Protein AF-A0A136P998-F1 (afdb_monomer_lite)

Radius of gyration: 33.48 Å; chains: 1; bounding box: 77×67×116 Å

pLDDT: mean 77.88, std 20.07, range [31.53, 98.31]

Sequence (503 aa):
MKTKNTFIFILLLFIILTRVTFADDDPPLDFAEIHVYNYSTTQDIKVIYKPIGAIFNGKEIPGSPSIKDYRYSPEAVNDFPGSDNFLLGGEKTLPKKVGTSISQFYLTWDLESNPILNNDSIFGLGRYKIEFWEWNNDNQEANALIDEVIVDYSDWDLPYSGTTFMNDIFISFYSNQNITVRFQHSINEIPISHPSISRNIRIWYQVMAVQSQTQWDVNERIQNKGNFKTTNERNNAYLFFPIDGVNYQGLPQHFDPNVCFVNLTIDQGHTANIVSNKIFKMNNSTILTLMSNPNTNLNLLTSSRLDIGVGAKCIIENQARLNINSNCTLLVYGAAEVRVKPGGLLCNYGGRILGAGRIIFEGRLRCADYQDFVIGDSTQVVLQDSACWELPSGSTVIFEGNGTNLEMKPGTQIKFGTNSKLVFTDGARIFADSSIFSSLEADSTWDGIYLDGITYDTLKNCTFQNAVNGINITDNYDPFGSPGAVEISNCTFKNSTSSDLLN

Foldseek 3Di:
DPPPVVVVVVVVVVVVVVVPPPDPPPPDPFPFQEKEWAAAQPFKKKKWKFADFDFFAQAQDPPCLPDTDGGPDPPDDDDDPDPPPAQATFMDIWDHDDDPDMGMAGEHRPPRPPVPGDHGGYGGQHKMKMWIFGADPVVRDGDGTLDMAMEHRQDPCADDPPDLQGQGKYWYDHDSQAIWIAGPSAPDTHGCCPPQNNSYHYSQWHWHDDPDPPDIDTRHDDGQPDSRDQADPVPRHGHHDLRPHYPDPDDDDPVDSLEDAEAAEQDPLDEAEQDALEEHEYEAQHEYEQDADLNREYEYPALYEYHQYALYEYEFDANHEYEAAANYEYEAEHNYEYEAAANGEYHYHHYEYEYQYEYEYQAEYDDDDDDEYEYEHLYEYEYDNLHEAEHAAQYEYEYAAANTEYEYDANHEYEYHAAYEYEYDRAYEYEDENYEYEHPDQAHAYAEYEAEEQYAYEAYLYEYERYQAYYHYYHQDDPPDDGHDHHHYNYHYYYPYPDDRHD

Secondary structure (DSSP, 8-state):
--HHHHHHHHHHHHHHHTTTS----PPP----SEEEEE--SS--EEEEEEEEEEEE--EEPTT-TT-EE----TT--S----S-------EEEEPPPBTTB-EEEEEES---S-TTS---EE--EEEEEEEEEEEETTTTEEEEEEEEEEEEE-------TT-S----EEEEEEETTEEEEEETT-SS-EETTSTTTTTEEETTEEEEE-SSTT-EEEEE--SS-TT--SB-TTT-PBPP--------SSS---SSTTEE-S-EEE-TT-EEEE-TT-EEEEPTT-EEEE-S-TT-EEEE-TT-EEEE-TT-EEEE-TT-EEEEETT-EEEE-TT-EEEE-TT-EEEEEB-EEESS-EEEE-SEEE-SS---EEEETT-EEEE-TT-EEEEPTTPEEEEESTT-EEEE-TT-EEEE-TT-EEEEETT-EEEEES-EEEESSTT--B-EEEEESS---EEES-EEESBSS-EEEE----SSSPPP--EEES-EEE--SSS----

Structure (mmCIF, N/CA/C/O backbone):
data_AF-A0A136P998-F1
#
_entry.id   AF-A0A136P998-F1
#
loop_
_atom_site.group_PDB
_atom_site.id
_atom_site.type_symbol
_atom_site.label_atom_id
_atom_site.label_alt_id
_atom_site.label_comp_id
_atom_site.label_asym_id
_atom_site.label_entity_id
_atom_site.label_seq_id
_atom_site.pdbx_PDB_ins_code
_atom_site.Cartn_x
_atom_site.Cartn_y
_atom_site.Cartn_z
_atom_site.occupancy
_atom_site.B_iso_or_equiv
_atom_site.auth_seq_id
_atom_site.auth_comp_id
_atom_site.auth_asym_id
_atom_site.auth_atom_id
_atom_site.pdbx_PDB_model_num
ATOM 1 N N . MET A 1 1 ? -19.746 45.378 77.379 1.00 52.47 1 MET A N 1
ATOM 2 C CA . MET A 1 1 ? -19.830 43.898 77.421 1.00 52.47 1 MET A CA 1
ATOM 3 C C . MET A 1 1 ? -20.820 43.270 76.418 1.00 52.47 1 MET A C 1
ATOM 5 O O . MET A 1 1 ? -20.749 42.066 76.240 1.00 52.47 1 MET A O 1
ATOM 9 N N . LYS A 1 2 ? -21.705 44.017 75.723 1.00 51.50 2 LYS A N 1
ATOM 10 C CA . LYS A 1 2 ? -22.721 43.424 74.816 1.00 51.50 2 LYS A CA 1
ATOM 11 C C . LYS A 1 2 ? -22.252 43.052 73.391 1.00 51.50 2 LYS A C 1
ATOM 13 O O . LYS A 1 2 ? -22.936 42.284 72.734 1.00 51.50 2 LYS A O 1
ATOM 18 N N . THR A 1 3 ? -21.112 43.553 72.910 1.00 51.75 3 THR A N 1
ATOM 19 C CA . THR A 1 3 ? -20.697 43.424 71.493 1.00 51.75 3 THR A CA 1
ATOM 20 C C . THR A 1 3 ? -20.012 42.104 71.118 1.00 51.75 3 THR A C 1
ATOM 22 O O . THR A 1 3 ? -20.133 41.675 69.974 1.00 51.75 3 THR A O 1
ATOM 25 N N . LYS A 1 4 ? -19.322 41.423 72.049 1.00 54.28 4 LYS A N 1
ATOM 26 C CA . LYS A 1 4 ? -18.625 40.155 71.740 1.00 54.28 4 LYS A CA 1
ATOM 27 C C . LYS A 1 4 ? -19.583 39.015 71.372 1.00 54.28 4 LYS A C 1
ATOM 29 O O . LYS A 1 4 ? -19.294 38.263 70.448 1.00 54.28 4 LYS A O 1
ATOM 34 N N . ASN A 1 5 ? -20.730 38.913 72.045 1.00 60.03 5 ASN A N 1
ATOM 35 C CA . ASN A 1 5 ? -21.663 37.803 71.825 1.00 60.03 5 ASN A CA 1
ATOM 36 C C . ASN A 1 5 ? -22.370 37.911 70.464 1.00 60.03 5 ASN A C 1
ATOM 38 O O . ASN A 1 5 ? -22.571 36.896 69.805 1.00 60.03 5 ASN A O 1
ATOM 42 N N . THR A 1 6 ? -22.678 39.129 70.003 1.00 69.81 6 THR A N 1
ATOM 43 C CA . THR A 1 6 ? -23.280 39.362 68.680 1.00 69.81 6 THR A CA 1
ATOM 44 C C . THR A 1 6 ? -22.340 38.949 67.547 1.00 69.81 6 THR A C 1
ATOM 46 O O . THR A 1 6 ? -22.782 38.323 66.590 1.00 69.81 6 THR A O 1
ATOM 49 N N . PHE A 1 7 ? -21.040 39.241 67.666 1.00 71.06 7 PHE A N 1
ATOM 50 C CA . PHE A 1 7 ? -20.061 38.895 66.629 1.00 71.06 7 PHE A CA 1
ATOM 51 C C . PHE A 1 7 ? -19.867 37.377 66.497 1.00 71.06 7 PHE A C 1
ATOM 53 O O . PHE A 1 7 ? -19.841 36.854 65.387 1.00 71.06 7 PHE A O 1
ATOM 60 N N . ILE A 1 8 ? -19.813 36.657 67.625 1.00 74.75 8 ILE A N 1
ATOM 61 C CA . ILE A 1 8 ? -19.738 35.186 67.637 1.00 74.75 8 ILE A CA 1
ATOM 62 C C . ILE A 1 8 ? -20.997 34.571 67.011 1.00 74.75 8 ILE A C 1
ATOM 64 O O . ILE A 1 8 ? -20.884 33.633 66.226 1.00 74.75 8 ILE A O 1
ATOM 68 N N . PHE A 1 9 ? -22.184 35.114 67.305 1.00 73.56 9 PHE A N 1
ATOM 69 C CA . PHE A 1 9 ? -23.441 34.602 66.753 1.00 73.56 9 PHE A CA 1
ATOM 70 C C . PHE A 1 9 ? -23.553 34.826 65.236 1.00 73.56 9 PHE A C 1
ATOM 72 O O . PHE A 1 9 ? -23.968 33.921 64.521 1.00 73.56 9 PHE A O 1
ATOM 79 N N . ILE A 1 10 ? -23.125 35.990 64.728 1.00 73.56 10 ILE A N 1
ATOM 80 C CA . ILE A 1 10 ? -23.089 36.274 63.282 1.00 73.56 10 ILE A CA 1
ATOM 81 C C . ILE A 1 10 ? -22.081 35.365 62.566 1.00 73.56 10 ILE A C 1
ATOM 83 O O . ILE A 1 10 ? -22.395 34.844 61.499 1.00 73.56 10 ILE A O 1
ATOM 87 N N . LEU A 1 11 ? -20.904 35.123 63.156 1.00 71.88 11 LEU A N 1
ATOM 88 C CA . LEU A 1 11 ? -19.897 34.228 62.577 1.00 71.88 11 LEU A CA 1
ATOM 89 C C . LEU A 1 11 ? -20.399 32.775 62.507 1.00 71.88 11 LEU A C 1
ATOM 91 O O . LEU A 1 11 ? -20.238 32.121 61.481 1.00 71.88 11 LEU A O 1
ATOM 95 N N . LEU A 1 12 ? -21.056 32.286 63.565 1.00 64.94 12 LEU A N 1
ATOM 96 C CA . LEU A 1 12 ? -21.703 30.969 63.578 1.00 64.94 12 LEU A CA 1
ATOM 97 C C . LEU A 1 12 ? -22.841 30.875 62.556 1.00 64.94 12 LEU A C 1
ATOM 99 O O . LEU A 1 12 ? -22.938 29.868 61.862 1.00 64.94 12 LEU A O 1
ATOM 103 N N . LEU A 1 13 ? -23.658 31.924 62.414 1.00 64.56 13 LEU A N 1
ATOM 104 C CA . LEU A 1 13 ? -24.710 31.967 61.399 1.00 64.56 13 LEU A CA 1
ATOM 105 C C . LEU A 1 13 ? -24.121 31.915 59.981 1.00 64.56 13 LEU A C 1
ATOM 107 O O . LEU A 1 13 ? -24.638 31.181 59.147 1.00 64.56 13 LEU A O 1
ATOM 111 N N . PHE A 1 14 ? -23.011 32.615 59.724 1.00 60.00 14 PHE A N 1
ATOM 112 C CA . PHE A 1 14 ? -22.292 32.540 58.449 1.00 60.00 14 PHE A CA 1
ATOM 113 C C . PHE A 1 14 ? -21.730 31.137 58.181 1.00 60.00 14 PHE A C 1
ATOM 115 O O . PHE A 1 14 ? -21.901 30.630 57.082 1.00 60.00 14 PHE A O 1
ATOM 122 N N . ILE A 1 15 ? -21.119 30.484 59.178 1.00 58.31 15 ILE A N 1
ATOM 123 C CA . ILE A 1 15 ? -20.569 29.117 59.052 1.00 58.31 15 ILE A CA 1
ATOM 124 C C . ILE A 1 15 ? -21.672 28.065 58.838 1.00 58.31 15 ILE A C 1
ATOM 126 O O . ILE A 1 15 ? -21.442 27.056 58.174 1.00 58.31 15 ILE A O 1
ATOM 130 N N . ILE A 1 16 ? -22.867 28.280 59.395 1.00 58.12 16 ILE A N 1
ATOM 131 C CA . ILE A 1 16 ? -24.027 27.412 59.160 1.00 58.12 16 ILE A CA 1
ATOM 132 C C . ILE A 1 16 ? -24.608 27.678 57.765 1.00 58.12 16 ILE A C 1
ATOM 134 O O . ILE A 1 16 ? -24.842 26.729 57.025 1.00 58.12 16 ILE A O 1
ATOM 138 N N . LEU A 1 17 ? -24.773 28.941 57.361 1.00 48.81 17 LEU A N 1
ATOM 139 C CA . LEU A 1 17 ? -25.293 29.296 56.036 1.00 48.81 17 LEU A CA 1
ATOM 140 C C . LEU A 1 17 ? -24.374 28.814 54.901 1.00 48.81 17 LEU A C 1
ATOM 142 O O . LEU A 1 17 ? -24.876 28.227 53.948 1.00 48.81 17 LEU A O 1
ATOM 146 N N . THR A 1 18 ? -23.045 28.928 55.031 1.00 47.06 18 THR A N 1
ATOM 147 C CA . THR A 1 18 ? -22.101 28.381 54.033 1.00 47.06 18 THR A CA 1
ATOM 148 C C . THR A 1 18 ? -22.038 26.852 53.994 1.00 47.06 18 THR A C 1
ATOM 150 O O . THR A 1 18 ? -21.423 26.301 53.086 1.00 47.06 18 THR A O 1
ATOM 153 N N . ARG A 1 19 ? -22.674 26.146 54.941 1.00 42.41 19 ARG A N 1
ATOM 154 C CA . ARG A 1 19 ? -22.838 24.681 54.915 1.00 42.41 19 ARG A CA 1
ATOM 155 C C . ARG A 1 19 ? -24.234 24.210 54.503 1.00 42.41 19 ARG A C 1
ATOM 157 O O . ARG A 1 19 ? -24.434 23.008 54.392 1.00 42.41 19 ARG A O 1
ATOM 164 N N . VAL A 1 20 ? -25.187 25.121 54.297 1.00 40.66 20 VAL A N 1
ATOM 165 C CA . VAL A 1 20 ? -26.588 24.793 53.956 1.00 40.66 20 VAL A CA 1
ATOM 166 C C . VAL A 1 20 ? -26.934 25.149 52.500 1.00 40.66 20 VAL A C 1
ATOM 168 O O . VAL A 1 20 ? -27.965 24.716 52.000 1.00 40.66 20 VAL A O 1
ATOM 171 N N . THR A 1 21 ? -26.065 25.876 51.787 1.00 35.78 21 THR A N 1
ATOM 172 C CA . THR A 1 21 ? -26.253 26.233 50.364 1.00 35.78 21 THR A CA 1
ATOM 173 C C . THR A 1 21 ? -25.249 25.572 49.417 1.00 35.78 21 THR A C 1
ATOM 175 O O . THR A 1 21 ? -24.929 26.136 48.377 1.00 35.78 21 THR A O 1
ATOM 178 N N . PHE A 1 22 ? -24.772 24.379 49.768 1.00 36.00 22 PHE A N 1
ATOM 179 C CA . PHE A 1 22 ? -24.431 23.377 48.763 1.00 36.00 22 PHE A CA 1
ATOM 180 C C . PHE A 1 22 ? -25.572 22.364 48.789 1.00 36.00 22 PHE A C 1
ATOM 182 O O . PHE A 1 22 ? -25.560 21.414 49.569 1.00 36.00 22 PHE A O 1
ATOM 189 N N . ALA A 1 23 ? -26.596 22.621 47.971 1.00 31.70 23 ALA A N 1
ATOM 190 C CA . ALA A 1 23 ? -27.215 21.487 47.308 1.00 31.70 23 ALA A CA 1
ATOM 191 C C . ALA A 1 23 ? -26.088 20.802 46.523 1.00 31.70 23 ALA A C 1
ATOM 193 O O . ALA A 1 23 ? -25.204 21.502 46.020 1.00 31.70 23 ALA A O 1
ATOM 194 N N . ASP A 1 24 ? -26.083 19.473 46.462 1.00 33.41 24 ASP A N 1
ATOM 195 C CA . ASP A 1 24 ? -25.279 18.804 45.448 1.00 33.41 24 ASP A CA 1
ATOM 196 C C . ASP A 1 24 ? -25.805 19.326 44.103 1.00 33.41 24 ASP A C 1
ATOM 198 O O . ASP A 1 24 ? -26.931 19.007 43.716 1.00 33.41 24 ASP A O 1
ATOM 202 N N . ASP A 1 25 ? -25.045 20.215 43.457 1.00 31.53 25 ASP A N 1
ATOM 203 C CA . ASP A 1 25 ? -25.264 20.534 42.053 1.00 31.53 25 ASP A CA 1
ATOM 204 C C . ASP A 1 25 ? -25.105 19.194 41.333 1.00 31.53 25 ASP A C 1
ATOM 206 O O . ASP A 1 25 ? -23.996 18.647 41.300 1.00 31.53 25 ASP A O 1
ATOM 210 N N . ASP A 1 26 ? -26.216 18.635 40.833 1.00 33.91 26 ASP A N 1
ATOM 211 C CA . ASP A 1 26 ? -26.166 17.465 39.958 1.00 33.91 26 ASP A CA 1
ATOM 212 C C . ASP A 1 26 ? -25.093 17.763 38.901 1.00 33.91 26 ASP A C 1
ATOM 214 O O . ASP A 1 26 ? -25.154 18.836 38.279 1.00 33.91 26 ASP A O 1
ATOM 218 N N . PRO A 1 27 ? -24.074 16.893 38.737 1.00 39.88 27 PRO A N 1
ATOM 219 C CA . PRO A 1 27 ? -22.978 17.173 37.825 1.00 39.88 27 PRO A CA 1
ATOM 220 C C . PRO A 1 27 ? -23.568 17.514 36.452 1.00 39.88 27 PRO A C 1
ATOM 222 O O . PRO A 1 27 ? -24.541 16.866 36.045 1.00 39.88 27 PRO A O 1
ATOM 225 N N . PRO A 1 28 ? -23.047 18.557 35.773 1.00 42.62 28 PRO A N 1
ATOM 226 C CA . PRO A 1 28 ? -23.606 19.009 34.505 1.00 42.62 28 PRO A CA 1
ATOM 227 C C . PRO A 1 28 ? -23.733 17.800 33.589 1.00 42.62 28 PRO A C 1
ATOM 229 O O . PRO A 1 28 ? -22.745 17.095 33.423 1.00 42.62 28 PRO A O 1
ATOM 232 N N . LEU A 1 29 ? -24.946 17.553 33.075 1.00 45.09 29 LEU A N 1
ATOM 233 C CA . LEU A 1 29 ? -25.294 16.346 32.317 1.00 45.09 29 LEU A CA 1
ATOM 234 C C . LEU A 1 29 ? -24.184 16.027 31.311 1.00 45.09 29 LEU A C 1
ATOM 236 O O . LEU A 1 29 ? -24.053 16.718 30.304 1.00 45.09 29 LEU A O 1
ATOM 240 N N . ASP A 1 30 ? -23.351 15.036 31.636 1.00 53.91 30 ASP A N 1
ATOM 241 C CA . ASP A 1 30 ? -22.145 14.753 30.866 1.00 53.91 30 ASP A CA 1
ATOM 242 C C . ASP A 1 30 ? -22.571 14.184 29.502 1.00 53.91 30 ASP A C 1
ATOM 244 O O . ASP A 1 30 ? -23.178 13.112 29.423 1.00 53.91 30 ASP A O 1
ATOM 248 N N . PHE A 1 31 ? -22.284 14.930 28.433 1.00 59.16 31 PHE A N 1
ATOM 249 C CA . PHE A 1 31 ? -22.615 14.573 27.054 1.00 59.16 31 PHE A CA 1
ATOM 250 C C . PHE A 1 31 ? -21.623 13.523 26.541 1.00 59.16 31 PHE A C 1
ATOM 252 O O . PHE A 1 31 ? -20.540 13.854 26.051 1.00 59.16 31 PHE A O 1
ATOM 259 N N . ALA A 1 32 ? -21.996 12.256 26.713 1.00 66.38 32 ALA A N 1
ATOM 260 C CA . ALA A 1 32 ? -21.294 11.093 26.192 1.00 66.38 32 ALA A CA 1
ATOM 261 C C . ALA A 1 32 ? -22.306 9.999 25.816 1.00 66.38 32 ALA A C 1
ATOM 263 O O . ALA A 1 32 ? -23.406 9.936 26.355 1.00 66.38 32 ALA A O 1
ATOM 264 N N . GLU A 1 33 ? -21.925 9.120 24.897 1.00 81.31 33 GLU A N 1
ATOM 265 C CA . GLU A 1 33 ? -22.819 8.137 24.281 1.00 81.31 33 GLU A CA 1
ATOM 266 C C . GLU A 1 33 ? -22.423 6.704 24.669 1.00 81.31 33 GLU A C 1
ATOM 268 O O . GLU A 1 33 ? -23.205 5.761 24.531 1.00 81.31 33 GLU A O 1
ATOM 273 N N . ILE A 1 34 ? -21.226 6.527 25.239 1.00 88.44 34 ILE A N 1
ATOM 274 C CA . ILE A 1 34 ? -20.900 5.366 26.066 1.00 88.44 34 ILE A CA 1
ATOM 275 C C . ILE A 1 34 ? -20.276 5.857 27.376 1.00 88.44 34 ILE A C 1
ATOM 277 O O . ILE A 1 34 ? -19.226 6.500 27.393 1.00 88.44 34 ILE A O 1
ATOM 281 N N . HIS A 1 35 ? -20.908 5.494 28.487 1.00 92.06 35 HIS A N 1
ATOM 282 C CA . HIS A 1 35 ? -20.443 5.765 29.840 1.00 92.06 35 HIS A CA 1
ATOM 283 C C . HIS A 1 35 ? -20.039 4.459 30.523 1.00 92.06 35 HIS A C 1
ATOM 285 O O . HIS A 1 35 ? -20.810 3.496 30.535 1.00 92.06 35 HIS A O 1
ATOM 291 N N . VAL A 1 36 ? -18.866 4.428 31.155 1.00 94.50 36 VAL A N 1
ATOM 292 C CA . VAL A 1 36 ? -18.420 3.288 31.967 1.00 94.50 36 VAL A CA 1
ATOM 293 C C . VAL A 1 36 ? -18.127 3.748 33.391 1.00 94.50 36 VAL A C 1
ATOM 295 O O . VAL A 1 36 ? -17.261 4.592 33.597 1.00 94.50 36 VAL A O 1
ATOM 298 N N . TYR A 1 37 ? -18.821 3.186 34.381 1.00 96.31 37 TYR A N 1
ATOM 299 C CA . TYR A 1 37 ? -18.722 3.587 35.790 1.00 96.31 37 TYR A CA 1
ATOM 300 C C . TYR A 1 37 ? -18.107 2.493 36.660 1.00 96.31 37 TYR A C 1
ATOM 302 O O . TYR A 1 37 ? -18.461 1.319 36.530 1.00 96.31 37 TYR A O 1
ATOM 310 N N . ASN A 1 38 ? -17.281 2.884 37.634 1.00 97.25 38 ASN A N 1
ATOM 311 C CA . ASN A 1 38 ? -16.917 2.019 38.754 1.00 97.25 38 ASN A CA 1
ATOM 312 C C . ASN A 1 38 ? -17.791 2.322 39.985 1.00 97.25 38 ASN A C 1
ATOM 314 O O . ASN A 1 38 ? -17.548 3.269 40.734 1.00 97.25 38 ASN A O 1
ATOM 318 N N . TYR A 1 39 ? -18.802 1.481 40.205 1.00 97.12 39 TYR A N 1
ATOM 319 C CA . TYR A 1 39 ? -19.644 1.472 41.403 1.00 97.12 39 TYR A CA 1
ATOM 320 C C . TYR A 1 39 ? -19.129 0.533 42.506 1.00 97.12 39 TYR A C 1
ATOM 322 O O . TYR A 1 39 ? -19.699 0.536 43.603 1.00 97.12 39 TYR A O 1
ATOM 330 N N . SER A 1 40 ? -18.078 -0.261 42.259 1.00 96.75 40 SER A N 1
ATOM 331 C CA . SER A 1 40 ? -17.461 -1.103 43.289 1.00 96.75 40 SER A CA 1
ATOM 332 C C . SER A 1 40 ? -16.978 -0.243 44.447 1.00 96.75 40 SER A C 1
ATOM 334 O O . SER A 1 40 ? -16.330 0.775 44.237 1.00 96.75 40 SER A O 1
ATOM 336 N N . THR A 1 41 ? -17.256 -0.656 45.680 1.00 96.62 41 THR A N 1
ATOM 337 C CA . THR A 1 41 ? -16.742 -0.000 46.894 1.00 96.62 41 THR A CA 1
ATOM 338 C C . THR A 1 41 ? -15.439 -0.625 47.395 1.00 96.62 41 THR A C 1
ATOM 340 O O . THR A 1 41 ? -14.848 -0.138 48.359 1.00 96.62 41 THR A O 1
ATOM 343 N N . THR A 1 42 ? -14.976 -1.709 46.763 1.00 96.00 42 THR A N 1
ATOM 344 C CA . THR A 1 42 ? -13.836 -2.511 47.232 1.00 96.00 42 THR A CA 1
ATOM 345 C C . THR A 1 42 ? -12.634 -2.465 46.296 1.00 96.00 42 THR A C 1
ATOM 347 O O . THR A 1 42 ? -11.509 -2.580 46.782 1.00 96.00 42 THR A O 1
ATOM 350 N N . GLN A 1 43 ? -12.847 -2.271 44.992 1.00 95.62 43 GLN A N 1
ATOM 351 C CA . GLN A 1 43 ? -11.854 -2.549 43.955 1.00 95.62 43 GLN A CA 1
ATOM 352 C C . GLN A 1 43 ? -11.740 -1.411 42.936 1.00 95.62 43 GLN A C 1
ATOM 354 O O . GLN A 1 43 ? -12.738 -0.956 42.375 1.00 95.62 43 GLN A O 1
ATOM 359 N N . ASP A 1 44 ? -10.505 -0.991 42.682 1.00 96.94 44 ASP A N 1
ATOM 360 C CA . ASP A 1 44 ? -10.174 -0.071 41.599 1.00 96.94 44 ASP A CA 1
ATOM 361 C C . ASP A 1 44 ? -10.009 -0.892 40.313 1.00 96.94 44 ASP A C 1
ATOM 363 O O . ASP A 1 44 ? -9.501 -2.019 40.340 1.00 96.94 44 ASP A O 1
ATOM 367 N N . ILE A 1 45 ? -10.445 -0.342 39.184 1.00 97.38 45 ILE A N 1
ATOM 368 C CA . ILE A 1 45 ? -10.377 -1.019 37.885 1.00 97.38 45 ILE A CA 1
ATOM 369 C C . ILE A 1 45 ? -9.683 -0.132 36.864 1.00 97.38 45 ILE A C 1
ATOM 371 O O . ILE A 1 45 ? -9.713 1.091 36.971 1.00 97.38 45 ILE A O 1
ATOM 375 N N . LYS A 1 46 ? -9.111 -0.742 35.831 1.00 95.94 46 LYS A N 1
ATOM 376 C CA . LYS A 1 46 ? -8.717 -0.042 34.611 1.00 95.94 46 LYS A CA 1
ATOM 377 C C . LYS A 1 46 ? -9.666 -0.443 33.493 1.00 95.94 46 LYS A C 1
ATOM 379 O O . LYS A 1 46 ? -9.811 -1.627 33.194 1.00 95.94 46 LYS A O 1
ATOM 384 N N . VAL A 1 47 ? -10.320 0.546 32.897 1.00 93.44 47 VAL A N 1
ATOM 385 C CA . VAL A 1 47 ? -11.140 0.361 31.698 1.00 93.44 47 VAL A CA 1
ATOM 386 C C . VAL A 1 47 ? -10.256 0.632 30.490 1.00 93.44 47 VAL A C 1
ATOM 388 O O . VAL A 1 47 ? -9.559 1.647 30.462 1.00 93.44 47 VAL A O 1
ATOM 391 N N . ILE A 1 48 ? -10.268 -0.272 29.510 1.00 88.88 48 ILE A N 1
ATOM 392 C CA . ILE A 1 48 ? -9.538 -0.114 28.246 1.00 88.88 48 ILE A CA 1
ATOM 393 C C . ILE A 1 48 ? -10.514 -0.273 27.083 1.00 88.88 48 ILE A C 1
ATOM 395 O O . ILE A 1 48 ? -11.199 -1.289 26.969 1.00 88.88 48 ILE A O 1
ATOM 399 N N . TYR A 1 49 ? -10.548 0.720 26.204 1.00 83.75 49 TYR A N 1
ATOM 400 C CA . TYR A 1 49 ? -11.399 0.791 25.027 1.00 83.75 49 TYR A CA 1
ATOM 401 C C . TYR A 1 49 ? -10.594 0.646 23.741 1.00 83.75 49 TYR A C 1
ATOM 403 O O . TYR A 1 49 ? -9.573 1.308 23.553 1.00 83.75 49 TYR A O 1
ATOM 411 N N . LYS A 1 50 ? -11.058 -0.231 22.847 1.00 76.75 50 LYS A N 1
ATOM 412 C CA . LYS A 1 50 ? -10.325 -0.622 21.640 1.00 76.75 50 LYS A CA 1
ATOM 413 C C . LYS A 1 50 ? -11.266 -0.746 20.442 1.00 76.75 50 LYS A C 1
ATOM 415 O O . LYS A 1 50 ? -12.271 -1.452 20.549 1.00 76.75 50 LYS A O 1
ATOM 420 N N . PRO A 1 51 ? -10.945 -0.157 19.282 1.00 71.12 51 PRO A N 1
ATOM 421 C CA . PRO A 1 51 ? -11.618 -0.507 18.037 1.00 71.12 51 PRO A CA 1
ATOM 422 C C . PRO A 1 51 ? -11.292 -1.935 17.588 1.00 71.12 51 PRO A C 1
ATOM 424 O O . PRO A 1 51 ? -10.158 -2.391 17.723 1.00 71.12 51 PRO A O 1
ATOM 427 N N . ILE A 1 52 ? -12.291 -2.640 17.046 1.00 68.69 52 ILE A N 1
ATOM 428 C CA . ILE A 1 52 ? -12.161 -4.020 16.535 1.00 68.69 52 ILE A CA 1
ATOM 429 C C . ILE A 1 52 ? -12.939 -4.290 15.226 1.00 68.69 52 ILE A C 1
ATOM 431 O O . ILE A 1 52 ? -12.980 -5.428 14.762 1.00 68.69 52 ILE A O 1
ATOM 435 N N . GLY A 1 53 ? -13.578 -3.282 14.631 1.00 62.44 53 GLY A N 1
ATOM 436 C CA . GLY A 1 53 ? -14.280 -3.342 13.341 1.00 62.44 53 GLY A CA 1
ATOM 437 C C . GLY A 1 53 ? -14.341 -1.953 12.696 1.00 62.44 53 GLY A C 1
ATOM 438 O O . GLY A 1 53 ? -13.861 -1.006 13.310 1.00 62.44 53 GLY A O 1
ATOM 439 N N . ALA A 1 54 ? -14.887 -1.834 11.475 1.00 58.19 54 ALA A N 1
ATOM 440 C CA . ALA A 1 54 ? -14.998 -0.571 10.722 1.00 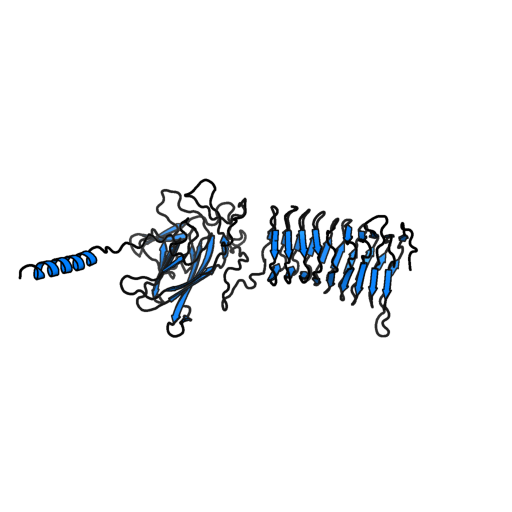58.19 54 ALA A CA 1
ATOM 441 C C . ALA A 1 54 ? -15.415 0.610 11.599 1.00 58.19 54 ALA A C 1
ATOM 443 O O . ALA A 1 54 ? -16.288 0.440 12.444 1.00 58.19 54 ALA A O 1
ATOM 444 N N . ILE A 1 55 ? -14.824 1.785 11.361 1.00 55.28 55 ILE A N 1
ATOM 445 C CA . ILE A 1 55 ? -15.099 2.992 12.137 1.00 55.28 55 ILE A CA 1
ATOM 446 C C . ILE A 1 55 ? -15.258 4.211 11.230 1.00 55.28 55 ILE A C 1
ATOM 448 O O . ILE A 1 55 ? -14.477 4.382 10.293 1.00 55.28 55 ILE A O 1
ATOM 452 N N . PHE A 1 56 ? -16.208 5.086 11.562 1.00 53.53 56 PHE A N 1
ATOM 453 C CA . PHE A 1 56 ? -16.492 6.324 10.837 1.00 53.53 56 PHE A CA 1
ATOM 454 C C . PHE A 1 56 ? -16.752 7.499 11.834 1.00 53.53 56 PHE A C 1
ATOM 456 O O . PHE A 1 56 ? -17.691 7.407 12.617 1.00 53.53 56 PHE A O 1
ATOM 463 N N . ASN A 1 57 ? -15.926 8.568 11.826 1.00 43.28 57 ASN A N 1
ATOM 464 C CA . ASN A 1 57 ? -16.101 9.892 12.517 1.00 43.28 57 ASN A CA 1
ATOM 465 C C . ASN A 1 57 ? -16.782 10.902 11.533 1.00 43.28 57 ASN A C 1
ATOM 467 O O . ASN A 1 57 ? -17.292 10.419 10.542 1.00 43.28 57 ASN A O 1
ATOM 471 N N . GLY A 1 58 ? -16.786 12.247 11.636 1.00 38.31 58 GLY A N 1
ATOM 472 C CA . GLY A 1 58 ? -17.248 13.103 10.508 1.00 38.31 58 GLY A CA 1
ATOM 473 C C . GLY A 1 58 ? -17.247 14.638 10.655 1.00 38.31 58 GLY A C 1
ATOM 474 O O . GLY A 1 58 ? -16.215 15.215 10.988 1.00 38.31 58 GLY A O 1
ATOM 475 N N . LYS A 1 59 ? -18.354 15.318 10.277 1.00 40.38 59 LYS A N 1
ATOM 476 C CA . LYS A 1 59 ? -18.373 16.758 9.922 1.00 40.38 59 LYS A CA 1
ATOM 477 C C . LYS A 1 59 ? -19.596 17.550 10.443 1.00 40.38 59 LYS A C 1
ATOM 479 O O . LYS A 1 59 ? -20.707 17.053 10.545 1.00 40.38 59 LYS A O 1
ATOM 484 N N . GLU A 1 60 ? -19.427 18.853 10.654 1.00 36.38 60 GLU A N 1
ATOM 485 C CA . GLU A 1 60 ? -20.522 19.829 10.791 1.00 36.38 60 GLU A CA 1
ATOM 486 C C . GLU A 1 60 ? -21.240 20.126 9.446 1.00 36.38 60 GLU A C 1
ATOM 488 O O . GLU A 1 60 ? -20.587 20.329 8.413 1.00 36.38 60 GLU A O 1
ATOM 493 N N . ILE A 1 61 ? -22.582 20.202 9.443 1.00 40.53 61 ILE A N 1
ATOM 494 C CA . ILE A 1 61 ? -23.368 20.634 8.270 1.00 40.53 61 ILE A CA 1
ATOM 495 C C . ILE A 1 61 ? -23.375 22.173 8.190 1.00 40.53 61 ILE A C 1
ATOM 497 O O . ILE A 1 61 ? -23.907 22.824 9.094 1.00 40.53 61 ILE A O 1
ATOM 501 N N . PRO A 1 62 ? -22.891 22.792 7.093 1.00 38.81 62 PRO A N 1
ATOM 502 C CA . PRO A 1 62 ? -22.961 24.241 6.925 1.00 38.81 62 PRO A CA 1
ATOM 503 C C . PRO A 1 62 ? -24.410 24.748 6.975 1.00 38.81 62 PRO A C 1
ATOM 505 O O . PRO A 1 62 ? -25.226 24.409 6.120 1.00 38.81 62 PRO A O 1
ATOM 508 N N . GLY A 1 63 ? -24.716 25.587 7.968 1.00 51.62 63 GLY A N 1
ATOM 509 C CA . GLY A 1 63 ? -26.038 26.197 8.150 1.00 51.62 63 GLY A CA 1
ATOM 510 C C . GLY A 1 63 ? -26.949 25.523 9.182 1.00 51.62 63 GLY A C 1
ATOM 511 O O . GLY A 1 63 ? -28.039 26.041 9.412 1.00 51.62 63 GLY A O 1
ATOM 512 N N . SER A 1 64 ? -26.515 24.440 9.839 1.00 46.31 64 SER A N 1
ATOM 513 C CA . SER A 1 64 ? -27.245 23.833 10.961 1.00 46.31 64 SER A CA 1
ATOM 514 C C . SER A 1 64 ? -26.392 23.801 12.240 1.00 46.31 64 SER A C 1
ATOM 516 O O . SER A 1 64 ? -25.731 22.799 12.507 1.00 46.31 64 SER A O 1
ATOM 518 N N . PRO A 1 65 ? -26.410 24.862 13.074 1.00 48.09 65 PRO A N 1
ATOM 519 C CA . PRO A 1 65 ? -25.604 24.927 14.302 1.00 48.09 65 PRO A CA 1
ATOM 520 C C . PRO A 1 65 ? -26.035 23.922 15.388 1.00 48.09 65 PRO A C 1
ATOM 522 O O . PRO A 1 65 ? -25.402 23.852 16.436 1.00 48.09 65 PRO A O 1
ATOM 525 N N . SER A 1 66 ? -27.116 23.168 15.162 1.00 42.12 66 SER A N 1
ATOM 526 C CA . SER A 1 66 ? -27.679 22.178 16.088 1.00 42.12 66 SER A CA 1
ATOM 527 C C . SER A 1 66 ? -27.826 20.773 15.486 1.00 42.12 66 SER A C 1
ATOM 529 O O . SER A 1 66 ? -28.478 19.931 16.093 1.00 42.12 66 SER A O 1
ATOM 531 N N . ILE A 1 67 ? -27.301 20.519 14.280 1.00 40.66 67 ILE A N 1
ATOM 532 C CA . ILE A 1 67 ? -27.234 19.167 13.701 1.00 40.66 67 ILE A CA 1
ATOM 533 C C . ILE A 1 67 ? -25.840 18.994 13.115 1.00 40.66 67 ILE A C 1
ATOM 535 O O . ILE A 1 67 ? -25.554 19.428 11.995 1.00 40.66 67 ILE A O 1
ATOM 539 N N . LYS A 1 68 ? -24.974 18.369 13.906 1.00 41.16 68 LYS A N 1
ATOM 540 C CA . LYS A 1 68 ? -23.657 17.926 13.472 1.00 41.16 68 LYS A CA 1
ATOM 541 C C . LYS A 1 68 ? -23.803 16.503 12.933 1.00 41.16 68 LYS A C 1
ATOM 543 O O . LYS A 1 68 ? -24.570 15.716 13.473 1.00 41.16 68 LYS A O 1
ATOM 548 N N . ASP A 1 69 ? -23.154 16.209 11.815 1.00 39.44 69 ASP A N 1
ATOM 549 C CA . ASP A 1 69 ? -23.380 14.989 11.040 1.00 39.44 69 ASP A CA 1
ATOM 550 C C . ASP A 1 69 ? -22.047 14.258 10.880 1.00 39.44 69 ASP A C 1
ATOM 552 O O . ASP A 1 69 ? -21.348 14.340 9.862 1.00 39.44 69 ASP A O 1
ATOM 556 N N . TYR A 1 70 ? -21.659 13.581 11.960 1.00 44.91 70 TYR A N 1
ATOM 557 C CA . TYR A 1 70 ? -20.367 12.922 12.113 1.00 44.91 70 TYR A CA 1
ATOM 558 C C . TYR A 1 70 ? -20.264 11.607 11.311 1.00 44.91 70 TYR A C 1
ATOM 560 O O . TYR A 1 70 ? -19.903 10.558 11.835 1.00 44.91 70 TYR A O 1
ATOM 568 N N . ARG A 1 71 ? -20.559 11.674 10.002 1.00 40.94 71 ARG A N 1
ATOM 569 C CA . ARG A 1 71 ? -20.396 10.592 9.022 1.00 40.94 71 ARG A CA 1
ATOM 570 C C . ARG A 1 71 ? -19.106 10.706 8.197 1.00 40.94 71 ARG A C 1
ATOM 572 O O . ARG A 1 71 ? -18.952 11.608 7.376 1.00 40.94 71 ARG A O 1
ATOM 579 N N . TYR A 1 72 ? -18.280 9.664 8.256 1.00 40.53 72 TYR A N 1
ATOM 580 C CA . TYR A 1 72 ? -17.150 9.374 7.359 1.00 40.53 72 TYR A CA 1
ATOM 581 C C . TYR A 1 72 ? -17.744 8.583 6.178 1.00 40.53 72 TYR A C 1
ATOM 583 O O . TYR A 1 72 ? -17.278 7.513 5.793 1.00 40.53 72 TYR A O 1
ATOM 591 N N . SER A 1 73 ? -18.893 9.051 5.675 1.00 36.62 73 SER A N 1
ATOM 592 C CA . SER A 1 73 ? -19.642 8.348 4.639 1.00 36.62 73 SER A CA 1
ATOM 593 C C . SER A 1 73 ? -18.799 8.305 3.362 1.00 36.62 73 SER A C 1
ATOM 595 O O . SER A 1 73 ? -18.174 9.315 3.033 1.00 36.62 73 SER A O 1
ATOM 597 N N . PRO A 1 74 ? -18.851 7.224 2.562 1.00 34.97 74 PRO A N 1
ATOM 598 C CA . PRO A 1 74 ? -18.385 7.264 1.171 1.00 34.97 74 PRO A CA 1
ATOM 599 C C . PRO A 1 74 ? -19.124 8.313 0.305 1.00 34.97 74 PRO A C 1
ATOM 601 O O . PRO A 1 74 ? -18.778 8.508 -0.854 1.00 34.97 74 PRO A O 1
ATOM 604 N N . GLU A 1 75 ? -20.134 8.995 0.857 1.00 33.72 75 GLU A N 1
ATOM 605 C CA . GLU A 1 75 ? -20.852 10.137 0.277 1.00 33.72 75 GLU A CA 1
ATOM 606 C C . GLU A 1 75 ? -20.306 11.511 0.741 1.00 33.72 75 GLU A C 1
ATOM 608 O O . GLU A 1 75 ? -20.907 12.545 0.443 1.00 33.72 75 GLU A O 1
ATOM 613 N N . ALA A 1 76 ? -19.207 11.560 1.506 1.00 35.81 76 ALA A N 1
ATOM 614 C CA . ALA A 1 76 ? -18.595 12.813 1.948 1.00 35.81 76 ALA A CA 1
ATOM 615 C C . ALA A 1 76 ? -18.004 13.594 0.759 1.00 35.81 76 ALA A C 1
ATOM 617 O O . ALA A 1 76 ? -17.220 13.068 -0.022 1.00 35.81 76 ALA A O 1
ATOM 618 N N . VAL A 1 77 ? -18.382 14.871 0.628 1.00 33.81 77 VAL A N 1
ATOM 619 C CA . VAL A 1 77 ? -18.079 15.691 -0.567 1.00 33.81 77 VAL A CA 1
ATOM 620 C C . VAL A 1 77 ? -16.821 16.564 -0.397 1.00 33.81 77 VAL A C 1
ATOM 622 O O . VAL A 1 77 ? -16.378 17.190 -1.351 1.00 33.81 77 VAL A O 1
ATOM 625 N N . ASN A 1 78 ? -16.277 16.697 0.820 1.00 35.31 78 ASN A N 1
ATOM 626 C CA . ASN A 1 78 ? -15.096 17.527 1.112 1.00 35.31 78 ASN A CA 1
ATOM 627 C C . ASN A 1 78 ? -14.351 17.011 2.355 1.00 35.31 78 ASN A C 1
ATOM 629 O O . ASN A 1 78 ? -15.006 16.611 3.321 1.00 35.31 78 ASN A O 1
ATOM 633 N N . ASP A 1 79 ? -13.023 17.150 2.366 1.00 35.22 79 ASP A N 1
ATOM 634 C CA . ASP A 1 79 ? -12.160 16.878 3.524 1.00 35.22 79 ASP A CA 1
ATOM 635 C C . ASP A 1 79 ? -12.483 17.777 4.738 1.00 35.22 79 ASP A C 1
ATOM 637 O O . ASP A 1 79 ? -12.920 18.926 4.596 1.00 35.22 79 ASP A O 1
ATOM 641 N N . PHE A 1 80 ? -12.230 17.271 5.951 1.00 37.56 80 PHE A N 1
ATOM 642 C CA . PHE A 1 80 ? -12.262 18.074 7.179 1.00 37.56 80 PHE A CA 1
ATOM 643 C C . PHE A 1 80 ? -10.870 18.676 7.451 1.00 37.56 80 PHE A C 1
ATOM 645 O O . PHE A 1 80 ? -9.898 17.925 7.501 1.00 37.56 80 PHE A O 1
ATOM 652 N N . PRO A 1 81 ? -10.734 20.001 7.656 1.00 36.03 81 PRO A N 1
ATOM 653 C CA . PRO A 1 81 ? -9.426 20.661 7.746 1.00 36.03 81 PRO A CA 1
ATOM 654 C C . PRO A 1 81 ? -8.727 20.552 9.117 1.00 36.03 81 PRO A C 1
ATOM 656 O O . PRO A 1 81 ? -7.663 21.142 9.295 1.00 36.03 81 PRO A O 1
ATOM 659 N N . GLY A 1 82 ? -9.314 19.859 10.099 1.00 39.84 82 GLY A N 1
ATOM 660 C CA . GLY A 1 82 ? -8.725 19.671 11.431 1.00 39.84 82 GLY A CA 1
ATOM 661 C C . GLY A 1 82 ? -7.785 18.464 11.510 1.00 39.84 82 GLY A C 1
ATOM 662 O O . GLY A 1 82 ? -8.100 17.393 10.996 1.00 39.84 82 GLY A O 1
ATOM 663 N N . SER A 1 83 ? -6.654 18.626 12.200 1.00 34.31 83 SER A N 1
ATOM 664 C CA . SER A 1 83 ? -5.610 17.603 12.389 1.00 34.31 83 SER A CA 1
ATOM 665 C C . SER A 1 83 ? -5.973 16.467 13.353 1.00 34.31 83 SER A C 1
ATOM 667 O O . SER A 1 83 ? -5.258 15.468 13.413 1.00 34.31 83 SER A O 1
ATOM 669 N N . ASP A 1 84 ? -7.065 16.610 14.103 1.00 36.59 84 ASP A N 1
ATOM 670 C CA . ASP A 1 84 ? -7.248 15.919 15.387 1.00 36.59 84 ASP A CA 1
ATOM 671 C C . ASP A 1 84 ? -8.245 14.743 15.308 1.00 36.59 84 ASP A C 1
ATOM 673 O O . ASP A 1 84 ? -8.802 14.309 16.311 1.00 36.59 84 ASP A O 1
ATOM 677 N N . ASN A 1 85 ? -8.465 14.198 14.106 1.00 37.47 85 ASN A N 1
ATOM 678 C CA . ASN A 1 85 ? -9.452 13.145 13.830 1.00 37.47 85 ASN A CA 1
ATOM 679 C C . ASN A 1 85 ? -8.852 11.728 13.804 1.00 37.47 85 ASN A C 1
ATOM 681 O O . ASN A 1 85 ? -9.115 10.942 12.891 1.00 37.47 85 ASN A O 1
ATOM 685 N N . PHE A 1 86 ? -8.081 11.369 14.831 1.00 42.28 86 PHE A N 1
ATOM 686 C CA . PHE A 1 86 ? -7.756 9.965 15.086 1.00 42.28 86 PHE A CA 1
ATOM 687 C C . PHE A 1 86 ? -8.790 9.353 16.027 1.00 42.28 86 PHE A C 1
ATOM 689 O O . PHE A 1 86 ? -9.117 9.908 17.072 1.00 42.28 86 PHE A O 1
ATOM 696 N N . LEU A 1 87 ? -9.290 8.179 15.654 1.00 50.56 87 LEU A N 1
ATOM 697 C CA . LEU A 1 87 ? -10.136 7.357 16.509 1.00 50.56 87 LEU A CA 1
ATOM 698 C C . LEU A 1 87 ? -9.233 6.651 17.513 1.00 50.56 87 LEU A C 1
ATOM 700 O O . LEU A 1 87 ? -8.700 5.573 17.244 1.00 50.56 87 LEU A O 1
ATOM 704 N N . LEU A 1 88 ? -9.005 7.326 18.634 1.00 50.47 88 LEU A N 1
ATOM 705 C CA . LEU A 1 88 ? -8.125 6.858 19.689 1.00 50.47 88 LEU A CA 1
ATOM 706 C C . LEU A 1 88 ? -8.848 5.796 20.517 1.00 50.47 88 LEU A C 1
ATOM 708 O O . LEU A 1 88 ? -9.889 6.062 21.115 1.00 50.47 88 LEU A O 1
ATOM 712 N N . GLY A 1 89 ? -8.266 4.599 20.600 1.00 57.81 89 GLY A N 1
ATOM 713 C CA . GLY A 1 89 ? -8.512 3.755 21.765 1.00 57.81 89 GLY A CA 1
ATOM 714 C C . GLY A 1 89 ? -8.073 4.500 23.029 1.00 57.81 89 GLY A C 1
ATOM 715 O O . GLY A 1 89 ? -7.054 5.194 23.021 1.00 57.81 89 GLY A O 1
ATOM 716 N N . GLY A 1 90 ? -8.844 4.368 24.102 1.00 70.56 90 GLY A N 1
ATOM 717 C CA . GLY A 1 90 ? -8.638 5.100 25.349 1.00 70.56 90 GLY A CA 1
ATOM 718 C C . GLY A 1 90 ? -8.525 4.155 26.536 1.00 70.56 90 GLY A C 1
ATOM 719 O O . GLY A 1 90 ? -9.054 3.045 26.518 1.00 70.56 90 GLY A O 1
ATOM 720 N N . GLU A 1 91 ? -7.850 4.591 27.591 1.00 84.00 91 GLU A N 1
ATOM 721 C CA . GLU A 1 91 ? -7.817 3.866 28.856 1.00 84.00 91 GLU A CA 1
ATOM 722 C C . GLU A 1 91 ? -7.891 4.822 30.039 1.00 84.00 91 GLU A C 1
ATOM 724 O O . GLU A 1 91 ? -7.337 5.920 30.005 1.00 84.00 91 GLU A O 1
ATOM 729 N N . LYS A 1 92 ? -8.567 4.390 31.104 1.00 88.69 92 LYS A N 1
ATOM 730 C CA . LYS A 1 92 ? -8.678 5.163 32.339 1.00 88.69 92 LYS A CA 1
ATOM 731 C C . LYS A 1 92 ? -8.743 4.238 33.540 1.00 88.69 92 LYS A C 1
ATOM 733 O O . LYS A 1 92 ? -9.530 3.290 33.581 1.00 88.69 92 LYS A O 1
ATOM 738 N N . THR A 1 93 ? -7.923 4.536 34.540 1.00 93.06 93 THR A N 1
ATOM 739 C CA . THR A 1 93 ? -8.079 3.957 35.872 1.00 93.06 93 THR A CA 1
ATOM 740 C C . THR A 1 93 ? -9.279 4.616 36.539 1.00 93.06 93 THR A C 1
ATOM 742 O O . THR A 1 93 ? -9.329 5.837 36.674 1.00 93.06 93 THR A O 1
ATOM 745 N N . LEU A 1 94 ? -10.245 3.802 36.951 1.00 95.56 94 LEU A N 1
ATOM 746 C CA . LEU A 1 94 ? -11.439 4.201 37.679 1.00 95.56 94 LEU A CA 1
ATOM 747 C C . LEU A 1 94 ? -11.308 3.729 39.136 1.00 95.56 94 LEU A C 1
ATOM 749 O O . LEU A 1 94 ? -11.576 2.555 39.422 1.00 95.56 94 LEU A O 1
ATOM 753 N N . PRO A 1 95 ? -10.909 4.615 40.070 1.00 96.12 95 PRO A N 1
ATOM 754 C CA . PRO A 1 95 ? -10.934 4.323 41.498 1.00 96.12 95 PRO A CA 1
ATOM 755 C C . PRO A 1 95 ? -12.301 3.819 41.964 1.00 96.12 95 PRO A C 1
ATOM 757 O O . PRO A 1 95 ? -13.338 4.249 41.448 1.00 96.12 95 PRO A O 1
ATOM 760 N N . LYS A 1 96 ? -12.312 2.941 42.966 1.00 95.88 96 LYS A N 1
ATOM 761 C CA . LYS A 1 96 ? -13.534 2.486 43.631 1.00 95.88 96 LYS A CA 1
ATOM 762 C C . LYS A 1 96 ? -14.358 3.651 44.169 1.00 95.88 96 LYS A C 1
ATOM 764 O O . LYS A 1 96 ? -13.828 4.678 44.593 1.00 95.88 96 LYS A O 1
ATOM 769 N N . LYS A 1 97 ? -15.669 3.446 44.220 1.00 95.06 97 LYS A N 1
ATOM 770 C CA . LYS A 1 97 ? -16.643 4.368 44.793 1.00 95.06 97 LYS A CA 1
ATOM 771 C C . LYS A 1 97 ? -16.327 4.663 46.262 1.00 95.06 97 LYS A C 1
ATOM 773 O O . LYS A 1 97 ? -16.285 3.754 47.094 1.00 95.06 97 LYS A O 1
ATOM 778 N N . VAL A 1 98 ? -16.195 5.948 46.598 1.00 92.38 98 VAL A N 1
ATOM 779 C CA . VAL A 1 98 ? -15.999 6.433 47.974 1.00 92.38 98 VAL A CA 1
ATOM 780 C C . VAL A 1 98 ? -17.116 7.415 48.322 1.00 92.38 98 VAL A C 1
ATOM 782 O O . VAL A 1 98 ? -17.183 8.527 47.802 1.00 92.38 98 VAL A O 1
ATOM 785 N N . GLY A 1 99 ? -18.014 6.998 49.219 1.00 92.88 99 GLY A N 1
ATOM 786 C CA . GLY A 1 99 ? -19.209 7.772 49.559 1.00 92.88 99 GLY A CA 1
ATOM 787 C C . GLY A 1 99 ? -20.154 7.897 48.360 1.00 92.88 99 GLY A C 1
ATOM 788 O O . GLY A 1 99 ? -20.600 6.890 47.808 1.00 92.88 99 GLY A O 1
ATOM 789 N N . THR A 1 100 ? -20.466 9.132 47.968 1.00 87.38 100 THR A N 1
ATOM 790 C CA . THR A 1 100 ? -21.263 9.451 46.772 1.00 87.38 100 THR A CA 1
ATOM 791 C C . THR A 1 100 ? -20.427 9.541 45.493 1.00 87.38 100 THR A C 1
ATOM 793 O O . THR A 1 100 ? -20.987 9.348 44.419 1.00 87.38 100 THR A O 1
ATOM 796 N N . SER A 1 101 ? -19.109 9.759 45.593 1.00 88.88 101 SER A N 1
ATOM 797 C CA . SER A 1 101 ? -18.219 9.948 44.440 1.00 88.88 101 SER A CA 1
ATOM 798 C C . SER A 1 101 ? -18.016 8.649 43.656 1.00 88.88 101 SER A C 1
ATOM 800 O O . SER A 1 101 ? -17.646 7.624 44.236 1.00 88.88 101 SER A O 1
ATOM 802 N N . ILE A 1 102 ? -18.266 8.701 42.346 1.00 90.88 102 ILE A N 1
ATOM 803 C CA . ILE A 1 102 ? -18.185 7.584 41.397 1.00 90.88 102 ILE A CA 1
ATOM 804 C C . ILE A 1 102 ? -17.156 7.948 40.326 1.00 90.88 102 ILE A C 1
ATOM 806 O O . ILE A 1 102 ? -17.175 9.056 39.796 1.00 90.88 102 ILE A O 1
ATOM 810 N N . SER A 1 103 ? -16.274 7.008 39.993 1.00 91.25 103 SER A N 1
ATOM 811 C CA . SER A 1 103 ? -15.305 7.180 38.908 1.00 91.25 103 SER A CA 1
ATOM 812 C C . SER A 1 103 ? -15.912 6.726 37.585 1.00 91.25 103 SER A C 1
ATOM 814 O O . SER A 1 103 ? -16.547 5.671 37.528 1.00 91.25 103 SER A O 1
ATOM 816 N N . GLN A 1 104 ? -15.678 7.493 36.523 1.00 90.88 104 GLN A N 1
ATOM 817 C CA . GLN A 1 104 ? -16.309 7.301 35.216 1.00 90.88 104 GLN A CA 1
ATOM 818 C C . GLN A 1 104 ? -15.331 7.494 34.052 1.00 90.88 104 GLN A C 1
ATOM 820 O O . GLN A 1 104 ? -14.403 8.300 34.149 1.00 90.88 104 GLN A O 1
ATOM 825 N N . PHE A 1 105 ? -15.542 6.735 32.977 1.00 88.81 105 PHE A N 1
ATOM 826 C CA . PHE A 1 105 ? -14.849 6.835 31.694 1.00 88.81 105 PHE A CA 1
ATOM 827 C C . PHE A 1 105 ? -15.871 7.147 30.599 1.00 88.81 105 PHE A C 1
ATOM 829 O O . PHE A 1 105 ? -16.853 6.411 30.450 1.00 88.81 105 PHE A O 1
ATOM 836 N N . TYR A 1 106 ? -15.651 8.241 29.874 1.00 83.94 106 TYR A N 1
ATOM 837 C CA . TYR A 1 106 ? -16.594 8.775 28.894 1.00 83.94 106 TYR A CA 1
ATOM 838 C C . TYR A 1 106 ? -16.063 8.705 27.471 1.00 83.94 106 TYR A C 1
ATOM 840 O O . TYR A 1 106 ? -14.951 9.152 27.182 1.00 83.94 106 TYR A O 1
ATOM 848 N N . LEU A 1 107 ? -16.893 8.154 26.586 1.00 78.94 107 LEU A N 1
ATOM 849 C CA . LEU A 1 107 ? -16.636 8.091 25.158 1.00 78.94 107 LEU A CA 1
ATOM 850 C C . LEU A 1 107 ? -17.730 8.842 24.412 1.00 78.94 107 LEU A C 1
ATOM 852 O O . LEU A 1 107 ? -18.911 8.537 24.594 1.00 78.94 107 LEU A O 1
ATOM 856 N N . THR A 1 108 ? -17.322 9.761 23.539 1.00 74.38 108 THR A N 1
ATOM 857 C CA . THR A 1 108 ? -18.248 10.536 22.707 1.00 74.38 108 THR A CA 1
ATOM 858 C C . THR A 1 108 ? -17.959 10.431 21.216 1.00 74.38 108 THR A C 1
ATOM 860 O O . THR A 1 108 ? -16.817 10.185 20.825 1.00 74.38 108 THR A O 1
ATOM 863 N N . TRP A 1 109 ? -18.975 10.621 20.376 1.00 67.12 109 TRP A N 1
ATOM 864 C CA . TRP A 1 109 ? -18.790 10.912 18.948 1.00 67.12 109 TRP A CA 1
ATOM 865 C C . TRP A 1 109 ? -19.291 12.327 18.599 1.00 67.12 109 TRP A C 1
ATOM 867 O O . TRP A 1 109 ? -18.769 12.934 17.661 1.00 67.12 109 TRP A O 1
ATOM 877 N N . ASP A 1 110 ? -20.175 12.913 19.414 1.00 57.34 110 ASP A N 1
ATOM 878 C CA . ASP A 1 110 ? -20.538 14.328 19.355 1.00 57.34 110 ASP A CA 1
ATOM 879 C C . ASP A 1 110 ? -19.448 15.252 19.940 1.00 57.34 110 ASP A C 1
ATOM 881 O O . ASP A 1 110 ? -19.426 15.620 21.115 1.00 57.34 110 ASP A O 1
ATOM 885 N N . LEU A 1 111 ? -18.567 15.749 19.064 1.00 50.50 111 LEU A N 1
ATOM 886 C CA . LEU A 1 111 ? -17.682 16.886 19.358 1.00 50.50 111 LEU A CA 1
ATOM 887 C C . LEU A 1 111 ? -18.486 18.200 19.479 1.00 50.50 111 LEU A C 1
ATOM 889 O O . LEU A 1 111 ? -18.422 19.087 18.616 1.00 50.50 111 LEU A O 1
ATOM 893 N N . GLU A 1 112 ? -19.267 18.355 20.550 1.00 49.34 112 GLU A N 1
ATOM 894 C CA . GLU A 1 112 ? -19.941 19.612 20.883 1.00 49.34 112 GLU A CA 1
ATOM 895 C C . GLU A 1 112 ? -18.959 20.798 20.892 1.00 49.34 112 GLU A C 1
ATOM 897 O O . GLU A 1 112 ? -17.761 20.668 21.134 1.00 49.34 112 GLU A O 1
ATOM 902 N N . SER A 1 113 ? -19.456 22.008 20.611 1.00 42.25 113 SER A N 1
ATOM 903 C CA . SER A 1 113 ? -18.622 23.218 20.463 1.00 42.25 113 SER A CA 1
ATOM 904 C C . SER A 1 113 ? -18.030 23.747 21.781 1.00 42.25 113 SER A C 1
ATOM 906 O O . SER A 1 113 ? -17.604 24.899 21.847 1.00 42.25 113 SER A O 1
ATOM 908 N N . ASN A 1 114 ? -18.020 22.928 22.831 1.00 47.12 114 ASN A N 1
ATOM 909 C CA . ASN A 1 114 ? -17.506 23.243 24.153 1.00 47.12 114 ASN A CA 1
ATOM 910 C C . ASN A 1 114 ? -16.432 22.201 24.544 1.00 47.12 114 ASN A C 1
ATOM 912 O O . ASN A 1 114 ? -16.736 21.254 25.269 1.00 47.12 114 ASN A O 1
ATOM 916 N N . PRO A 1 115 ? -15.179 22.345 24.063 1.00 45.06 115 PRO A N 1
ATOM 917 C CA . PRO A 1 115 ? -14.122 21.320 24.135 1.00 45.06 115 PRO A CA 1
ATOM 918 C C . PRO A 1 115 ? -13.510 21.134 25.542 1.00 45.06 115 PRO A C 1
ATOM 920 O O . PRO A 1 115 ? -12.318 20.872 25.681 1.00 45.06 115 PRO A O 1
ATOM 923 N N . ILE A 1 116 ? -14.297 21.348 26.599 1.00 42.00 116 ILE A N 1
ATOM 924 C CA . ILE A 1 116 ? -13.845 21.470 27.994 1.00 42.00 116 ILE A CA 1
ATOM 925 C C . ILE A 1 116 ? -14.535 20.442 28.915 1.00 42.00 116 ILE A C 1
ATOM 927 O O . ILE A 1 116 ? -14.071 20.212 30.030 1.00 42.00 116 ILE A O 1
ATOM 931 N N . LEU A 1 117 ? -15.615 19.787 28.473 1.00 49.06 117 LEU A N 1
ATOM 932 C CA . LEU A 1 117 ? -16.386 18.862 29.311 1.00 49.06 117 LEU A CA 1
ATOM 933 C C . LEU A 1 117 ? -15.930 17.401 29.139 1.00 49.06 117 LEU A C 1
ATOM 935 O O . LEU A 1 117 ? -16.387 16.698 28.248 1.00 49.06 117 LEU A O 1
ATOM 939 N N . ASN A 1 118 ? -15.026 16.984 30.032 1.00 59.22 118 ASN A N 1
ATOM 940 C CA . ASN A 1 118 ? -14.837 15.635 30.605 1.00 59.22 118 ASN A CA 1
ATOM 941 C C . ASN A 1 118 ? -14.707 14.380 29.710 1.00 59.22 118 ASN A C 1
ATOM 943 O O . ASN A 1 118 ? -14.554 13.291 30.263 1.00 59.22 118 ASN A O 1
ATOM 947 N N . ASN A 1 119 ? -14.733 14.477 28.383 1.00 63.47 119 ASN A N 1
ATOM 948 C CA . ASN A 1 119 ? -14.620 13.304 27.515 1.00 63.47 119 ASN A CA 1
ATOM 949 C C . ASN A 1 119 ? -13.201 12.708 27.521 1.00 63.47 119 ASN A C 1
ATOM 951 O O . ASN A 1 119 ? -12.216 13.409 27.293 1.00 63.47 119 ASN A O 1
ATOM 955 N N . ASP A 1 120 ? -13.104 11.401 27.777 1.00 69.50 120 ASP A N 1
ATOM 956 C CA . ASP A 1 120 ? -11.832 10.681 27.924 1.00 69.50 120 ASP A CA 1
ATOM 957 C C . ASP A 1 120 ? -11.366 10.006 26.625 1.00 69.50 120 ASP A C 1
ATOM 959 O O . ASP A 1 120 ? -10.195 9.651 26.486 1.00 69.50 120 ASP A O 1
ATOM 963 N N . SER A 1 121 ? -12.286 9.786 25.683 1.00 66.12 121 SER A N 1
ATOM 964 C CA . SER A 1 121 ? -12.033 9.142 24.394 1.00 66.12 121 SER A CA 1
ATOM 965 C C . SER A 1 121 ? -13.055 9.610 23.355 1.00 66.12 121 SER A C 1
ATOM 967 O O . SER A 1 121 ? -14.202 9.902 23.691 1.00 66.12 121 SER A O 1
ATOM 969 N N . ILE A 1 122 ? -12.659 9.631 22.081 1.00 63.34 122 ILE A N 1
ATOM 970 C CA . ILE A 1 122 ? -13.560 9.910 20.951 1.00 63.34 122 ILE A CA 1
ATOM 971 C C . ILE A 1 122 ? -13.765 8.624 20.152 1.00 63.34 122 ILE A C 1
ATOM 973 O O . ILE A 1 122 ? -12.813 7.874 19.921 1.00 63.34 122 ILE A O 1
ATOM 977 N N . PHE A 1 123 ? -14.995 8.372 19.716 1.00 69.44 123 PHE A N 1
ATOM 978 C CA . PHE A 1 123 ? -15.348 7.239 18.874 1.00 69.44 123 PHE A CA 1
ATOM 979 C C . PHE A 1 123 ? -16.204 7.634 17.665 1.00 69.44 123 PHE A C 1
ATOM 981 O O . PHE A 1 123 ? -16.312 8.804 17.314 1.00 69.44 123 PHE A O 1
ATOM 988 N N . GLY A 1 124 ? -16.731 6.638 16.958 1.00 68.38 124 GLY A N 1
ATOM 989 C CA . GLY A 1 124 ? -17.561 6.816 15.776 1.00 68.38 124 GLY A CA 1
ATOM 990 C C . GLY A 1 124 ? -18.436 5.592 15.527 1.00 68.38 124 GLY A C 1
ATOM 991 O O . GLY A 1 124 ? -18.539 4.693 16.362 1.00 68.38 124 GLY A O 1
ATOM 992 N N . LEU A 1 125 ? -19.060 5.518 14.356 1.00 71.81 125 LEU A N 1
ATOM 993 C CA . LEU A 1 125 ? -19.916 4.380 14.022 1.00 71.81 125 LEU A CA 1
ATOM 994 C C . LEU A 1 125 ? -19.057 3.143 13.766 1.00 71.81 125 LEU A C 1
ATOM 996 O O . LEU A 1 125 ? -18.291 3.134 12.805 1.00 71.81 125 LEU A O 1
ATOM 1000 N N . GLY A 1 126 ? -19.169 2.102 14.591 1.00 76.81 126 GLY A N 1
ATOM 1001 C CA . GLY A 1 126 ? -18.281 0.949 14.472 1.00 76.81 126 GLY A CA 1
ATOM 1002 C C . GLY A 1 126 ? -18.411 -0.119 15.544 1.00 76.81 126 GLY A C 1
ATOM 1003 O O . GLY A 1 126 ? -19.353 -0.119 16.332 1.00 76.81 126 GLY A O 1
ATOM 1004 N N . ARG A 1 127 ? -17.452 -1.054 15.570 1.00 79.00 127 ARG A N 1
ATOM 1005 C CA . ARG A 1 127 ? -17.407 -2.131 16.569 1.00 79.00 127 ARG A CA 1
ATOM 1006 C C . ARG A 1 127 ? -16.175 -2.034 17.455 1.00 79.00 127 ARG A C 1
ATOM 1008 O O . ARG A 1 127 ? -15.051 -1.906 16.971 1.00 79.00 127 ARG A O 1
ATOM 1015 N N . TYR A 1 128 ? -16.404 -2.180 18.751 1.00 83.12 128 TYR A N 1
ATOM 1016 C CA . TYR A 1 128 ? -15.448 -1.902 19.809 1.00 83.12 128 TYR A CA 1
ATOM 1017 C C . TYR A 1 128 ? -15.422 -3.002 20.857 1.00 83.12 128 TYR A C 1
ATOM 1019 O O . TYR A 1 128 ? -16.401 -3.722 21.047 1.00 83.12 128 TYR A O 1
ATOM 1027 N N . LYS A 1 129 ? -14.304 -3.093 21.568 1.00 88.19 129 LYS A N 1
ATOM 1028 C CA . LYS A 1 129 ? -14.140 -3.889 22.776 1.00 88.19 129 LYS A CA 1
ATOM 1029 C C . LYS A 1 129 ? -13.867 -2.953 23.952 1.00 88.19 129 LYS A C 1
ATOM 1031 O O . LYS A 1 129 ? -12.980 -2.106 23.865 1.00 88.19 129 LYS A O 1
ATOM 1036 N N . ILE A 1 130 ? -14.609 -3.133 25.038 1.00 92.06 130 ILE A N 1
ATOM 1037 C CA . ILE A 1 130 ? -14.346 -2.529 26.346 1.00 92.06 130 ILE A CA 1
ATOM 1038 C C . ILE A 1 130 ? -13.911 -3.660 27.273 1.00 92.06 130 ILE A C 1
ATOM 1040 O O . ILE A 1 130 ? -14.648 -4.624 27.475 1.00 92.06 130 ILE A O 1
ATOM 1044 N N . GLU A 1 131 ? -12.709 -3.550 27.820 1.00 94.62 131 GLU A N 1
ATOM 1045 C CA . GLU A 1 131 ? -12.136 -4.509 28.760 1.00 94.62 131 GLU A CA 1
ATOM 1046 C C . GLU A 1 131 ? -12.071 -3.914 30.163 1.00 94.62 131 GLU A C 1
ATOM 1048 O O . GLU A 1 131 ? -11.703 -2.750 30.342 1.00 94.62 131 GLU A O 1
ATOM 1053 N N . PHE A 1 132 ? -12.374 -4.746 31.156 1.00 96.94 132 PHE A N 1
ATOM 1054 C CA . PHE A 1 132 ? -12.303 -4.416 32.572 1.00 96.94 132 PHE A CA 1
ATOM 1055 C C . PHE A 1 132 ? -11.123 -5.161 33.180 1.00 96.94 132 PHE A C 1
ATOM 1057 O O . PHE A 1 132 ? -11.121 -6.390 33.210 1.00 96.94 132 PHE A O 1
ATOM 1064 N N . TRP A 1 133 ? -10.125 -4.436 33.668 1.00 97.19 133 TRP A N 1
ATOM 1065 C CA . TRP A 1 133 ? -8.935 -5.006 34.292 1.00 97.19 133 TRP A CA 1
ATOM 1066 C C . TRP A 1 133 ? -8.895 -4.681 35.780 1.00 97.19 133 TRP A C 1
ATOM 1068 O O . TRP A 1 133 ? -9.249 -3.577 36.195 1.00 97.19 133 TRP A O 1
ATOM 1078 N N . GLU A 1 134 ? -8.418 -5.624 36.586 1.00 96.00 134 GLU A N 1
ATOM 1079 C CA . GLU A 1 134 ? -8.062 -5.363 37.976 1.00 96.00 134 GLU A CA 1
ATOM 1080 C C . GLU A 1 134 ? -6.876 -4.398 38.007 1.00 96.00 134 GLU A C 1
ATOM 1082 O O . GLU A 1 134 ? -5.831 -4.673 37.411 1.00 96.00 134 GLU A O 1
ATOM 1087 N N . TRP A 1 135 ? -7.039 -3.265 38.690 1.00 95.62 135 TRP A N 1
ATOM 1088 C CA . TRP A 1 135 ? -5.969 -2.293 38.855 1.00 95.62 135 TRP A CA 1
ATOM 1089 C C . TRP A 1 135 ? -5.224 -2.544 40.162 1.00 95.62 135 TRP A C 1
ATOM 1091 O O . TRP A 1 135 ? -5.814 -2.489 41.244 1.00 95.62 135 TRP A O 1
ATOM 1101 N N . ASN A 1 136 ? -3.920 -2.800 40.070 1.00 90.81 136 ASN A N 1
ATOM 1102 C CA . ASN A 1 136 ? -3.077 -2.931 41.246 1.00 90.81 136 ASN A CA 1
AT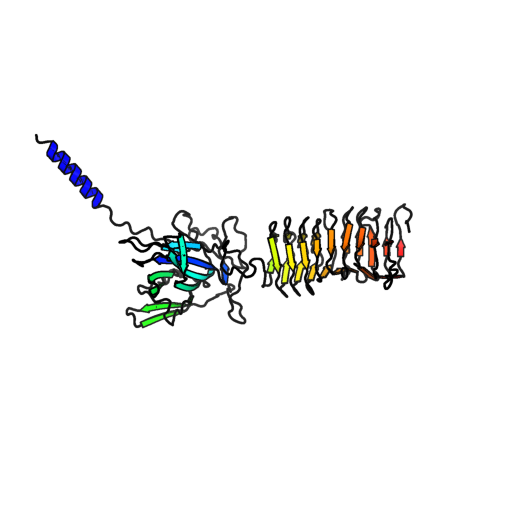OM 1103 C C . ASN A 1 136 ? -2.422 -1.578 41.569 1.00 90.81 136 ASN A C 1
ATOM 1105 O O . ASN A 1 136 ? -1.573 -1.068 40.838 1.00 90.81 136 ASN A O 1
ATOM 1109 N N . ASN A 1 137 ? -2.822 -0.997 42.700 1.00 89.31 137 ASN A N 1
ATOM 1110 C CA . ASN A 1 137 ? -2.313 0.292 43.164 1.00 89.31 137 ASN A CA 1
ATOM 1111 C C . ASN A 1 137 ? -0.851 0.254 43.634 1.00 89.31 137 ASN A C 1
ATOM 1113 O O . ASN A 1 137 ? -0.215 1.308 43.657 1.00 89.31 137 ASN A O 1
ATOM 1117 N N . ASP A 1 138 ? -0.310 -0.912 43.992 1.00 89.06 138 ASP A N 1
ATOM 1118 C CA . ASP A 1 138 ? 1.047 -1.012 44.542 1.00 89.06 138 ASP A CA 1
ATOM 1119 C C . ASP A 1 138 ? 2.123 -0.888 43.449 1.00 89.06 138 ASP A C 1
ATOM 1121 O O . ASP A 1 138 ? 3.180 -0.306 43.693 1.00 89.06 138 ASP A O 1
ATOM 1125 N N . ASN A 1 139 ? 1.856 -1.395 42.237 1.00 88.00 139 ASN A N 1
ATOM 1126 C CA . ASN A 1 139 ? 2.738 -1.268 41.065 1.00 88.00 139 ASN A CA 1
ATOM 1127 C C . ASN A 1 139 ? 2.213 -0.310 39.980 1.00 88.00 139 ASN A C 1
ATOM 1129 O O . ASN A 1 139 ? 2.980 0.020 39.082 1.00 88.00 139 ASN A O 1
ATOM 1133 N N . GLN A 1 140 ? 0.966 0.170 40.077 1.00 88.25 140 GLN A N 1
ATOM 1134 C CA . GLN A 1 140 ? 0.313 1.026 39.071 1.00 88.25 140 GLN A CA 1
ATOM 1135 C C . GLN A 1 140 ? 0.194 0.340 37.695 1.00 88.25 140 GLN A C 1
ATOM 1137 O O . GLN A 1 140 ? 0.441 0.950 36.654 1.00 88.25 140 GLN A O 1
ATOM 1142 N N . GLU A 1 141 ? -0.195 -0.939 37.686 1.00 87.44 141 GLU A N 1
ATOM 1143 C CA . GLU A 1 141 ? -0.381 -1.727 36.461 1.00 87.44 141 GLU A CA 1
ATOM 1144 C C . GLU A 1 141 ? -1.717 -2.493 36.462 1.00 87.44 141 GLU A C 1
ATOM 1146 O O . GLU A 1 141 ? -2.323 -2.769 37.503 1.00 87.44 141 GLU A O 1
ATOM 1151 N N . ALA A 1 142 ? -2.178 -2.862 35.264 1.00 88.25 142 ALA A N 1
ATOM 1152 C CA . ALA A 1 142 ? -3.297 -3.782 35.088 1.00 88.25 142 ALA A CA 1
ATOM 1153 C C . ALA A 1 142 ? -2.834 -5.216 35.393 1.00 88.25 142 ALA A C 1
ATOM 1155 O O . ALA A 1 142 ? -1.942 -5.730 34.721 1.00 88.25 142 ALA A O 1
ATOM 1156 N N . ASN A 1 143 ? -3.436 -5.856 36.397 1.00 89.81 143 ASN A N 1
ATOM 1157 C CA . ASN A 1 143 ? -3.010 -7.164 36.897 1.00 89.81 143 ASN A CA 1
ATOM 1158 C C . ASN A 1 143 ? -3.643 -8.325 36.114 1.00 89.81 143 ASN A C 1
ATOM 1160 O O . ASN A 1 143 ? -2.949 -9.173 35.556 1.00 89.81 143 ASN A O 1
ATOM 1164 N N . ALA A 1 144 ? -4.976 -8.358 36.056 1.00 93.00 144 ALA A N 1
ATOM 1165 C CA . ALA A 1 144 ? -5.736 -9.435 35.430 1.00 93.00 144 ALA A CA 1
ATOM 1166 C C . ALA A 1 144 ? -6.976 -8.893 34.710 1.00 93.00 144 ALA A C 1
ATOM 1168 O O . ALA A 1 144 ? -7.652 -7.997 35.219 1.00 93.00 144 ALA A O 1
ATOM 1169 N N . LEU A 1 145 ? -7.293 -9.458 33.543 1.00 94.69 145 LEU A N 1
ATOM 1170 C CA . LEU A 1 145 ? -8.559 -9.205 32.857 1.00 94.69 145 LEU A CA 1
ATOM 1171 C C . LEU A 1 145 ? -9.696 -9.817 33.685 1.00 94.69 145 LEU A C 1
ATOM 1173 O O . LEU A 1 145 ? -9.678 -11.012 33.981 1.00 94.69 145 LEU A O 1
ATOM 1177 N N . ILE A 1 146 ? -10.671 -8.992 34.050 1.00 96.44 146 ILE A N 1
ATOM 1178 C CA . ILE A 1 146 ? -11.860 -9.387 34.805 1.00 96.44 146 ILE A CA 1
ATOM 1179 C C . ILE A 1 146 ? -12.930 -9.902 33.839 1.00 96.44 146 ILE A C 1
ATOM 1181 O O . ILE A 1 146 ? -13.410 -11.024 33.985 1.00 96.44 146 ILE A O 1
ATOM 1185 N N . ASP A 1 147 ? -13.297 -9.078 32.856 1.00 96.44 147 ASP A N 1
ATOM 1186 C CA . ASP A 1 147 ? -14.254 -9.415 31.802 1.00 96.44 147 ASP A CA 1
ATOM 1187 C C . ASP A 1 147 ? -14.113 -8.447 30.610 1.00 96.44 147 ASP A C 1
ATOM 1189 O O . ASP A 1 147 ? -13.435 -7.419 30.699 1.00 96.44 147 ASP A O 1
ATOM 1193 N N . GLU A 1 148 ? -14.789 -8.744 29.503 1.00 95.38 148 GLU A N 1
ATOM 1194 C CA . GLU A 1 148 ? -14.896 -7.858 28.342 1.00 95.38 148 GLU A CA 1
ATOM 1195 C C . GLU A 1 148 ? -16.333 -7.764 27.813 1.00 95.38 148 GLU A C 1
ATOM 1197 O O . GLU A 1 148 ? -17.125 -8.704 27.910 1.00 95.38 148 GLU A O 1
ATOM 1202 N N . VAL A 1 149 ? -16.661 -6.630 27.196 1.00 94.75 149 VAL A N 1
ATOM 1203 C CA . VAL A 1 149 ? -17.843 -6.489 26.342 1.00 94.75 149 VAL A CA 1
ATOM 1204 C C . VAL A 1 149 ? -17.463 -5.986 24.965 1.00 94.75 149 VAL A C 1
ATOM 1206 O O . VAL A 1 149 ? -16.540 -5.195 24.780 1.00 94.75 149 VAL A O 1
ATOM 1209 N N . ILE A 1 150 ? -18.232 -6.438 23.991 1.00 91.62 150 ILE A N 1
ATOM 1210 C CA . ILE A 1 150 ? -18.216 -5.971 22.623 1.00 91.62 150 ILE A CA 1
ATOM 1211 C C . ILE A 1 150 ? -19.380 -4.999 22.460 1.00 91.62 150 ILE A C 1
ATOM 1213 O O . ILE A 1 150 ? -20.530 -5.371 22.703 1.00 91.62 150 ILE A O 1
ATOM 1217 N N . VAL A 1 151 ? -19.079 -3.768 22.052 1.00 90.06 151 VAL A N 1
ATOM 1218 C CA . VAL A 1 151 ? -20.074 -2.751 21.704 1.00 90.06 151 VAL A CA 1
ATOM 1219 C C . VAL A 1 151 ? -20.094 -2.601 20.193 1.00 90.06 151 VAL A C 1
ATOM 1221 O O . VAL A 1 151 ? -19.083 -2.292 19.567 1.00 90.06 151 VAL A O 1
ATOM 1224 N N . ASP A 1 152 ? -21.249 -2.848 19.602 1.00 86.50 152 ASP A N 1
ATOM 1225 C CA . ASP A 1 152 ? -21.528 -2.661 18.189 1.00 86.50 152 ASP A CA 1
ATOM 1226 C C . ASP A 1 152 ? -22.416 -1.425 18.013 1.00 86.50 152 ASP A C 1
ATOM 1228 O O . ASP A 1 152 ? -23.627 -1.470 18.231 1.00 86.50 152 ASP A O 1
ATOM 1232 N N . TYR A 1 153 ? -21.776 -0.318 17.645 1.00 82.12 153 TYR A N 1
ATOM 1233 C CA . TYR A 1 153 ? -22.349 1.007 17.425 1.00 82.12 153 TYR A CA 1
ATOM 1234 C C . TYR A 1 153 ? -22.437 1.305 15.913 1.00 82.12 153 TYR A C 1
ATOM 1236 O O . TYR A 1 153 ? -22.055 2.364 15.429 1.00 82.12 153 TYR A O 1
ATOM 1244 N N . SER A 1 154 ? -22.871 0.318 15.125 1.00 75.12 154 SER A N 1
ATOM 1245 C CA . SER A 1 154 ? -22.920 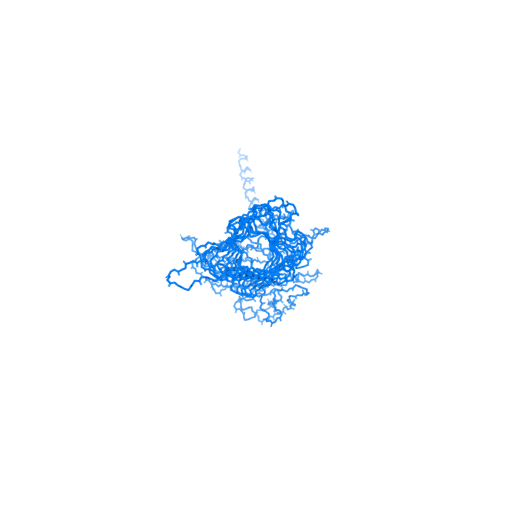0.369 13.653 1.00 75.12 154 SER A CA 1
ATOM 1246 C C . SER A 1 154 ? -24.283 0.777 13.065 1.00 75.12 154 SER A C 1
ATOM 1248 O O . SER A 1 154 ? -24.564 0.523 11.890 1.00 75.12 154 SER A O 1
ATOM 1250 N N . ASP A 1 155 ? -25.131 1.421 13.866 1.00 71.12 155 ASP A N 1
ATOM 1251 C CA . ASP A 1 155 ? -26.364 2.072 13.415 1.00 71.12 155 ASP A CA 1
ATOM 1252 C C . ASP A 1 155 ? -26.271 3.571 13.706 1.00 71.12 155 ASP A C 1
ATOM 1254 O O . ASP A 1 155 ? -25.844 3.971 14.787 1.00 71.12 155 ASP A O 1
ATOM 1258 N N . TRP A 1 156 ? -26.651 4.385 12.724 1.00 60.84 156 TRP A N 1
ATOM 1259 C CA . TRP A 1 156 ? -26.605 5.847 12.795 1.00 60.84 156 TRP A CA 1
ATOM 1260 C C . TRP A 1 156 ? -27.966 6.461 13.132 1.00 60.84 156 TRP A C 1
ATOM 1262 O O . TRP A 1 156 ? -28.069 7.681 13.221 1.00 60.84 156 TRP A O 1
ATOM 1272 N N . ASP A 1 157 ? -29.006 5.633 13.291 1.00 58.97 157 ASP A N 1
ATOM 1273 C CA . ASP A 1 157 ? -30.376 6.049 13.590 1.00 58.97 157 ASP A CA 1
ATOM 1274 C C . ASP A 1 157 ? -30.456 6.669 14.999 1.00 58.97 157 ASP A C 1
ATOM 1276 O O . ASP A 1 157 ? -30.844 6.033 15.982 1.00 58.97 157 ASP A O 1
ATOM 1280 N N . LEU A 1 158 ? -30.009 7.920 15.116 1.00 55.72 158 LEU A N 1
ATOM 1281 C CA . LEU A 1 158 ? -30.315 8.817 16.222 1.00 55.72 158 LEU A CA 1
ATOM 1282 C C . LEU A 1 158 ? -31.835 9.014 16.272 1.00 55.72 158 LEU A C 1
ATOM 1284 O O . LEU A 1 158 ? -32.455 9.170 15.216 1.00 55.72 158 LEU A O 1
ATOM 1288 N N . PRO A 1 159 ? -32.464 9.015 17.461 1.00 49.94 159 PRO A N 1
ATOM 1289 C CA . PRO A 1 159 ? -33.912 9.115 17.559 1.00 49.94 159 PRO A CA 1
ATOM 1290 C C . PRO A 1 159 ? -34.429 10.375 16.865 1.00 49.94 159 PRO A C 1
ATOM 1292 O O . PRO A 1 159 ? -34.199 11.500 17.312 1.00 49.94 159 PRO A O 1
ATOM 1295 N N . TYR A 1 160 ? -35.211 10.168 15.805 1.00 44.09 160 TYR A N 1
ATOM 1296 C CA . TYR A 1 160 ? -36.051 11.216 15.240 1.00 44.09 160 TYR A CA 1
ATOM 1297 C C . TYR A 1 160 ? -36.911 11.815 16.363 1.00 44.09 160 TYR A C 1
ATOM 1299 O O . TYR A 1 160 ? -37.472 11.089 17.196 1.00 44.09 160 TYR A O 1
ATOM 1307 N N . SER A 1 161 ? -36.985 13.145 16.400 1.00 42.47 161 SER A N 1
ATOM 1308 C CA . SER A 1 161 ? -37.586 13.895 17.501 1.00 42.47 161 SER A CA 1
ATOM 1309 C C . SER A 1 161 ? -39.028 13.448 17.776 1.00 42.47 161 SER A C 1
ATOM 1311 O O . SER A 1 161 ? -39.910 13.556 16.926 1.00 42.47 161 SER A O 1
ATOM 1313 N N . GLY A 1 162 ? -39.264 12.935 18.990 1.00 52.06 162 GLY A N 1
ATOM 1314 C CA . GLY A 1 162 ? -40.570 12.425 19.428 1.00 52.06 162 GLY A CA 1
ATOM 1315 C C . GLY A 1 162 ? -40.598 10.968 19.906 1.00 52.06 162 GLY A C 1
ATOM 1316 O O . GLY A 1 162 ? -41.665 10.502 20.296 1.00 52.06 162 GLY A O 1
ATOM 1317 N N . THR A 1 163 ? -39.468 10.251 19.918 1.00 52.88 163 THR A N 1
ATOM 1318 C CA . THR A 1 163 ? -39.383 8.889 20.484 1.00 52.88 163 THR A CA 1
ATOM 1319 C C . THR A 1 163 ? -38.510 8.832 21.745 1.00 52.88 163 THR A C 1
ATOM 1321 O O . THR A 1 163 ? -37.532 9.562 21.870 1.00 52.88 163 THR A O 1
ATOM 1324 N N . THR A 1 164 ? -38.862 7.966 22.699 1.00 53.22 164 THR A N 1
ATOM 1325 C CA . THR A 1 164 ? -38.225 7.841 24.029 1.00 53.22 164 THR A CA 1
ATOM 1326 C C . THR A 1 164 ? -36.944 6.989 24.018 1.00 53.22 164 THR A C 1
ATOM 1328 O O . THR A 1 164 ? -36.717 6.214 24.945 1.00 53.22 164 THR A O 1
ATOM 1331 N N . PHE A 1 165 ? -36.158 7.029 22.936 1.00 58.44 165 PHE A N 1
ATOM 1332 C CA . PHE A 1 165 ? -35.131 6.014 22.649 1.00 58.44 165 PHE A CA 1
ATOM 1333 C C . PHE A 1 165 ? -33.788 6.615 22.229 1.00 58.44 165 PHE A C 1
ATOM 1335 O O . PHE A 1 165 ? -33.386 6.527 21.069 1.00 58.44 165 PHE A O 1
ATOM 1342 N N . MET A 1 166 ? -33.083 7.207 23.188 1.00 67.62 166 MET A N 1
ATOM 1343 C CA . MET A 1 166 ? -31.704 7.655 22.984 1.00 67.62 166 MET A CA 1
ATOM 1344 C C . MET A 1 166 ? -30.714 6.485 22.979 1.00 67.62 166 MET A C 1
ATOM 1346 O O . MET A 1 166 ? -31.006 5.397 23.481 1.00 67.62 166 MET A O 1
ATOM 1350 N N . ASN A 1 167 ? -29.569 6.716 22.340 1.00 74.88 167 ASN A N 1
ATOM 1351 C CA . ASN A 1 167 ? -28.613 5.680 21.958 1.00 74.88 167 ASN A CA 1
ATOM 1352 C C . ASN A 1 167 ? -27.529 5.436 23.030 1.00 74.88 167 ASN A C 1
ATOM 1354 O O . ASN A 1 167 ? -26.743 4.500 22.913 1.00 74.88 167 ASN A O 1
ATOM 1358 N N . ASP A 1 168 ? -27.525 6.226 24.100 1.00 85.88 168 ASP A N 1
ATOM 1359 C CA . ASP A 1 168 ? -26.422 6.251 25.051 1.00 85.88 168 ASP A CA 1
ATOM 1360 C C . ASP A 1 168 ? -26.397 4.976 25.918 1.00 85.88 168 ASP A C 1
ATOM 1362 O O . ASP A 1 168 ? -27.415 4.542 26.482 1.00 85.88 168 ASP A O 1
ATOM 1366 N N . ILE A 1 169 ? -25.215 4.366 26.018 1.00 90.62 169 ILE A N 1
ATOM 1367 C CA . ILE A 1 169 ? -24.963 3.081 26.676 1.00 90.62 169 ILE A CA 1
ATOM 1368 C C . ILE A 1 169 ? -24.274 3.332 28.020 1.00 90.62 169 ILE A C 1
ATOM 1370 O O . ILE A 1 169 ? -23.197 3.912 28.077 1.00 90.62 169 ILE A O 1
ATOM 1374 N N . PHE A 1 170 ? -24.853 2.835 29.108 1.00 93.50 170 PHE A N 1
ATOM 1375 C CA . PHE A 1 170 ? -24.319 2.957 30.465 1.00 93.50 170 PHE A CA 1
ATOM 1376 C C . PHE A 1 170 ? -23.871 1.575 30.925 1.00 93.50 170 PHE A C 1
ATOM 1378 O O . PHE A 1 170 ? -24.698 0.666 31.005 1.00 93.50 170 PHE A O 1
ATOM 1385 N N . ILE A 1 171 ? -22.584 1.407 31.225 1.00 95.81 171 ILE A N 1
ATOM 1386 C CA . ILE A 1 171 ? -21.998 0.150 31.697 1.00 95.81 171 ILE A CA 1
ATOM 1387 C C . ILE A 1 171 ? -21.504 0.350 33.132 1.00 95.81 171 ILE A C 1
ATOM 1389 O O . ILE A 1 171 ? -20.646 1.193 33.391 1.00 95.81 171 ILE A O 1
ATOM 1393 N N . SER A 1 172 ? -22.037 -0.430 34.068 1.00 97.00 172 SER A N 1
ATOM 1394 C CA . SER A 1 172 ? -21.791 -0.279 35.504 1.00 97.00 172 SER A CA 1
ATOM 1395 C C . SER A 1 172 ? -20.997 -1.475 36.035 1.00 97.00 172 SER A C 1
ATOM 1397 O O . SER A 1 172 ? -21.466 -2.614 36.004 1.00 97.00 172 SER A O 1
ATOM 1399 N N . PHE A 1 173 ? -19.790 -1.236 36.553 1.00 97.94 173 PHE A N 1
ATOM 1400 C CA . PHE A 1 173 ? -18.999 -2.242 37.265 1.00 97.94 173 PHE A CA 1
ATOM 1401 C C . PHE A 1 173 ? -19.302 -2.189 38.767 1.00 97.94 173 PHE A C 1
ATOM 1403 O O . PHE A 1 173 ? -19.011 -1.188 39.419 1.00 97.94 173 PHE A O 1
ATOM 1410 N N . TYR A 1 174 ? -19.830 -3.272 39.342 1.00 97.56 174 TYR A N 1
ATOM 1411 C CA . TYR A 1 174 ? -20.010 -3.412 40.796 1.00 97.56 174 TYR A CA 1
ATOM 1412 C C . TYR A 1 174 ? -19.017 -4.402 41.414 1.00 97.56 174 TYR A C 1
ATOM 1414 O O . TYR A 1 174 ? -18.559 -4.204 42.542 1.00 97.56 174 TYR A O 1
ATOM 1422 N N . SER A 1 175 ? -18.698 -5.484 40.701 1.00 97.00 175 SER A N 1
ATOM 1423 C CA . SER A 1 175 ? -17.715 -6.493 41.107 1.00 97.00 175 SER A CA 1
ATOM 1424 C C . SER A 1 175 ? -17.313 -7.377 39.923 1.00 97.00 175 SER A C 1
ATOM 1426 O O . SER A 1 175 ? -17.986 -7.382 38.894 1.00 97.00 175 SER A O 1
ATOM 1428 N N . ASN A 1 176 ? -16.295 -8.225 40.113 1.00 95.31 176 ASN A N 1
ATOM 1429 C CA . ASN A 1 176 ? -15.837 -9.208 39.118 1.00 95.31 176 ASN A CA 1
ATOM 1430 C C . ASN A 1 176 ? -16.915 -10.180 38.588 1.00 95.31 176 ASN A C 1
ATOM 1432 O O . ASN A 1 176 ? -16.670 -10.881 37.614 1.00 95.31 176 ASN A O 1
ATOM 1436 N N . GLN A 1 177 ? -18.082 -10.272 39.233 1.00 94.62 177 GLN A N 1
ATOM 1437 C CA . GLN A 1 177 ? -19.206 -11.115 38.794 1.00 94.62 177 GLN A CA 1
ATOM 1438 C C . GLN A 1 177 ? -20.473 -10.304 38.480 1.00 94.62 177 GLN A C 1
ATOM 1440 O O . GLN A 1 177 ? -21.488 -10.880 38.095 1.00 94.62 177 GLN A O 1
ATOM 1445 N N . ASN A 1 178 ? -20.430 -8.981 38.657 1.00 96.44 178 ASN A N 1
ATOM 1446 C CA . ASN A 1 178 ? -21.560 -8.089 38.455 1.00 96.44 178 ASN A CA 1
ATOM 1447 C C . ASN A 1 178 ? -21.113 -6.845 37.680 1.00 96.44 178 ASN A C 1
ATOM 1449 O O . ASN A 1 178 ? -20.823 -5.793 38.256 1.00 96.44 178 ASN A O 1
ATOM 1453 N N . ILE A 1 179 ? -21.059 -7.012 36.361 1.00 97.25 179 ILE A N 1
ATOM 1454 C CA . ILE A 1 179 ? -20.978 -5.926 35.391 1.00 97.25 179 ILE A CA 1
ATOM 1455 C C . ILE A 1 179 ? -22.316 -5.907 34.663 1.00 97.25 179 ILE A C 1
ATOM 1457 O O . ILE A 1 179 ? -22.787 -6.945 34.180 1.00 97.25 179 ILE A O 1
ATOM 1461 N N . THR A 1 180 ? -22.942 -4.743 34.608 1.00 96.50 180 THR A N 1
ATOM 1462 C CA . THR A 1 180 ? -24.266 -4.560 34.022 1.00 96.50 180 THR A CA 1
ATOM 1463 C C . THR A 1 180 ? -24.235 -3.499 32.929 1.00 96.50 180 THR A C 1
ATOM 1465 O O . THR A 1 180 ? -23.291 -2.721 32.815 1.00 96.50 180 THR A O 1
ATOM 1468 N N . VAL A 1 181 ? -25.271 -3.483 32.098 1.00 94.69 181 VAL A N 1
ATOM 1469 C CA . VAL A 1 181 ? -25.499 -2.471 31.071 1.00 94.69 181 VAL A CA 1
ATOM 1470 C C . VAL A 1 181 ? -26.960 -2.026 31.081 1.00 94.69 181 VAL A C 1
ATOM 1472 O O . VAL A 1 181 ? -27.864 -2.827 31.333 1.00 94.69 181 VAL A O 1
ATOM 1475 N N . ARG A 1 182 ? -27.199 -0.750 30.784 1.00 91.81 182 ARG A N 1
ATOM 1476 C CA . ARG A 1 182 ? -28.513 -0.188 30.448 1.00 91.81 182 ARG A CA 1
ATOM 1477 C C . ARG A 1 182 ? -28.366 0.835 29.322 1.00 91.81 182 ARG A C 1
ATOM 1479 O O . ARG A 1 182 ? -27.316 1.451 29.175 1.00 91.81 182 ARG A O 1
ATOM 1486 N N . PHE A 1 183 ? -29.431 1.045 28.562 1.00 87.81 183 PHE A N 1
ATOM 1487 C CA . PHE A 1 183 ? -29.556 2.201 27.669 1.00 87.81 183 PHE A CA 1
ATOM 1488 C C . PHE A 1 183 ? -30.156 3.376 28.456 1.00 87.81 183 PHE A C 1
ATOM 1490 O O . PHE A 1 183 ? -30.850 3.139 29.448 1.00 87.81 183 PHE A O 1
ATOM 1497 N N . GLN A 1 184 ? -29.913 4.624 28.047 1.00 82.19 184 GLN A N 1
ATOM 1498 C CA . GLN A 1 184 ? -30.235 5.838 28.825 1.00 82.19 184 GLN A CA 1
ATOM 1499 C C . GLN A 1 184 ? -31.646 5.869 29.436 1.00 82.19 184 GLN A C 1
ATOM 1501 O O . GLN A 1 184 ? -31.812 6.265 30.590 1.00 82.19 184 GLN A O 1
ATOM 1506 N N . HIS A 1 185 ? -32.644 5.408 28.676 1.00 74.88 185 HIS A N 1
ATOM 1507 C CA . HIS A 1 185 ? -34.062 5.404 29.051 1.00 74.88 185 HIS A CA 1
ATOM 1508 C C . HIS A 1 185 ? -34.524 4.125 29.777 1.00 74.88 185 HIS A C 1
ATOM 1510 O O . HIS A 1 185 ? -35.656 4.060 30.258 1.00 74.88 185 HIS A O 1
ATOM 1516 N N . SER A 1 186 ? -33.662 3.110 29.907 1.00 78.00 186 SER A N 1
ATOM 1517 C CA . SER A 1 186 ? -33.933 1.952 30.761 1.00 78.00 186 SER A CA 1
ATOM 1518 C C . SER A 1 186 ? -33.612 2.294 32.215 1.00 78.00 186 SER A C 1
ATOM 1520 O O . SER A 1 186 ? -32.464 2.565 32.571 1.00 78.00 186 SER A O 1
ATOM 1522 N N . ILE A 1 187 ? -34.634 2.219 33.070 1.00 78.75 187 ILE A N 1
ATOM 1523 C CA . ILE A 1 187 ? -34.499 2.306 34.535 1.00 78.75 187 ILE A CA 1
ATOM 1524 C C . ILE A 1 187 ? -33.830 1.064 35.145 1.00 78.75 187 ILE A C 1
ATOM 1526 O O . ILE A 1 187 ? -33.376 1.103 36.284 1.00 78.75 187 ILE A O 1
ATOM 1530 N N . ASN A 1 188 ? -33.809 -0.045 34.402 1.00 85.69 188 ASN A N 1
ATOM 1531 C CA . ASN A 1 188 ? -33.305 -1.333 34.856 1.00 85.69 188 ASN A CA 1
ATOM 1532 C C . ASN A 1 188 ? -31.987 -1.663 34.154 1.00 85.69 188 ASN A C 1
ATOM 1534 O O . ASN A 1 188 ? -31.865 -1.526 32.934 1.00 85.69 188 ASN A O 1
ATOM 1538 N N . GLU A 1 189 ? -31.029 -2.147 34.934 1.00 90.25 189 GLU A N 1
ATOM 1539 C CA . GLU A 1 189 ? -29.760 -2.675 34.450 1.00 90.25 189 GLU A CA 1
ATOM 1540 C C . GLU A 1 189 ? -29.830 -4.181 34.183 1.00 90.25 189 GLU A C 1
ATOM 1542 O O . GLU A 1 189 ? -30.572 -4.917 34.839 1.00 90.25 189 GLU A O 1
ATOM 1547 N N . ILE A 1 190 ? -29.032 -4.643 33.220 1.00 90.88 190 ILE A N 1
ATOM 1548 C CA . ILE A 1 190 ? -28.987 -6.033 32.764 1.00 90.88 190 ILE A CA 1
ATOM 1549 C C . ILE A 1 190 ? -27.550 -6.546 32.896 1.00 90.88 190 ILE A C 1
ATOM 1551 O O . ILE A 1 190 ? -26.650 -5.906 32.357 1.00 90.88 190 ILE A O 1
ATOM 1555 N N . PRO A 1 191 ? -27.284 -7.688 33.555 1.00 93.94 191 PRO A N 1
ATOM 1556 C CA . PRO A 1 191 ? -25.947 -8.278 33.569 1.00 93.94 191 PRO A CA 1
ATOM 1557 C C . PRO A 1 191 ? -25.425 -8.513 32.147 1.00 93.94 191 PRO A C 1
ATOM 1559 O O . PRO A 1 191 ? -26.141 -9.066 31.311 1.00 93.94 191 PRO A O 1
ATOM 1562 N N . ILE A 1 192 ? -24.166 -8.167 31.866 1.00 94.12 192 ILE A N 1
ATOM 1563 C CA . ILE A 1 192 ? -23.566 -8.354 30.525 1.00 94.12 192 ILE A CA 1
ATOM 1564 C C . ILE A 1 192 ? -23.517 -9.835 30.102 1.00 94.12 192 ILE A C 1
ATOM 1566 O O . ILE A 1 192 ? -23.470 -10.160 28.916 1.00 94.12 192 ILE A O 1
ATOM 1570 N N . SER A 1 193 ? -23.571 -10.737 31.085 1.00 91.81 193 SER A N 1
ATOM 1571 C CA . SER A 1 193 ? -23.652 -12.191 30.942 1.00 91.81 193 SER A CA 1
ATOM 1572 C C . SER A 1 193 ? -25.061 -12.720 30.631 1.00 91.81 193 SER A C 1
ATOM 1574 O O . SER A 1 193 ? -25.202 -13.911 30.353 1.00 91.81 193 SER A O 1
ATOM 1576 N N . HIS A 1 194 ? -26.101 -11.877 30.658 1.00 90.12 194 HIS A N 1
ATOM 1577 C CA . HIS A 1 194 ? -27.476 -12.276 30.353 1.00 90.12 194 HIS A CA 1
ATOM 1578 C C . HIS A 1 194 ? -27.589 -12.801 28.906 1.00 90.12 194 HIS A C 1
ATOM 1580 O O . HIS A 1 194 ? -27.054 -12.149 28.005 1.00 90.12 194 HIS A O 1
ATOM 1586 N N . PRO A 1 195 ? -28.301 -13.916 28.626 1.00 87.31 195 PRO A N 1
ATOM 1587 C CA . PRO A 1 195 ? -28.289 -14.562 27.307 1.00 87.31 195 PRO A CA 1
ATOM 1588 C C . PRO A 1 195 ? -28.650 -13.660 26.118 1.00 87.31 195 PRO A C 1
ATOM 1590 O O . PRO A 1 195 ? -28.075 -13.817 25.046 1.00 87.31 195 PRO A O 1
ATOM 1593 N N . SER A 1 196 ? -29.553 -12.688 26.299 1.00 83.94 196 SER A N 1
ATOM 1594 C CA . SER A 1 196 ? -29.949 -11.747 25.233 1.00 83.94 196 SER A CA 1
ATOM 1595 C C . SER A 1 196 ? -28.869 -10.717 24.868 1.00 83.94 196 SER A C 1
ATOM 1597 O O . SER A 1 196 ? -28.946 -10.105 23.805 1.00 83.94 196 SER A O 1
ATOM 1599 N N . ILE A 1 197 ? -27.879 -10.513 25.746 1.00 86.50 197 ILE A N 1
ATOM 1600 C CA . ILE A 1 197 ? -26.746 -9.599 25.538 1.00 86.50 197 ILE A CA 1
ATOM 1601 C C . ILE A 1 197 ? -25.494 -10.410 25.216 1.00 86.50 197 ILE A C 1
ATOM 1603 O O . ILE A 1 197 ? -24.850 -10.162 24.201 1.00 86.50 197 ILE A O 1
ATOM 1607 N N . SER A 1 198 ? -25.163 -11.405 26.047 1.00 90.12 198 SER A N 1
ATOM 1608 C CA . SER A 1 198 ? -24.033 -12.321 25.857 1.00 90.12 198 SER A CA 1
ATOM 1609 C C . SER A 1 198 ? -22.721 -11.587 25.532 1.00 90.12 198 SER A C 1
ATOM 1611 O O . SER A 1 198 ? -22.003 -11.962 24.603 1.00 90.12 198 SER A O 1
ATOM 1613 N N . ARG A 1 199 ? -22.435 -10.512 26.282 1.00 92.44 199 ARG A N 1
ATOM 1614 C CA . ARG A 1 199 ? -21.307 -9.577 26.091 1.00 92.44 199 ARG A CA 1
ATOM 1615 C C . ARG A 1 199 ? -21.261 -8.868 24.731 1.00 92.44 199 ARG A C 1
ATOM 1617 O O . ARG A 1 199 ? -20.243 -8.277 24.404 1.00 92.44 199 ARG A O 1
ATOM 1624 N N . ASN A 1 200 ? -22.331 -8.894 23.940 1.00 91.75 200 ASN A N 1
ATOM 1625 C CA . ASN A 1 200 ? -22.408 -8.283 22.613 1.00 91.75 200 ASN A CA 1
ATOM 1626 C C . ASN A 1 200 ? -23.544 -7.249 22.572 1.00 91.75 200 ASN A C 1
ATOM 1628 O O . ASN A 1 200 ? -24.644 -7.510 22.070 1.00 91.75 200 ASN A O 1
ATOM 1632 N N . ILE A 1 201 ? -23.258 -6.082 23.151 1.00 91.44 201 ILE A N 1
ATOM 1633 C CA . ILE A 1 201 ? -24.145 -4.920 23.208 1.00 91.44 201 ILE A CA 1
ATOM 1634 C C . ILE A 1 201 ? -24.243 -4.351 21.792 1.00 91.44 201 ILE A C 1
ATOM 1636 O O . ILE A 1 201 ? -23.225 -4.062 21.170 1.00 91.44 201 ILE A O 1
ATOM 1640 N N . ARG A 1 202 ? -25.457 -4.214 21.264 1.00 88.94 202 ARG A N 1
ATOM 1641 C CA . ARG A 1 202 ? -25.712 -3.790 19.882 1.00 88.94 202 ARG A CA 1
ATOM 1642 C C . ARG A 1 202 ? -26.673 -2.620 19.899 1.00 88.94 202 ARG A C 1
ATOM 1644 O O . ARG A 1 202 ? -27.774 -2.755 20.425 1.00 88.94 202 ARG A O 1
ATOM 1651 N N . ILE A 1 203 ? -26.278 -1.491 19.322 1.00 84.25 203 ILE A N 1
ATOM 1652 C CA . ILE A 1 203 ? -27.070 -0.261 19.405 1.00 84.25 203 ILE A CA 1
ATOM 1653 C C . ILE A 1 203 ? -28.436 -0.383 18.709 1.00 84.25 203 ILE A C 1
ATOM 1655 O O . ILE A 1 203 ? -29.420 0.210 19.147 1.00 84.25 203 ILE A O 1
ATOM 1659 N N . TRP A 1 204 ? -28.500 -1.228 17.679 1.00 80.81 204 TRP A N 1
ATOM 1660 C CA . TRP A 1 204 ? -29.699 -1.583 16.923 1.00 80.81 204 TRP A CA 1
ATOM 1661 C C . TRP A 1 204 ? -30.499 -2.745 17.540 1.00 80.81 204 TRP A C 1
ATOM 1663 O O . TRP A 1 204 ? -31.554 -3.084 17.023 1.00 80.81 204 TRP A O 1
ATOM 1673 N N . TYR A 1 205 ? -30.035 -3.374 18.625 1.00 86.12 205 TYR A N 1
ATOM 1674 C CA . TYR A 1 205 ? -30.745 -4.460 19.316 1.00 86.12 205 TYR A CA 1
ATOM 1675 C C . TYR A 1 205 ? -30.734 -4.186 20.822 1.00 86.12 205 TYR A C 1
ATOM 1677 O O . TYR A 1 205 ? -29.923 -4.726 21.582 1.00 86.12 205 TYR A O 1
ATOM 1685 N N . GLN A 1 206 ? -31.620 -3.289 21.248 1.00 86.00 206 GLN A N 1
ATOM 1686 C CA . GLN A 1 206 ? -31.659 -2.784 22.616 1.00 86.00 206 GLN A CA 1
ATOM 1687 C C . GLN A 1 206 ? -32.568 -3.664 23.475 1.00 86.00 206 GLN A C 1
ATOM 1689 O O . GLN A 1 206 ? -33.786 -3.691 23.294 1.00 86.00 206 GLN A O 1
ATOM 1694 N N . VAL A 1 207 ? -31.973 -4.388 24.422 1.00 82.94 207 VAL A N 1
ATOM 1695 C CA . VAL A 1 207 ? -32.702 -5.169 25.431 1.00 82.94 207 VAL A CA 1
ATOM 1696 C C . VAL A 1 207 ? -32.982 -4.272 26.639 1.00 82.94 207 VAL A C 1
ATOM 1698 O O . VAL A 1 207 ? -32.065 -3.628 27.148 1.00 82.94 207 VAL A O 1
ATOM 1701 N N . MET A 1 208 ? -34.228 -4.239 27.117 1.00 80.25 208 MET A N 1
ATOM 1702 C CA . MET A 1 208 ? -34.664 -3.441 28.274 1.00 80.25 208 MET A CA 1
ATOM 1703 C C . MET A 1 208 ? -35.529 -4.280 29.227 1.00 80.25 208 MET A C 1
ATOM 1705 O O . MET A 1 208 ? -36.231 -5.184 28.781 1.00 80.25 208 MET A O 1
ATOM 1709 N N . ALA A 1 209 ? -35.531 -3.983 30.533 1.00 69.81 209 ALA A N 1
ATOM 1710 C CA . ALA A 1 209 ? -36.436 -4.643 31.492 1.00 69.81 209 ALA A CA 1
ATOM 1711 C C . ALA A 1 209 ? -37.712 -3.822 31.732 1.00 69.81 209 ALA A C 1
ATOM 1713 O O . ALA A 1 209 ? -37.643 -2.664 32.155 1.00 69.81 209 ALA A O 1
ATOM 1714 N N . VAL A 1 210 ? -38.879 -4.442 31.541 1.00 67.44 210 VAL A N 1
ATOM 1715 C CA . VAL A 1 210 ? -40.195 -3.796 31.658 1.00 67.44 210 VAL A CA 1
ATOM 1716 C C . VAL A 1 210 ? -40.784 -4.005 33.048 1.00 67.44 210 VAL A C 1
ATOM 1718 O O . VAL A 1 210 ? -41.327 -5.067 33.342 1.00 67.44 210 VAL A O 1
ATOM 1721 N N . GLN A 1 211 ? -40.717 -2.960 33.884 1.00 57.31 211 GLN A N 1
ATOM 1722 C CA . GLN A 1 211 ? -41.389 -2.798 35.196 1.00 57.31 211 GLN A CA 1
ATOM 1723 C C . GLN A 1 211 ? -41.128 -3.876 36.277 1.00 57.31 211 GLN A C 1
ATOM 1725 O O . GLN A 1 211 ? -41.397 -3.641 37.452 1.00 57.31 211 GLN A O 1
ATOM 1730 N N . SER A 1 212 ? -40.569 -5.028 35.917 1.00 58.12 212 SER A N 1
ATOM 1731 C CA . SER A 1 212 ? -40.210 -6.155 36.772 1.00 58.12 212 SER A CA 1
ATOM 1732 C C . SER A 1 212 ? -39.014 -6.880 36.147 1.00 58.12 212 SER A C 1
ATOM 1734 O O . SER A 1 212 ? -38.928 -6.997 34.926 1.00 58.12 212 SER A O 1
ATOM 1736 N N . GLN A 1 213 ? -38.097 -7.408 36.962 1.00 58.84 213 GLN A N 1
ATOM 1737 C CA . GLN A 1 213 ? -36.865 -8.078 36.493 1.00 58.84 213 GLN A CA 1
ATOM 1738 C C . GLN A 1 213 ? -37.108 -9.428 35.775 1.00 58.84 213 GLN A C 1
ATOM 1740 O O . GLN A 1 213 ? -36.168 -10.159 35.475 1.00 58.84 213 GLN A O 1
ATOM 1745 N N . THR A 1 214 ? -38.369 -9.780 35.520 1.00 61.22 214 THR A N 1
ATOM 1746 C CA . THR A 1 214 ? -38.803 -11.038 34.899 1.00 61.22 214 THR A CA 1
ATOM 1747 C C . THR A 1 214 ? -39.331 -10.875 33.476 1.00 61.22 214 THR A C 1
ATOM 1749 O O . THR A 1 214 ? -39.552 -11.885 32.812 1.00 61.22 214 THR A O 1
ATOM 1752 N N . GLN A 1 215 ? -39.547 -9.643 33.000 1.00 65.25 215 GLN A N 1
ATOM 1753 C CA . GLN A 1 215 ? -40.034 -9.379 31.646 1.00 65.25 215 GLN A CA 1
ATOM 1754 C C . GLN A 1 215 ? -39.078 -8.444 30.901 1.00 65.25 215 GLN A C 1
ATOM 1756 O O . GLN A 1 215 ? -38.820 -7.318 31.326 1.00 65.25 215 GLN A O 1
ATOM 1761 N N . TRP A 1 216 ? -38.578 -8.928 29.767 1.00 75.50 216 TRP A N 1
ATOM 1762 C CA . TRP A 1 216 ? -37.653 -8.217 28.892 1.00 75.50 216 TRP A CA 1
ATOM 1763 C C . TRP A 1 216 ? -38.373 -7.805 27.614 1.00 75.50 216 TRP A C 1
ATOM 1765 O O . TRP A 1 216 ? -39.104 -8.611 27.038 1.00 75.50 216 TRP A O 1
ATOM 1775 N N . ASP A 1 217 ? -38.145 -6.573 27.179 1.00 79.00 217 ASP A N 1
ATOM 1776 C CA . ASP A 1 217 ? -38.541 -6.080 25.863 1.00 79.00 217 ASP A CA 1
ATOM 1777 C C . ASP A 1 217 ? -37.293 -5.891 24.997 1.00 79.00 217 ASP A C 1
ATOM 1779 O O . ASP A 1 217 ? -36.184 -5.685 25.506 1.00 79.00 217 ASP A O 1
ATOM 1783 N N . VAL A 1 218 ? -37.470 -6.019 23.688 1.00 80.69 218 VAL A N 1
ATOM 1784 C CA . VAL A 1 218 ? -36.399 -5.969 22.694 1.00 80.69 218 VAL A CA 1
ATOM 1785 C C . VAL A 1 218 ? -36.809 -4.985 21.614 1.00 80.69 218 VAL A C 1
ATOM 1787 O O . VAL A 1 218 ? -37.719 -5.249 20.831 1.00 80.69 218 VAL A O 1
ATOM 1790 N N . ASN A 1 219 ? -36.100 -3.863 21.549 1.00 76.12 219 ASN A N 1
ATOM 1791 C CA . ASN A 1 219 ? -36.245 -2.900 20.471 1.00 76.12 219 ASN A CA 1
ATOM 1792 C C . ASN A 1 219 ? -35.194 -3.204 19.393 1.00 76.12 219 ASN A C 1
ATOM 1794 O O . ASN A 1 219 ? -33.998 -2.983 19.599 1.00 76.12 219 ASN A O 1
ATOM 1798 N N . GLU A 1 220 ? -35.646 -3.759 18.268 1.00 79.75 220 GLU A N 1
ATOM 1799 C CA . GLU A 1 220 ? -34.806 -4.110 17.124 1.00 79.75 220 GLU A CA 1
ATOM 1800 C C . GLU A 1 220 ? -34.970 -3.083 15.992 1.00 79.75 220 GLU A C 1
ATOM 1802 O O . GLU A 1 220 ? -36.056 -2.878 15.446 1.00 79.75 220 GLU A O 1
ATOM 1807 N N . ARG A 1 221 ? -33.856 -2.443 15.634 1.00 75.75 221 ARG A N 1
ATOM 1808 C CA . ARG A 1 221 ? -33.686 -1.562 14.477 1.00 75.75 221 ARG A CA 1
ATOM 1809 C C . ARG A 1 221 ? -32.925 -2.310 13.382 1.00 75.75 221 ARG A C 1
ATOM 1811 O O . ARG A 1 221 ? -32.238 -3.300 13.624 1.00 75.75 221 ARG A O 1
ATOM 1818 N N . ILE A 1 222 ? -33.036 -1.821 12.151 1.00 72.88 222 ILE A N 1
ATOM 1819 C CA . ILE A 1 222 ? -32.305 -2.385 11.011 1.00 72.88 222 ILE A CA 1
ATOM 1820 C C . ILE A 1 222 ? -30.886 -1.802 11.013 1.00 72.88 222 ILE A C 1
ATOM 1822 O O . ILE A 1 222 ? -30.724 -0.615 10.755 1.00 72.88 222 ILE A O 1
ATOM 1826 N N . GLN A 1 223 ? -29.875 -2.632 11.262 1.00 72.06 223 GLN A N 1
ATOM 1827 C CA . GLN A 1 223 ? -28.458 -2.286 11.091 1.00 72.06 223 GLN A CA 1
ATOM 1828 C C . GLN A 1 223 ? -28.146 -1.924 9.619 1.00 72.06 223 GLN A C 1
ATOM 1830 O O . GLN A 1 223 ? -28.760 -2.479 8.708 1.00 72.06 223 GLN A O 1
ATOM 1835 N N . ASN A 1 224 ? -27.140 -1.075 9.360 1.00 62.50 224 ASN A N 1
ATOM 1836 C CA . ASN A 1 224 ? -26.605 -0.817 8.007 1.00 62.50 224 ASN A CA 1
ATOM 1837 C C . ASN A 1 224 ? -27.648 -0.311 6.975 1.00 62.50 224 ASN A C 1
ATOM 1839 O O . ASN A 1 224 ? -27.741 -0.819 5.853 1.00 62.50 224 ASN A O 1
ATOM 1843 N N . LYS A 1 225 ? -28.467 0.686 7.348 1.00 56.62 225 LYS A N 1
ATOM 1844 C CA . LYS A 1 225 ? -29.463 1.301 6.447 1.00 56.62 225 LYS A CA 1
ATOM 1845 C C . LYS A 1 225 ? -28.813 2.133 5.333 1.00 56.62 225 LYS A C 1
ATOM 1847 O O . LYS A 1 225 ? -27.890 2.911 5.571 1.00 56.62 225 LYS A O 1
ATOM 1852 N N . GLY A 1 226 ? -29.400 2.071 4.136 1.00 59.28 226 GLY A N 1
ATOM 1853 C CA . GLY A 1 226 ? -29.000 2.885 2.983 1.00 59.28 226 GLY A CA 1
ATOM 1854 C C . GLY A 1 226 ? -27.701 2.398 2.335 1.00 59.28 226 GLY A C 1
ATOM 1855 O O . GLY A 1 226 ? -27.491 1.196 2.176 1.00 59.28 226 GLY A O 1
ATOM 1856 N N . ASN A 1 227 ? -26.833 3.337 1.953 1.00 51.00 227 ASN A N 1
ATOM 1857 C CA . ASN A 1 227 ? -25.516 3.040 1.375 1.00 51.00 227 ASN A CA 1
ATOM 1858 C C . ASN A 1 227 ? -24.440 2.751 2.441 1.00 51.00 227 ASN A C 1
ATOM 1860 O O . ASN A 1 227 ? -23.334 2.333 2.103 1.00 51.00 227 ASN A O 1
ATOM 1864 N N . PHE A 1 228 ? -24.748 2.960 3.725 1.00 52.62 228 PHE A N 1
ATOM 1865 C CA . PHE A 1 228 ? -23.817 2.759 4.830 1.00 52.62 228 PHE A CA 1
ATOM 1866 C C . PHE A 1 228 ? -23.773 1.285 5.252 1.00 52.62 228 PHE A C 1
ATOM 1868 O O . PHE A 1 228 ? -24.756 0.750 5.765 1.00 52.62 228 PHE A O 1
ATOM 1875 N N . LYS A 1 229 ? -22.629 0.621 5.039 1.00 60.31 229 LYS A N 1
ATOM 1876 C CA . LYS A 1 229 ? -22.436 -0.798 5.372 1.00 60.31 229 LYS A CA 1
ATOM 1877 C C . LYS A 1 229 ? -21.146 -1.007 6.156 1.00 60.31 229 LYS A C 1
ATOM 1879 O O . LYS A 1 229 ? -20.052 -0.865 5.621 1.00 60.31 229 LYS A O 1
ATOM 1884 N N . THR A 1 230 ? -21.286 -1.406 7.415 1.00 58.41 230 THR A N 1
ATOM 1885 C CA . THR A 1 230 ? -20.184 -1.822 8.299 1.00 58.41 230 THR A CA 1
ATOM 1886 C C . THR A 1 230 ? -19.809 -3.298 8.134 1.00 58.41 230 THR A C 1
ATOM 1888 O O . THR A 1 230 ? -18.793 -3.739 8.669 1.00 58.41 230 THR A O 1
ATOM 1891 N N . THR A 1 231 ? -20.595 -4.070 7.374 1.00 59.50 231 THR A N 1
ATOM 1892 C CA . THR A 1 231 ? -20.420 -5.513 7.147 1.00 59.50 231 THR A CA 1
ATOM 1893 C C . THR A 1 231 ? -20.462 -5.881 5.662 1.00 59.50 231 THR A C 1
ATOM 1895 O O . THR A 1 231 ? -21.162 -5.254 4.870 1.00 59.50 231 THR A O 1
ATOM 1898 N N . ASN A 1 232 ? -19.772 -6.959 5.290 1.00 56.16 232 ASN A N 1
ATOM 1899 C CA . ASN A 1 232 ? -19.826 -7.573 3.964 1.00 56.16 232 ASN A CA 1
ATOM 1900 C C . ASN A 1 232 ? -21.151 -8.329 3.749 1.00 56.16 232 ASN A C 1
ATOM 1902 O O . ASN A 1 232 ? -21.469 -9.269 4.478 1.00 56.16 232 ASN A O 1
ATOM 1906 N N . GLU A 1 233 ? -21.870 -7.973 2.684 1.00 51.91 233 GLU A N 1
ATOM 1907 C CA . GLU A 1 233 ? -23.162 -8.552 2.284 1.00 51.91 233 GLU A CA 1
ATOM 1908 C C . GLU A 1 233 ? -23.158 -10.081 2.109 1.00 51.91 233 GLU A C 1
ATOM 1910 O O . GLU A 1 233 ? -24.202 -10.716 2.229 1.00 51.91 233 GLU A O 1
ATOM 1915 N N . ARG A 1 234 ? -22.004 -10.699 1.814 1.00 47.09 234 ARG A N 1
ATOM 1916 C CA . ARG A 1 234 ? -21.923 -12.152 1.579 1.00 47.09 234 ARG A CA 1
ATOM 1917 C C . ARG A 1 234 ? -21.930 -13.001 2.848 1.00 47.09 234 ARG A C 1
ATOM 1919 O O . ARG A 1 234 ? -22.191 -14.197 2.747 1.00 47.09 234 ARG A O 1
ATOM 1926 N N . ASN A 1 235 ? -21.559 -12.447 4.003 1.00 53.09 235 ASN A N 1
ATOM 1927 C CA . ASN A 1 235 ? -21.345 -13.239 5.221 1.00 53.09 235 ASN A CA 1
ATOM 1928 C C . ASN A 1 235 ? -21.560 -12.485 6.547 1.00 53.09 235 ASN A C 1
ATOM 1930 O O . ASN A 1 235 ? -21.262 -13.051 7.597 1.00 53.09 235 ASN A O 1
ATOM 1934 N N . ASN A 1 236 ? -22.025 -11.231 6.521 1.00 56.62 236 ASN A N 1
ATOM 1935 C CA . ASN A 1 236 ? -22.123 -10.336 7.683 1.00 56.62 236 ASN A CA 1
ATOM 1936 C C . ASN A 1 236 ? -20.816 -10.191 8.493 1.00 56.62 236 ASN A C 1
ATOM 1938 O O . ASN A 1 236 ? -20.840 -9.756 9.645 1.00 56.62 236 ASN A O 1
ATOM 1942 N N . ALA A 1 237 ? -19.654 -10.517 7.914 1.00 55.00 237 ALA A N 1
ATOM 1943 C CA . ALA A 1 237 ? -18.380 -10.200 8.545 1.00 55.00 237 ALA A CA 1
ATOM 1944 C C . ALA A 1 237 ? -18.188 -8.683 8.519 1.00 55.00 237 ALA A C 1
ATOM 1946 O O . ALA A 1 237 ? -18.420 -8.057 7.482 1.00 55.00 237 ALA A O 1
ATOM 1947 N N . TYR A 1 238 ? -17.751 -8.098 9.633 1.00 59.22 238 TYR A N 1
ATOM 1948 C CA . TYR A 1 238 ? -17.409 -6.679 9.665 1.00 59.22 238 TYR A CA 1
ATOM 1949 C C . TYR A 1 238 ? -16.362 -6.377 8.600 1.00 59.22 238 TYR A C 1
ATOM 1951 O O . TYR A 1 238 ? -15.397 -7.126 8.423 1.00 59.22 238 TYR A O 1
ATOM 1959 N N . LEU A 1 239 ? -16.559 -5.270 7.891 1.00 52.59 239 LEU A N 1
ATOM 1960 C CA . LEU A 1 239 ? -15.460 -4.642 7.188 1.00 52.59 239 LEU A CA 1
ATOM 1961 C C . LEU A 1 239 ? -14.455 -4.256 8.271 1.00 52.59 239 LEU A C 1
ATOM 1963 O O . LEU A 1 239 ? -14.793 -3.586 9.243 1.00 52.59 239 LEU A O 1
ATOM 1967 N N . PHE A 1 240 ? -13.229 -4.730 8.141 1.00 49.69 240 PHE A N 1
ATOM 1968 C CA . PHE A 1 240 ? -12.127 -4.165 8.894 1.00 49.69 240 PHE A CA 1
ATOM 1969 C C . PHE A 1 240 ? -11.577 -3.030 8.025 1.00 49.69 240 PHE A C 1
ATOM 1971 O O . PHE A 1 240 ? -11.459 -3.188 6.810 1.00 49.69 240 PHE A O 1
ATOM 1978 N N . PHE A 1 241 ? -11.246 -1.891 8.621 1.00 48.81 241 PHE A N 1
ATOM 1979 C CA . PHE A 1 241 ? -10.454 -0.856 7.958 1.00 48.81 241 PHE A CA 1
ATOM 1980 C C . PHE A 1 241 ? -9.099 -0.777 8.667 1.00 48.81 241 PHE A C 1
ATOM 1982 O O . PHE A 1 241 ? -9.072 -0.916 9.891 1.00 48.81 241 PHE A O 1
ATOM 1989 N N 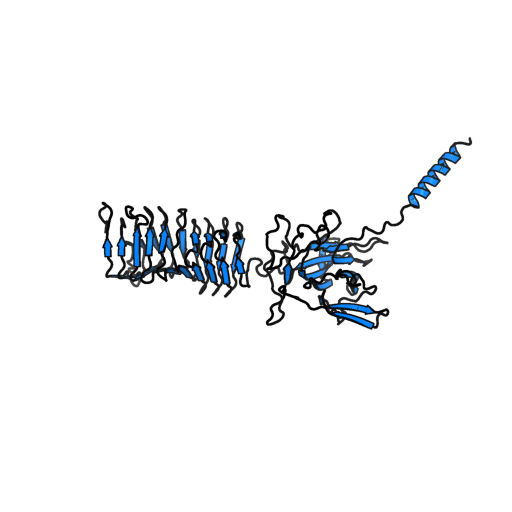. PRO A 1 242 ? -7.982 -0.595 7.941 1.00 44.16 242 PRO A N 1
ATOM 1990 C CA . PRO A 1 242 ? -6.678 -0.384 8.555 1.00 44.16 242 PRO A CA 1
ATOM 1991 C C . PRO A 1 242 ? -6.637 1.024 9.159 1.00 44.16 242 PRO A C 1
ATOM 1993 O O . PRO A 1 242 ? -6.268 1.992 8.498 1.00 44.16 242 PRO A O 1
ATOM 1996 N N . ILE A 1 243 ? -7.072 1.135 10.412 1.00 47.16 243 ILE A N 1
ATOM 1997 C CA . ILE A 1 243 ? -6.974 2.355 11.211 1.00 47.16 243 ILE A CA 1
ATOM 1998 C C . ILE A 1 243 ? -5.859 2.123 12.231 1.00 47.16 243 ILE A C 1
ATOM 2000 O O . ILE A 1 243 ? -5.908 1.167 13.008 1.00 47.16 243 ILE A O 1
ATOM 2004 N N . ASP A 1 244 ? -4.848 2.993 12.227 1.00 40.97 244 ASP A N 1
ATOM 2005 C CA . ASP A 1 244 ? -3.779 3.018 13.234 1.00 40.97 244 ASP A CA 1
ATOM 2006 C C . ASP A 1 244 ? -4.344 3.606 14.544 1.00 40.97 244 ASP A C 1
ATOM 2008 O O . ASP A 1 244 ? -4.154 4.775 14.870 1.00 40.97 244 ASP A O 1
ATOM 2012 N N . GLY A 1 245 ? -5.188 2.818 15.221 1.00 41.62 245 GLY A N 1
ATOM 2013 C CA . GLY A 1 245 ? -6.072 3.286 16.296 1.00 41.62 245 GLY A CA 1
ATOM 2014 C C . GLY A 1 245 ? -5.478 3.272 17.709 1.00 41.62 245 GLY A C 1
ATOM 2015 O O . GLY A 1 245 ? -6.130 3.752 18.633 1.00 41.62 245 GLY A O 1
ATOM 2016 N N . VAL A 1 246 ? -4.279 2.707 17.913 1.00 39.69 246 VAL A N 1
ATOM 2017 C CA . VAL A 1 246 ? -3.624 2.629 19.238 1.00 39.69 246 VAL A CA 1
ATOM 2018 C C . VAL A 1 246 ? -2.101 2.462 19.149 1.00 39.69 246 VAL A C 1
ATOM 2020 O O . VAL A 1 246 ? -1.600 1.417 18.744 1.00 39.69 246 VAL A O 1
ATOM 2023 N N . ASN A 1 247 ? -1.354 3.422 19.707 1.00 37.31 247 ASN A N 1
ATOM 2024 C CA . ASN A 1 247 ? 0.096 3.329 19.963 1.00 37.31 247 ASN A CA 1
ATOM 2025 C C . ASN A 1 247 ? 0.447 2.398 21.159 1.00 37.31 247 ASN A C 1
ATOM 2027 O O . ASN A 1 247 ? 1.332 2.711 21.953 1.00 37.31 247 ASN A O 1
ATOM 2031 N N . TYR A 1 248 ? -0.253 1.272 21.342 1.00 37.25 248 TYR A N 1
ATOM 2032 C CA . TYR A 1 248 ? -0.147 0.448 22.559 1.00 37.25 248 TYR A CA 1
ATOM 2033 C C . TYR A 1 248 ? 0.701 -0.822 22.368 1.00 37.25 248 TYR A C 1
ATOM 2035 O O . TYR A 1 248 ? 0.475 -1.594 21.432 1.00 37.25 248 TYR A O 1
ATOM 2043 N N . GLN A 1 249 ? 1.653 -1.070 23.277 1.00 35.47 249 GLN A N 1
ATOM 2044 C CA . GLN A 1 249 ? 2.454 -2.302 23.328 1.00 35.47 249 GLN A CA 1
ATOM 2045 C C . GLN A 1 249 ? 1.731 -3.422 24.094 1.00 35.47 249 GLN A C 1
ATOM 2047 O O . GLN A 1 249 ? 1.168 -3.189 25.155 1.00 35.47 249 GLN A O 1
ATOM 2052 N N . GLY A 1 250 ? 1.813 -4.664 23.606 1.00 36.16 250 GLY A N 1
ATOM 2053 C CA . GLY A 1 250 ? 1.348 -5.852 24.347 1.00 36.16 250 GLY A CA 1
ATOM 2054 C C . GLY A 1 250 ? -0.080 -6.318 24.044 1.00 36.16 250 GLY A C 1
ATOM 2055 O O . GLY A 1 250 ? -0.568 -7.241 24.689 1.00 36.16 250 GLY A O 1
ATOM 2056 N N . LEU A 1 251 ? -0.741 -5.733 23.044 1.00 35.31 251 LEU A N 1
ATOM 2057 C CA . LEU A 1 251 ? -2.045 -6.176 22.544 1.00 35.31 251 LEU A CA 1
ATOM 2058 C C . LEU A 1 251 ? -1.956 -6.587 21.070 1.00 35.31 251 LEU A C 1
ATOM 2060 O O . LEU A 1 251 ? -1.052 -6.123 20.370 1.00 35.31 251 LEU A O 1
ATOM 2064 N N . PRO A 1 252 ? -2.907 -7.395 20.559 1.00 32.69 252 PRO A N 1
ATOM 2065 C CA . PRO A 1 252 ? -3.098 -7.532 19.127 1.00 32.69 252 PRO A CA 1
ATOM 2066 C C . PRO A 1 252 ? -3.583 -6.182 18.592 1.00 32.69 252 PRO A C 1
ATOM 2068 O O . PRO A 1 252 ? -4.768 -5.858 18.647 1.00 32.69 252 PRO A O 1
ATOM 2071 N N . GLN A 1 253 ? -2.649 -5.392 18.069 1.00 38.34 253 GLN A N 1
ATOM 2072 C CA . GLN A 1 253 ? -2.978 -4.403 17.049 1.00 38.34 253 GLN A CA 1
ATOM 2073 C C . GLN A 1 253 ? -3.567 -5.144 15.831 1.00 38.34 253 GLN A C 1
ATOM 2075 O O . GLN A 1 253 ? -3.546 -6.381 15.770 1.00 38.34 253 GLN A O 1
ATOM 2080 N N . HIS A 1 254 ? -4.055 -4.422 14.818 1.00 42.19 254 HIS A N 1
ATOM 2081 C CA . HIS A 1 254 ? -4.201 -5.045 13.497 1.00 42.19 254 HIS A CA 1
ATOM 2082 C C . HIS A 1 254 ? -2.882 -5.767 13.168 1.00 42.19 254 HIS A C 1
ATOM 2084 O O . HIS A 1 254 ? -1.823 -5.160 13.305 1.00 42.19 254 HIS A O 1
ATOM 2090 N N . PHE A 1 255 ? -2.930 -7.059 12.805 1.00 38.94 255 PHE A N 1
ATOM 2091 C CA . PHE A 1 255 ? -1.728 -7.918 12.715 1.00 38.94 255 PHE A CA 1
ATOM 2092 C C . PHE A 1 255 ? -0.612 -7.318 11.834 1.00 38.94 255 PHE A C 1
ATOM 2094 O O . PHE A 1 255 ? 0.565 -7.583 12.056 1.00 38.94 255 PHE A O 1
ATOM 2101 N N . ASP A 1 256 ? -0.996 -6.455 10.895 1.00 51.66 256 ASP A N 1
ATOM 2102 C CA . ASP A 1 256 ? -0.210 -5.311 10.441 1.00 51.66 256 ASP A CA 1
ATOM 2103 C C . ASP A 1 256 ? -1.185 -4.111 10.304 1.00 51.66 256 ASP A C 1
ATOM 2105 O O . ASP A 1 256 ? -2.063 -4.181 9.439 1.00 51.66 256 ASP A O 1
ATOM 2109 N N . PRO A 1 257 ? -1.062 -2.991 11.054 1.00 49.75 257 PRO A N 1
ATOM 2110 C CA . PRO A 1 257 ? -1.898 -1.795 10.823 1.00 49.75 257 PRO A CA 1
ATOM 2111 C C . PRO A 1 257 ? -1.610 -1.150 9.459 1.00 49.75 257 PRO A C 1
ATOM 2113 O O . PRO A 1 257 ? -2.418 -0.410 8.911 1.00 49.75 257 PRO A O 1
ATOM 2116 N N . ASN A 1 258 ? -0.462 -1.502 8.885 1.00 56.66 258 ASN A N 1
ATOM 2117 C CA . ASN A 1 258 ? -0.003 -1.101 7.570 1.00 56.66 258 ASN A CA 1
ATOM 2118 C C . ASN A 1 258 ? -0.538 -1.982 6.421 1.00 56.66 258 ASN A C 1
ATOM 2120 O O . ASN A 1 258 ? -0.206 -1.695 5.274 1.00 56.66 258 ASN A O 1
ATOM 2124 N N . VAL A 1 259 ? -1.297 -3.063 6.680 1.00 63.16 259 VAL A N 1
ATOM 2125 C CA . VAL A 1 259 ? -1.827 -3.949 5.621 1.00 63.16 259 VAL A CA 1
ATOM 2126 C C . VAL A 1 259 ? -3.226 -3.533 5.171 1.00 63.16 259 VAL A C 1
ATOM 2128 O O . VAL A 1 259 ? -4.210 -3.664 5.893 1.00 63.16 259 VAL A O 1
ATOM 2131 N N . CYS A 1 260 ? -3.329 -3.154 3.902 1.00 66.38 260 CYS A N 1
ATOM 2132 C CA . CYS A 1 260 ? -4.572 -3.040 3.162 1.00 66.38 260 CYS A CA 1
ATOM 2133 C C . CYS A 1 260 ? -4.997 -4.417 2.619 1.00 66.38 260 CYS A C 1
ATOM 2135 O O . CYS A 1 260 ? -4.428 -4.937 1.657 1.00 66.38 260 CYS A O 1
ATOM 2137 N N . PHE A 1 261 ? -5.998 -5.024 3.258 1.00 66.88 261 PHE A N 1
ATOM 2138 C CA . PHE A 1 261 ? -6.593 -6.323 2.893 1.00 66.88 261 PHE A CA 1
ATOM 2139 C C . PHE A 1 261 ? -7.935 -6.195 2.142 1.00 66.88 261 PHE A C 1
ATOM 2141 O O . PHE A 1 261 ? -8.569 -7.203 1.837 1.00 66.88 261 PHE A O 1
ATOM 2148 N N . VAL A 1 262 ? -8.364 -4.967 1.844 1.00 56.66 262 VAL A N 1
ATOM 2149 C CA . VAL A 1 262 ? -9.509 -4.650 0.977 1.00 56.66 262 VAL A CA 1
ATOM 2150 C C . VAL A 1 262 ? -9.013 -4.078 -0.349 1.00 56.66 262 VAL A C 1
ATOM 2152 O O . VAL A 1 262 ? -7.842 -3.723 -0.476 1.00 56.66 262 VAL A O 1
ATOM 2155 N N . ASN A 1 263 ? -9.902 -3.959 -1.334 1.00 66.62 263 ASN A N 1
ATOM 2156 C CA . ASN A 1 263 ? -9.612 -3.116 -2.489 1.00 66.62 263 ASN A CA 1
ATOM 2157 C C . ASN A 1 263 ? -9.725 -1.645 -2.068 1.00 66.62 263 ASN A C 1
ATOM 2159 O O . ASN A 1 263 ? -10.699 -1.271 -1.414 1.00 66.62 263 ASN A O 1
ATOM 2163 N N . LEU A 1 264 ? -8.742 -0.831 -2.444 1.00 76.81 264 LEU A N 1
ATOM 2164 C CA . LEU A 1 264 ? -8.659 0.590 -2.123 1.00 76.81 264 LEU A CA 1
ATOM 2165 C C . LEU A 1 264 ? -8.712 1.407 -3.413 1.00 76.81 264 LEU A C 1
ATOM 2167 O O . LEU A 1 264 ? -8.015 1.105 -4.378 1.00 76.81 264 LEU A O 1
ATOM 2171 N N . THR A 1 265 ? -9.498 2.474 -3.411 1.00 76.62 265 THR A N 1
ATOM 2172 C CA . THR A 1 265 ? -9.573 3.424 -4.520 1.00 76.62 265 THR A CA 1
ATOM 2173 C C . THR A 1 265 ? -9.241 4.809 -3.984 1.00 76.62 265 THR A C 1
ATOM 2175 O O . THR A 1 265 ? -9.855 5.247 -3.015 1.00 76.62 265 THR A O 1
ATOM 2178 N N . ILE A 1 266 ? -8.278 5.488 -4.603 1.00 74.38 266 ILE A N 1
ATOM 2179 C CA . ILE A 1 266 ? -7.965 6.897 -4.345 1.00 74.38 266 ILE A CA 1
ATOM 2180 C C . ILE A 1 266 ? -8.508 7.681 -5.540 1.00 74.38 266 ILE A C 1
ATOM 2182 O O . ILE A 1 266 ? -8.114 7.423 -6.677 1.00 74.38 266 ILE A O 1
ATOM 2186 N N . ASP A 1 267 ? -9.448 8.588 -5.289 1.00 76.19 267 ASP A N 1
ATOM 2187 C CA . ASP A 1 267 ? -10.228 9.289 -6.315 1.00 76.19 267 ASP A CA 1
ATOM 2188 C C . ASP A 1 267 ? -10.323 10.796 -6.025 1.00 76.19 267 ASP A C 1
ATOM 2190 O O . ASP A 1 267 ? -9.671 11.299 -5.112 1.00 76.19 267 ASP A O 1
ATOM 2194 N N . GLN A 1 268 ? -11.092 11.529 -6.834 1.00 72.88 268 GLN A N 1
ATOM 2195 C CA . GLN A 1 268 ? -11.495 12.928 -6.641 1.00 72.88 268 GLN A CA 1
ATOM 2196 C C . GLN A 1 268 ? -10.341 13.940 -6.519 1.00 72.88 268 GLN A C 1
ATOM 2198 O O . GLN A 1 268 ? -10.560 15.110 -6.214 1.00 72.88 268 GLN A O 1
ATOM 2203 N N . GLY A 1 269 ? -9.115 13.530 -6.855 1.00 71.75 269 GLY A N 1
ATOM 2204 C CA . GLY A 1 269 ? -7.926 14.365 -6.739 1.00 71.75 269 GLY A CA 1
ATOM 2205 C C . GLY A 1 269 ? -7.267 14.327 -5.360 1.00 71.75 269 GLY A C 1
ATOM 2206 O O . GLY A 1 269 ? -6.461 15.206 -5.060 1.00 71.75 269 GLY A O 1
ATOM 2207 N N . HIS A 1 270 ? -7.589 13.339 -4.518 1.00 75.75 270 HIS A N 1
ATOM 2208 C CA . HIS A 1 270 ? -6.923 13.167 -3.230 1.00 75.75 270 HIS A CA 1
ATOM 2209 C C . HIS A 1 270 ? -5.453 12.757 -3.401 1.00 75.75 270 HIS A C 1
ATOM 2211 O O . HIS A 1 270 ? -5.089 11.925 -4.235 1.00 75.75 270 HIS A O 1
ATOM 2217 N N . THR A 1 271 ? -4.596 13.310 -2.544 1.00 77.12 271 THR A N 1
ATOM 2218 C CA . THR A 1 271 ? -3.185 12.932 -2.441 1.00 77.12 271 THR A CA 1
ATOM 2219 C C . THR A 1 271 ? -2.962 12.106 -1.178 1.00 77.12 271 THR A C 1
ATOM 2221 O O . THR A 1 271 ? -3.038 12.627 -0.067 1.00 77.12 271 THR A O 1
ATOM 2224 N N . ALA A 1 272 ? -2.650 10.824 -1.349 1.00 79.88 272 ALA A N 1
ATOM 2225 C CA . ALA A 1 272 ? -2.227 9.941 -0.271 1.00 79.88 272 ALA A CA 1
ATOM 2226 C C . ALA A 1 272 ? -0.698 9.956 -0.130 1.00 79.88 272 ALA A C 1
ATOM 2228 O O . ALA A 1 272 ? 0.037 9.927 -1.119 1.00 79.88 272 ALA A O 1
ATOM 2229 N N . ASN A 1 273 ? -0.206 9.952 1.108 1.00 80.31 273 ASN A N 1
ATOM 2230 C CA . ASN A 1 273 ? 1.223 9.920 1.408 1.00 80.31 273 ASN A CA 1
ATOM 2231 C C . ASN A 1 273 ? 1.534 8.724 2.314 1.00 80.31 273 ASN A C 1
ATOM 2233 O O . ASN A 1 273 ? 1.012 8.642 3.425 1.00 80.31 273 ASN A O 1
ATOM 2237 N N . ILE A 1 274 ? 2.428 7.836 1.880 1.00 82.25 274 ILE A N 1
ATOM 2238 C CA . ILE A 1 274 ? 3.082 6.881 2.778 1.00 82.25 274 ILE A CA 1
ATOM 2239 C C . ILE A 1 274 ? 4.181 7.671 3.483 1.00 82.25 274 ILE A C 1
ATOM 2241 O O . ILE A 1 274 ? 5.184 8.051 2.874 1.00 82.25 274 ILE A O 1
ATOM 2245 N N . VAL A 1 275 ? 3.937 8.005 4.749 1.00 80.38 275 VAL A N 1
ATOM 2246 C CA . VAL A 1 275 ? 4.804 8.909 5.512 1.00 80.38 275 VAL A CA 1
ATOM 2247 C C . VAL A 1 275 ? 6.184 8.300 5.780 1.00 80.38 275 VAL A C 1
ATOM 2249 O O . VAL A 1 275 ? 6.373 7.083 5.756 1.00 80.38 275 VAL A O 1
ATOM 2252 N N . SER A 1 276 ? 7.168 9.166 6.020 1.00 82.25 276 SER A N 1
ATOM 2253 C CA . SER A 1 276 ? 8.578 8.785 6.114 1.00 82.25 276 SER A CA 1
ATOM 2254 C C . SER A 1 276 ? 8.837 7.677 7.140 1.00 82.25 276 SER A C 1
ATOM 2256 O O . SER A 1 276 ? 8.293 7.697 8.245 1.00 82.25 276 SER A O 1
ATOM 2258 N N . ASN A 1 277 ? 9.710 6.729 6.791 1.00 82.44 277 ASN A N 1
ATOM 2259 C CA . ASN A 1 277 ? 10.033 5.531 7.586 1.00 82.44 277 ASN A CA 1
ATOM 2260 C C . ASN A 1 277 ? 8.848 4.582 7.885 1.00 82.44 277 ASN A C 1
ATOM 2262 O O . ASN A 1 277 ? 8.974 3.709 8.746 1.00 82.44 277 ASN A O 1
ATOM 2266 N N . LYS A 1 278 ? 7.700 4.715 7.203 1.00 83.62 278 LYS A N 1
ATOM 2267 C CA . LYS A 1 278 ? 6.599 3.740 7.276 1.00 83.62 278 LYS A CA 1
ATOM 2268 C C . LYS A 1 278 ? 6.579 2.833 6.048 1.00 83.62 278 LYS A C 1
ATOM 2270 O O . LYS A 1 278 ? 7.027 3.189 4.961 1.00 83.62 278 LYS A O 1
ATOM 2275 N N . ILE A 1 279 ? 6.029 1.643 6.242 1.00 86.62 279 ILE A N 1
ATOM 2276 C CA . ILE A 1 279 ? 5.734 0.678 5.185 1.00 86.62 279 ILE A CA 1
ATOM 2277 C C . ILE A 1 279 ? 4.218 0.711 5.009 1.00 86.62 279 ILE A C 1
ATOM 2279 O O . ILE A 1 279 ? 3.521 0.642 6.013 1.00 86.62 279 ILE A O 1
ATOM 2283 N N . PHE A 1 280 ? 3.702 0.774 3.787 1.00 86.19 280 PHE A N 1
ATOM 2284 C CA . PHE A 1 280 ? 2.318 0.413 3.475 1.00 86.19 280 PHE A CA 1
ATOM 2285 C C . PHE A 1 280 ? 2.340 -0.890 2.683 1.00 86.19 280 PHE A C 1
ATOM 2287 O O . PHE A 1 280 ? 3.115 -1.032 1.739 1.00 86.19 280 PHE A O 1
ATOM 2294 N N . LYS A 1 281 ? 1.508 -1.850 3.073 1.00 88.25 281 LYS A N 1
ATOM 2295 C CA . LYS A 1 281 ? 1.449 -3.184 2.483 1.00 88.25 281 LYS A CA 1
ATOM 2296 C C . LYS A 1 281 ? 0.075 -3.415 1.873 1.00 88.25 281 LYS A C 1
ATOM 2298 O O . LYS A 1 281 ? -0.941 -3.183 2.515 1.00 88.25 281 LYS A O 1
ATOM 2303 N N . MET A 1 282 ? 0.021 -3.951 0.669 1.00 86.31 282 MET A N 1
ATOM 2304 C CA . MET A 1 282 ? -1.180 -4.551 0.104 1.00 86.31 282 MET A CA 1
ATOM 2305 C C . MET A 1 282 ? -1.144 -6.053 0.365 1.00 86.31 282 MET A C 1
ATOM 2307 O O . MET A 1 282 ? -0.135 -6.705 0.095 1.00 86.31 282 MET A O 1
ATOM 2311 N N . ASN A 1 283 ? -2.235 -6.606 0.892 1.00 79.94 283 ASN A N 1
ATOM 2312 C CA . ASN A 1 283 ? -2.367 -8.048 1.062 1.00 79.94 283 ASN A CA 1
ATOM 2313 C C . ASN A 1 283 ? -2.471 -8.754 -0.302 1.00 79.94 283 ASN A C 1
ATOM 2315 O O . ASN A 1 283 ? -2.737 -8.133 -1.330 1.00 79.94 283 ASN A O 1
ATOM 2319 N N . ASN A 1 284 ? -2.299 -10.072 -0.310 1.00 83.06 284 ASN A N 1
ATOM 2320 C CA . ASN A 1 284 ? -2.390 -10.881 -1.520 1.00 83.06 284 ASN A CA 1
ATOM 2321 C C . ASN A 1 284 ? -3.739 -10.684 -2.237 1.00 83.06 284 ASN A C 1
ATOM 2323 O O . ASN A 1 284 ? -4.796 -10.658 -1.604 1.00 83.06 284 ASN A O 1
ATOM 2327 N N . SER A 1 285 ? -3.692 -10.596 -3.567 1.00 78.81 285 SER A N 1
ATOM 2328 C CA . SER A 1 285 ? -4.853 -10.446 -4.459 1.00 78.81 285 SER A CA 1
ATOM 2329 C C . SER A 1 285 ? -5.740 -9.201 -4.259 1.00 78.81 285 SER A C 1
ATOM 2331 O O . SER A 1 285 ? -6.820 -9.150 -4.851 1.00 78.81 285 SER A O 1
ATOM 2333 N N . THR A 1 286 ? -5.331 -8.191 -3.479 1.00 81.62 286 THR A N 1
ATOM 2334 C CA . THR A 1 286 ? -6.080 -6.921 -3.388 1.00 81.62 286 THR A CA 1
ATOM 2335 C C . THR A 1 286 ? -5.791 -5.996 -4.569 1.00 81.62 286 THR A C 1
ATOM 2337 O O . THR A 1 286 ? -4.801 -6.156 -5.286 1.00 81.62 286 THR A O 1
ATOM 2340 N N . ILE A 1 287 ? -6.670 -5.019 -4.797 1.00 81.94 287 ILE A N 1
ATOM 2341 C CA . ILE A 1 287 ? -6.527 -4.018 -5.857 1.00 81.94 287 ILE A CA 1
ATOM 2342 C C . ILE A 1 287 ? -6.477 -2.621 -5.239 1.00 81.94 287 ILE A C 1
ATOM 2344 O O . ILE A 1 287 ? -7.399 -2.225 -4.532 1.00 81.94 287 ILE A O 1
ATOM 2348 N N . LEU A 1 288 ? -5.420 -1.877 -5.542 1.00 91.06 288 LEU A N 1
ATOM 2349 C CA . LEU A 1 288 ? -5.301 -0.443 -5.315 1.00 91.06 288 LEU A CA 1
ATOM 2350 C C . LEU A 1 288 ? -5.493 0.257 -6.659 1.00 91.06 288 LEU A C 1
ATOM 2352 O O . LEU A 1 288 ? -4.749 -0.028 -7.594 1.00 91.06 288 LEU A O 1
ATOM 2356 N N . THR A 1 289 ? -6.439 1.184 -6.753 1.00 90.75 289 THR A N 1
ATOM 2357 C CA . THR A 1 289 ? -6.666 1.986 -7.960 1.00 90.75 289 THR A CA 1
ATOM 2358 C C . THR A 1 289 ? -6.455 3.463 -7.655 1.00 90.75 289 THR A C 1
ATOM 2360 O O . THR A 1 289 ? -7.132 4.025 -6.795 1.00 90.75 289 THR A O 1
ATOM 2363 N N . LEU A 1 290 ? -5.544 4.105 -8.383 1.00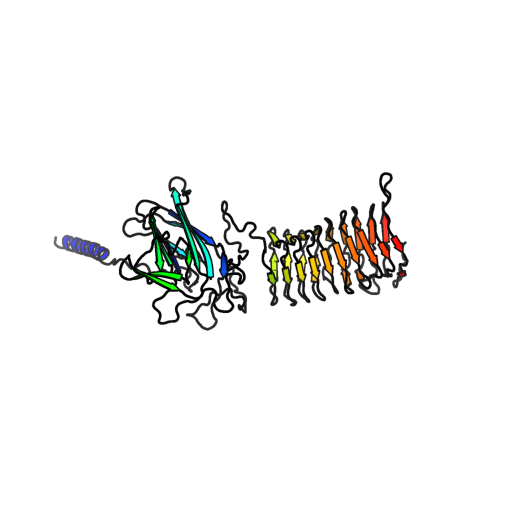 89.62 290 LEU A N 1
ATOM 2364 C CA . LEU A 1 290 ? -5.419 5.560 -8.440 1.00 89.62 290 LEU A CA 1
ATOM 2365 C C . LEU A 1 290 ? -6.279 6.037 -9.616 1.00 89.62 290 LEU A C 1
ATOM 2367 O O . LEU A 1 290 ? -5.918 5.799 -10.766 1.00 89.62 290 LEU A O 1
ATOM 2371 N N . MET A 1 291 ? -7.441 6.629 -9.333 1.00 89.00 291 MET A N 1
ATOM 2372 C CA . MET A 1 291 ? -8.448 7.001 -10.336 1.00 89.00 291 MET A CA 1
ATOM 2373 C C . MET A 1 291 ? -8.068 8.242 -11.141 1.00 89.00 291 MET A C 1
ATOM 2375 O O . MET A 1 291 ? -7.320 9.103 -10.682 1.00 89.00 291 MET A O 1
ATOM 2379 N N . SER A 1 292 ? -8.645 8.334 -12.343 1.00 90.12 292 SER A N 1
ATOM 2380 C CA . SER A 1 292 ? -8.272 9.289 -13.389 1.00 90.12 292 SER A CA 1
ATOM 2381 C C . SER A 1 292 ? -8.503 10.762 -13.014 1.00 90.12 292 SER A C 1
ATOM 2383 O O . SER A 1 292 ? -9.550 11.332 -13.329 1.00 90.12 292 SER A O 1
ATOM 2385 N N . ASN A 1 293 ? -7.512 11.402 -12.393 1.00 86.56 293 ASN A N 1
ATOM 2386 C CA . ASN A 1 293 ? -7.529 12.817 -12.021 1.00 86.56 293 ASN A CA 1
ATOM 2387 C C . ASN A 1 293 ? -6.079 13.330 -11.854 1.00 86.56 293 ASN A C 1
ATOM 2389 O O . ASN A 1 293 ? -5.278 12.632 -11.233 1.00 86.56 293 ASN A O 1
ATOM 2393 N N . PRO A 1 294 ? -5.727 14.537 -12.341 1.00 85.19 294 PRO A N 1
ATOM 2394 C CA . PRO A 1 294 ? -4.350 15.051 -12.298 1.00 85.19 294 PRO A CA 1
ATOM 2395 C C . PRO A 1 294 ? -3.835 15.353 -10.881 1.00 85.19 294 PRO A C 1
ATOM 2397 O O . PRO A 1 294 ? -2.628 15.488 -10.680 1.00 85.19 294 PRO A O 1
ATOM 2400 N N . ASN A 1 295 ? -4.734 15.457 -9.899 1.00 81.94 295 ASN A N 1
ATOM 2401 C CA . ASN A 1 295 ? -4.399 15.657 -8.491 1.00 81.94 295 ASN A CA 1
ATOM 2402 C C . ASN A 1 295 ? -4.398 14.338 -7.691 1.00 81.94 295 ASN A C 1
ATOM 2404 O O . ASN A 1 295 ? -3.949 14.334 -6.543 1.00 81.94 295 ASN A O 1
ATOM 2408 N N . THR A 1 296 ? -4.847 13.216 -8.276 1.00 85.50 296 THR A N 1
ATOM 2409 C CA . THR A 1 296 ? -4.792 11.905 -7.614 1.00 85.50 296 THR A CA 1
ATOM 2410 C C . THR A 1 296 ? -3.347 11.420 -7.576 1.00 85.50 296 THR A C 1
ATOM 2412 O O . THR A 1 296 ? -2.777 11.019 -8.594 1.00 85.50 296 THR A O 1
ATOM 2415 N N . ASN A 1 297 ? -2.757 11.441 -6.384 1.00 88.25 297 ASN A N 1
ATOM 2416 C CA . ASN A 1 297 ? -1.365 11.064 -6.159 1.00 88.25 297 ASN A CA 1
ATOM 2417 C C . ASN A 1 297 ? -1.258 10.029 -5.032 1.00 88.25 297 ASN A C 1
ATOM 2419 O O . ASN A 1 297 ? -1.922 10.150 -4.003 1.00 88.25 297 ASN A O 1
ATOM 2423 N N . LEU A 1 298 ? -0.354 9.065 -5.189 1.00 93.44 298 LEU A N 1
ATOM 2424 C CA . LEU A 1 298 ? 0.212 8.286 -4.092 1.00 93.44 298 LEU A CA 1
ATOM 2425 C C . LEU A 1 298 ? 1.714 8.570 -4.020 1.00 93.44 298 LEU A C 1
ATOM 2427 O O . LEU A 1 298 ? 2.448 8.295 -4.968 1.00 93.44 298 LEU A O 1
ATOM 2431 N N . ASN A 1 299 ? 2.172 9.118 -2.898 1.00 91.56 299 ASN A N 1
ATOM 2432 C CA . ASN A 1 299 ? 3.566 9.501 -2.696 1.00 91.56 299 ASN A CA 1
ATOM 2433 C C . ASN A 1 299 ? 4.231 8.607 -1.650 1.00 91.56 299 ASN A C 1
ATOM 2435 O O . ASN A 1 299 ? 3.740 8.495 -0.527 1.00 91.56 299 ASN A O 1
ATOM 2439 N N . LEU A 1 300 ? 5.387 8.039 -1.983 1.00 94.69 300 LEU A N 1
ATOM 2440 C CA . LEU A 1 300 ? 6.297 7.445 -1.008 1.00 94.69 300 LEU A CA 1
ATOM 2441 C C . LEU A 1 300 ? 7.229 8.551 -0.500 1.00 94.69 300 LEU A C 1
ATOM 2443 O O . LEU A 1 300 ? 8.042 9.067 -1.267 1.00 94.69 300 LEU A O 1
ATOM 2447 N N . LEU A 1 301 ? 7.104 8.956 0.766 1.00 88.88 301 LEU A N 1
ATOM 2448 C CA . LEU A 1 301 ? 7.995 9.949 1.385 1.00 88.88 301 LEU A CA 1
ATOM 2449 C C . LEU A 1 301 ? 9.285 9.291 1.905 1.00 88.88 301 LEU A C 1
ATOM 2451 O O . LEU A 1 301 ? 9.366 8.070 1.985 1.00 88.88 301 LEU A O 1
ATOM 2455 N N . THR A 1 302 ? 10.308 10.080 2.242 1.00 90.19 302 THR A N 1
ATOM 2456 C CA . THR A 1 302 ? 11.683 9.617 2.524 1.00 90.19 302 THR A CA 1
ATOM 2457 C C . THR A 1 302 ? 11.765 8.338 3.368 1.00 90.19 302 THR A C 1
ATOM 2459 O O . THR A 1 302 ? 11.209 8.264 4.465 1.00 90.19 302 THR A O 1
ATOM 2462 N N . SER A 1 303 ? 12.502 7.339 2.874 1.00 91.19 303 SER A N 1
ATOM 2463 C CA . SER A 1 303 ? 12.692 6.037 3.538 1.00 91.19 303 SER A CA 1
ATOM 2464 C C . SER A 1 303 ? 11.397 5.245 3.791 1.00 91.19 303 SER A C 1
ATOM 2466 O O . SER A 1 303 ? 11.376 4.357 4.642 1.00 91.19 303 SER A O 1
ATOM 2468 N N . SER A 1 304 ? 10.303 5.560 3.090 1.00 92.88 304 SER A N 1
ATOM 2469 C CA . SER A 1 304 ? 9.076 4.757 3.117 1.00 92.88 304 SER A CA 1
ATOM 2470 C C . SER A 1 304 ? 9.112 3.606 2.109 1.00 92.88 304 SER A C 1
ATOM 2472 O O . SER A 1 304 ? 9.946 3.557 1.195 1.00 92.88 304 SER A O 1
ATOM 2474 N N . ARG A 1 305 ? 8.184 2.660 2.278 1.00 95.69 305 ARG A N 1
ATOM 2475 C CA . ARG A 1 305 ? 8.073 1.477 1.424 1.00 95.69 305 ARG A CA 1
ATOM 2476 C C . ARG A 1 305 ? 6.626 1.169 1.050 1.00 95.69 305 ARG A C 1
ATOM 2478 O O . ARG A 1 305 ? 5.741 1.271 1.896 1.00 95.69 305 ARG A O 1
ATOM 2485 N N . LEU A 1 306 ? 6.406 0.754 -0.194 1.00 96.62 306 LEU A N 1
ATOM 2486 C CA . LEU A 1 306 ? 5.137 0.220 -0.689 1.00 96.62 306 LEU A CA 1
ATOM 2487 C C . LEU A 1 306 ? 5.326 -1.252 -1.069 1.00 96.62 306 LEU A C 1
ATOM 2489 O O . LEU A 1 306 ? 6.033 -1.544 -2.028 1.00 96.62 306 LEU A O 1
ATOM 2493 N N . ASP A 1 307 ? 4.688 -2.160 -0.336 1.00 96.56 307 ASP A N 1
ATOM 2494 C CA . ASP A 1 307 ? 4.716 -3.605 -0.587 1.00 96.56 307 ASP A CA 1
ATOM 2495 C C . ASP A 1 307 ? 3.440 -4.019 -1.342 1.00 96.56 307 ASP A C 1
ATOM 2497 O O . ASP A 1 307 ? 2.343 -3.909 -0.800 1.00 96.56 307 ASP A O 1
ATOM 2501 N N . ILE A 1 308 ? 3.552 -4.524 -2.571 1.00 96.19 308 ILE A N 1
ATOM 2502 C CA . ILE A 1 308 ? 2.431 -5.052 -3.364 1.00 96.19 308 ILE A CA 1
ATOM 2503 C C . ILE A 1 308 ? 2.416 -6.583 -3.242 1.00 96.19 308 ILE A C 1
ATOM 2505 O O . ILE A 1 308 ? 3.215 -7.260 -3.892 1.00 96.19 308 ILE A O 1
ATOM 2509 N N . GLY A 1 309 ? 1.545 -7.126 -2.382 1.00 91.06 309 GLY A N 1
ATOM 2510 C CA . GLY A 1 309 ? 1.471 -8.557 -2.053 1.00 91.06 309 GLY A CA 1
ATOM 2511 C C . GLY A 1 309 ? 1.180 -9.490 -3.235 1.00 91.06 309 GLY A C 1
ATOM 2512 O O . GLY A 1 309 ? 0.793 -9.062 -4.319 1.00 91.06 309 GLY A O 1
ATOM 2513 N N . VAL A 1 310 ? 1.353 -10.799 -3.030 1.00 90.25 310 VAL A N 1
ATOM 2514 C CA . VAL A 1 310 ? 1.298 -11.823 -4.093 1.00 90.25 310 VAL A CA 1
ATOM 2515 C C . VAL A 1 310 ? -0.033 -11.772 -4.847 1.00 90.25 310 VAL A C 1
ATOM 2517 O O . VAL A 1 310 ? -1.105 -11.868 -4.249 1.00 90.25 310 VAL A O 1
ATOM 2520 N N . GLY A 1 311 ? 0.028 -11.618 -6.172 1.00 90.38 311 GLY A N 1
ATOM 2521 C CA . GLY A 1 311 ? -1.155 -11.500 -7.036 1.00 90.38 311 GLY A CA 1
ATOM 2522 C C . GLY A 1 311 ? -1.964 -10.200 -6.895 1.00 90.38 311 GLY A C 1
ATOM 2523 O O . GLY A 1 311 ? -2.975 -10.050 -7.583 1.00 90.38 311 GLY A O 1
ATOM 2524 N N . ALA A 1 312 ? -1.555 -9.270 -6.026 1.00 93.94 312 ALA A N 1
ATOM 2525 C CA . ALA A 1 312 ? -2.207 -7.974 -5.855 1.00 93.94 312 ALA A CA 1
ATOM 2526 C C . ALA A 1 312 ? -1.891 -7.022 -7.023 1.00 93.94 312 ALA A C 1
ATOM 2528 O O . ALA A 1 312 ? -0.941 -7.236 -7.783 1.00 93.94 312 ALA A O 1
ATOM 2529 N N . LYS A 1 313 ? -2.703 -5.973 -7.192 1.00 96.62 313 LYS A N 1
ATOM 2530 C CA . LYS A 1 313 ? -2.603 -5.045 -8.327 1.00 96.62 313 LYS A CA 1
ATOM 2531 C C . LYS A 1 313 ? -2.668 -3.588 -7.897 1.00 96.62 313 LYS A C 1
ATOM 2533 O O . LYS A 1 313 ? -3.677 -3.168 -7.350 1.00 96.62 313 LYS A O 1
ATOM 2538 N N . CYS A 1 314 ? -1.647 -2.805 -8.224 1.00 97.00 314 CYS A N 1
ATOM 2539 C CA . CYS A 1 314 ? -1.719 -1.347 -8.215 1.00 97.00 314 CYS A CA 1
ATOM 2540 C C . CYS A 1 314 ? -2.017 -0.864 -9.641 1.00 97.00 314 CYS A C 1
ATOM 2542 O O . CYS A 1 314 ? -1.233 -1.120 -10.553 1.00 97.00 314 CYS A O 1
ATOM 2544 N N . ILE A 1 315 ? -3.154 -0.209 -9.855 1.00 96.94 315 ILE A N 1
ATOM 2545 C CA . ILE A 1 315 ? -3.589 0.326 -11.147 1.00 96.94 315 ILE A CA 1
ATOM 2546 C C . ILE A 1 315 ? -3.499 1.848 -11.082 1.00 96.94 315 ILE A C 1
ATOM 2548 O O . ILE A 1 315 ? -4.077 2.472 -10.194 1.00 96.94 315 ILE A O 1
ATOM 2552 N N . ILE A 1 316 ? -2.775 2.439 -12.028 1.00 96.62 316 ILE A N 1
ATOM 2553 C CA . ILE A 1 316 ? -2.596 3.886 -12.143 1.00 96.62 316 ILE A CA 1
ATOM 2554 C C . ILE A 1 316 ? -3.337 4.328 -13.401 1.00 96.62 316 ILE A C 1
ATOM 2556 O O . ILE A 1 316 ? -2.857 4.089 -14.512 1.00 96.62 316 ILE A O 1
ATOM 2560 N N . GLU A 1 317 ? -4.524 4.911 -13.225 1.00 95.19 317 GLU A N 1
ATOM 2561 C CA . GLU A 1 317 ? -5.361 5.400 -14.323 1.00 95.19 317 GLU A CA 1
ATOM 2562 C C . GLU A 1 317 ? -4.823 6.709 -14.927 1.00 95.19 317 GLU A C 1
ATOM 2564 O O . GLU A 1 317 ? -3.899 7.339 -14.413 1.00 95.19 317 GLU A O 1
ATOM 2569 N N . ASN A 1 318 ? -5.412 7.122 -16.049 1.00 91.69 318 ASN A N 1
ATOM 2570 C CA . ASN A 1 318 ? -5.066 8.339 -16.787 1.00 91.69 318 ASN A CA 1
ATOM 2571 C C . ASN A 1 318 ? -4.914 9.586 -15.883 1.00 91.69 318 ASN A C 1
ATOM 2573 O O . ASN A 1 318 ? -5.818 9.920 -15.130 1.00 91.69 318 ASN A O 1
ATOM 2577 N N . GLN A 1 319 ? -3.804 10.318 -15.993 1.00 89.19 319 GLN A N 1
ATOM 2578 C CA . GLN A 1 319 ? -3.442 11.498 -15.186 1.00 89.19 319 GLN A CA 1
ATOM 2579 C C . GLN A 1 319 ? -3.158 11.237 -13.694 1.00 89.19 319 GLN A C 1
ATOM 2581 O O . GLN A 1 319 ? -2.562 12.103 -13.055 1.00 89.19 319 GLN A O 1
ATOM 2586 N N . ALA A 1 320 ? -3.500 10.066 -13.151 1.00 93.06 320 ALA A N 1
ATOM 2587 C CA . ALA A 1 320 ? -3.145 9.686 -11.786 1.00 93.06 320 ALA A CA 1
ATOM 2588 C C . ALA A 1 320 ? -1.651 9.347 -11.670 1.00 93.06 320 ALA A C 1
ATOM 2590 O O . ALA A 1 320 ? -1.003 8.979 -12.658 1.00 93.06 320 ALA A O 1
ATOM 2591 N N . ARG A 1 321 ? -1.088 9.450 -10.457 1.00 94.38 321 ARG A N 1
ATOM 2592 C CA . ARG A 1 321 ? 0.367 9.373 -10.262 1.00 94.38 321 ARG A CA 1
ATOM 2593 C C . ARG A 1 321 ? 0.803 8.566 -9.039 1.00 94.38 321 ARG A C 1
ATOM 2595 O O . ARG A 1 321 ? 0.332 8.807 -7.933 1.00 94.38 321 ARG A O 1
ATOM 2602 N N . LEU A 1 322 ? 1.771 7.669 -9.225 1.00 96.31 322 LEU A N 1
ATOM 2603 C CA . LEU A 1 322 ? 2.562 7.057 -8.152 1.00 96.31 322 LEU A CA 1
ATOM 2604 C C . LEU A 1 322 ? 3.971 7.658 -8.178 1.00 96.31 322 LEU A C 1
ATOM 2606 O O . LEU A 1 322 ? 4.689 7.504 -9.167 1.00 96.31 322 LEU A O 1
ATOM 2610 N N . ASN A 1 323 ? 4.361 8.339 -7.102 1.00 95.38 323 ASN A N 1
ATOM 2611 C CA . ASN A 1 323 ? 5.674 8.962 -6.946 1.00 95.38 323 ASN A CA 1
ATOM 2612 C C . ASN A 1 323 ? 6.531 8.154 -5.957 1.00 95.38 323 ASN A C 1
ATOM 2614 O O . ASN A 1 323 ? 6.183 8.030 -4.780 1.00 95.38 323 ASN A O 1
ATOM 2618 N N . ILE A 1 324 ? 7.665 7.634 -6.427 1.00 95.50 324 ILE A N 1
ATOM 2619 C CA . ILE A 1 324 ? 8.676 6.929 -5.631 1.00 95.50 324 ILE A CA 1
ATOM 2620 C C . ILE A 1 324 ? 9.865 7.878 -5.466 1.00 95.50 324 ILE A C 1
ATOM 2622 O O . ILE A 1 324 ? 10.606 8.104 -6.418 1.00 95.50 324 ILE A O 1
ATOM 2626 N N . ASN A 1 325 ? 10.042 8.465 -4.283 1.00 93.31 325 ASN A N 1
ATOM 2627 C CA . ASN A 1 325 ? 11.144 9.399 -4.035 1.00 93.31 325 ASN A CA 1
ATOM 2628 C C . ASN A 1 325 ? 12.464 8.679 -3.707 1.00 93.31 325 ASN A C 1
ATOM 2630 O O . ASN A 1 325 ? 12.488 7.479 -3.421 1.00 93.31 325 ASN A O 1
ATOM 2634 N N . SER A 1 326 ? 13.566 9.434 -3.685 1.00 91.25 326 SER A N 1
ATOM 2635 C CA . SER A 1 326 ? 14.891 8.941 -3.301 1.00 91.25 326 SER A CA 1
ATOM 2636 C C . SER A 1 326 ? 14.863 8.207 -1.954 1.00 91.25 326 SER A C 1
ATOM 2638 O O . SER A 1 326 ? 14.153 8.611 -1.027 1.00 91.25 326 SER A O 1
ATOM 2640 N N . ASN A 1 327 ? 15.641 7.129 -1.832 1.00 92.44 327 ASN A N 1
ATOM 2641 C CA . ASN A 1 327 ? 15.677 6.232 -0.662 1.00 92.44 327 ASN A CA 1
ATOM 2642 C C . ASN A 1 327 ? 14.357 5.500 -0.335 1.00 92.44 327 ASN A C 1
ATOM 2644 O O . ASN A 1 327 ? 14.291 4.799 0.673 1.00 92.44 327 ASN A O 1
ATOM 2648 N N . CYS A 1 328 ? 13.309 5.625 -1.154 1.00 96.69 328 CYS A N 1
ATOM 2649 C CA . CYS A 1 328 ? 12.083 4.842 -0.992 1.00 96.69 328 CYS A CA 1
ATOM 2650 C C . CYS A 1 328 ? 12.192 3.501 -1.730 1.00 96.69 328 CYS A C 1
ATOM 2652 O O . CYS A 1 328 ? 13.070 3.300 -2.574 1.00 96.69 328 CYS A O 1
ATOM 2654 N N . THR A 1 329 ? 11.303 2.557 -1.425 1.00 98.06 329 THR A N 1
ATOM 2655 C CA . THR A 1 329 ? 11.260 1.257 -2.115 1.00 98.06 329 THR A CA 1
ATOM 2656 C C . THR A 1 329 ? 9.833 0.859 -2.483 1.00 98.06 329 THR A C 1
ATOM 2658 O O . THR A 1 329 ? 8.929 0.898 -1.652 1.00 98.06 329 THR A O 1
ATOM 2661 N N . LEU A 1 330 ? 9.641 0.438 -3.729 1.00 98.19 330 LEU A N 1
ATOM 2662 C CA . LEU A 1 330 ? 8.462 -0.281 -4.198 1.00 98.19 330 LEU A CA 1
ATOM 2663 C C . LEU A 1 330 ? 8.831 -1.767 -4.294 1.00 98.19 330 LEU A C 1
ATOM 2665 O O . LEU A 1 330 ? 9.686 -2.136 -5.092 1.00 98.19 330 LEU A O 1
ATOM 2669 N N . LEU A 1 331 ? 8.206 -2.609 -3.476 1.00 97.94 331 LEU A N 1
ATOM 2670 C CA . LEU A 1 331 ? 8.454 -4.048 -3.422 1.00 97.94 331 LEU A CA 1
ATOM 2671 C C . LEU A 1 331 ? 7.254 -4.791 -4.019 1.00 97.94 331 LEU A C 1
ATOM 2673 O O . LEU A 1 331 ? 6.167 -4.780 -3.450 1.00 97.94 331 LEU A O 1
ATOM 2677 N N . VAL A 1 332 ? 7.431 -5.421 -5.176 1.00 97.31 332 VAL A N 1
ATOM 2678 C CA . VAL A 1 332 ? 6.369 -6.061 -5.961 1.00 97.31 332 VAL A CA 1
ATOM 2679 C C . VAL A 1 332 ? 6.562 -7.573 -5.889 1.00 97.31 332 VAL A C 1
ATOM 2681 O O . VAL A 1 332 ? 7.492 -8.124 -6.471 1.00 97.31 332 VAL A O 1
ATOM 2684 N N . TYR A 1 333 ? 5.718 -8.264 -5.123 1.00 95.25 333 TYR A N 1
ATOM 2685 C CA . TYR A 1 333 ? 5.875 -9.699 -4.878 1.00 95.25 333 TYR A CA 1
ATOM 2686 C C . TYR A 1 333 ? 5.433 -10.557 -6.081 1.00 95.25 333 TYR A C 1
ATOM 2688 O O . TYR A 1 333 ? 4.857 -10.073 -7.055 1.00 95.25 333 TYR A O 1
ATOM 2696 N N . GLY A 1 334 ? 5.700 -11.866 -6.015 1.00 91.56 334 GLY A N 1
ATOM 2697 C CA . GLY A 1 334 ? 5.395 -12.814 -7.092 1.00 91.56 334 GLY A CA 1
ATOM 2698 C C . GLY A 1 334 ? 3.958 -12.707 -7.621 1.00 91.56 334 GLY A C 1
ATOM 2699 O O . GLY A 1 334 ? 3.004 -12.607 -6.850 1.00 91.56 334 GLY A O 1
ATOM 2700 N N . ALA A 1 335 ? 3.809 -12.725 -8.948 1.00 92.75 335 ALA A N 1
ATOM 2701 C CA . ALA A 1 335 ? 2.541 -12.552 -9.672 1.00 92.75 335 ALA A CA 1
ATOM 2702 C C . ALA A 1 335 ? 1.781 -11.227 -9.424 1.00 92.75 335 ALA A C 1
ATOM 2704 O O . ALA A 1 335 ? 0.703 -11.044 -9.992 1.00 92.75 335 ALA A O 1
ATOM 2705 N N . ALA A 1 336 ? 2.317 -10.303 -8.623 1.00 97.44 336 ALA A N 1
ATOM 2706 C CA . ALA A 1 336 ? 1.738 -8.982 -8.429 1.00 97.44 336 ALA A CA 1
ATOM 2707 C C . ALA A 1 336 ? 2.026 -8.054 -9.623 1.00 97.44 336 ALA A C 1
ATOM 2709 O O . ALA A 1 336 ? 2.989 -8.251 -10.371 1.00 97.44 336 ALA A O 1
ATOM 2710 N N . GLU A 1 337 ? 1.182 -7.040 -9.809 1.00 98.00 337 GLU A N 1
ATOM 2711 C CA . GLU A 1 337 ? 1.266 -6.093 -10.927 1.00 98.00 337 GLU A CA 1
ATOM 2712 C C . GLU A 1 337 ? 1.192 -4.642 -10.439 1.00 98.00 337 GLU A C 1
ATOM 2714 O O . GLU A 1 337 ? 0.263 -4.270 -9.726 1.00 98.00 337 GLU A O 1
ATOM 2719 N N . VAL A 1 338 ? 2.096 -3.787 -10.910 1.00 98.19 338 VAL A N 1
ATOM 2720 C CA . VAL A 1 338 ? 1.861 -2.340 -11.001 1.00 98.19 338 VAL A CA 1
ATOM 2721 C C . VAL A 1 338 ? 1.586 -2.027 -12.464 1.00 98.19 338 VAL A C 1
ATOM 2723 O O . VAL A 1 338 ? 2.424 -2.290 -13.320 1.00 98.19 338 VAL A O 1
ATOM 2726 N N . ARG A 1 339 ? 0.395 -1.522 -12.776 1.00 97.56 339 ARG A N 1
ATOM 2727 C CA . ARG A 1 339 ? -0.110 -1.367 -14.142 1.00 97.56 339 ARG A CA 1
ATOM 2728 C C . ARG A 1 339 ? -0.423 0.096 -14.419 1.00 97.56 339 ARG A C 1
ATOM 2730 O O . ARG A 1 339 ? -1.355 0.660 -13.848 1.00 97.56 339 ARG A O 1
ATOM 2737 N N . VAL A 1 340 ? 0.352 0.687 -15.317 1.00 96.88 340 VAL A N 1
ATOM 2738 C CA . VAL A 1 340 ? 0.245 2.085 -15.731 1.00 96.88 340 VAL A CA 1
ATOM 2739 C C . VAL A 1 340 ? -0.596 2.157 -16.998 1.00 96.88 340 VAL A C 1
ATOM 2741 O O . VAL A 1 340 ? -0.167 1.717 -18.069 1.00 96.88 340 VAL A O 1
ATOM 2744 N N . LYS A 1 341 ? -1.815 2.681 -16.861 1.00 95.75 341 LYS A N 1
ATOM 2745 C CA . LYS A 1 341 ? -2.757 2.868 -17.968 1.00 95.75 341 LYS A CA 1
ATOM 2746 C C . LYS A 1 341 ? -2.347 4.045 -18.859 1.00 95.75 341 LYS A C 1
ATOM 2748 O O . LYS A 1 341 ? -1.535 4.872 -18.436 1.00 95.75 341 LYS A O 1
ATOM 2753 N N . PRO A 1 342 ? -2.892 4.163 -20.085 1.00 93.56 342 PRO A N 1
ATOM 2754 C CA . PRO A 1 342 ? -2.630 5.308 -20.953 1.00 93.56 342 PRO A CA 1
ATOM 2755 C C . PRO A 1 342 ? -2.831 6.652 -20.236 1.00 93.56 342 PRO A C 1
ATOM 2757 O O . PRO A 1 342 ? -3.926 6.963 -19.777 1.00 93.56 342 PRO A O 1
ATOM 2760 N N . GLY A 1 343 ? -1.755 7.438 -20.140 1.00 89.88 343 GLY A N 1
ATOM 2761 C CA . GLY A 1 343 ? -1.735 8.742 -19.470 1.00 89.88 343 GLY A CA 1
ATOM 2762 C C . GLY A 1 343 ? -1.533 8.704 -17.950 1.00 89.88 343 GLY A C 1
ATOM 2763 O O . GLY A 1 343 ? -1.361 9.765 -17.355 1.00 89.88 343 GLY A O 1
ATOM 2764 N N . GLY A 1 344 ? -1.540 7.529 -17.314 1.00 93.50 344 GLY A N 1
ATOM 2765 C CA . GLY A 1 344 ? -1.129 7.360 -15.919 1.00 93.50 344 GLY A CA 1
ATOM 2766 C C . GLY A 1 344 ? 0.388 7.477 -15.762 1.00 93.50 344 GLY A C 1
ATOM 2767 O O . GLY A 1 344 ? 1.142 7.259 -16.713 1.00 93.50 344 GLY A O 1
ATOM 2768 N N . LEU A 1 345 ? 0.853 7.838 -14.565 1.00 93.94 345 LEU A N 1
ATOM 2769 C CA . LEU A 1 345 ? 2.253 8.187 -14.320 1.00 93.94 345 LEU A CA 1
ATOM 2770 C C . LEU A 1 345 ? 2.861 7.400 -13.148 1.00 93.94 345 LEU A C 1
ATOM 2772 O O . LEU A 1 345 ? 2.503 7.606 -11.992 1.00 93.94 345 LEU A O 1
ATOM 2776 N N . LEU A 1 346 ? 3.849 6.550 -13.430 1.00 94.94 346 LEU A N 1
ATOM 2777 C CA . LEU A 1 346 ? 4.763 6.000 -12.425 1.00 94.94 346 LEU A CA 1
ATOM 2778 C C . LEU A 1 346 ? 6.078 6.782 -12.484 1.00 94.94 346 LEU A C 1
ATOM 2780 O O . LEU A 1 346 ? 6.860 6.595 -13.413 1.00 94.94 346 LEU A O 1
ATOM 2784 N N . CYS A 1 347 ? 6.318 7.658 -11.512 1.00 93.88 347 CYS A N 1
ATOM 2785 C CA . CYS A 1 347 ? 7.527 8.472 -11.465 1.00 93.88 347 CYS A CA 1
ATOM 2786 C C . CYS A 1 347 ? 8.468 8.003 -10.364 1.00 93.88 347 CYS A C 1
ATOM 2788 O O . CYS A 1 347 ? 8.133 8.057 -9.183 1.00 93.88 347 CYS A O 1
ATOM 2790 N N . ASN A 1 348 ? 9.654 7.554 -10.773 1.00 93.19 348 ASN A N 1
ATOM 2791 C CA . ASN A 1 348 ? 10.729 7.171 -9.875 1.00 93.19 348 ASN A CA 1
ATOM 2792 C C . ASN A 1 348 ? 11.812 8.260 -9.871 1.00 93.19 348 ASN A C 1
ATOM 2794 O O . ASN A 1 348 ? 12.446 8.512 -10.891 1.00 93.19 348 ASN A O 1
ATOM 2798 N N . TYR A 1 349 ? 12.002 8.895 -8.718 1.00 91.81 349 TYR A N 1
ATOM 2799 C CA . TYR A 1 349 ? 12.981 9.949 -8.463 1.00 91.81 349 TYR A CA 1
ATOM 2800 C C . TYR A 1 349 ? 14.117 9.413 -7.570 1.00 91.81 349 TYR A C 1
ATOM 2802 O O . TYR A 1 349 ? 14.428 9.992 -6.530 1.00 91.81 349 TYR A O 1
ATOM 2810 N N . GLY A 1 350 ? 14.700 8.270 -7.943 1.00 90.88 350 GLY A N 1
ATOM 2811 C CA . GLY A 1 350 ? 15.842 7.651 -7.250 1.00 90.88 350 GLY A CA 1
ATOM 2812 C C . GLY A 1 350 ? 15.500 6.679 -6.116 1.00 90.88 350 GLY A C 1
ATOM 2813 O O . GLY A 1 350 ? 16.317 6.439 -5.225 1.00 90.88 350 GLY A O 1
ATOM 2814 N N . GLY A 1 351 ? 14.285 6.135 -6.102 1.00 93.62 351 GLY A N 1
ATOM 2815 C CA . GLY A 1 351 ? 13.924 4.982 -5.278 1.00 93.62 351 GLY A CA 1
ATOM 2816 C C . GLY A 1 351 ? 14.197 3.647 -5.980 1.00 93.62 351 GLY A C 1
ATOM 2817 O O . GLY A 1 351 ? 14.505 3.588 -7.172 1.00 93.62 351 GLY A O 1
ATOM 2818 N N . ARG A 1 352 ? 14.062 2.542 -5.241 1.00 97.12 352 ARG A N 1
ATOM 2819 C CA . ARG A 1 352 ? 14.279 1.178 -5.760 1.00 97.12 352 ARG A CA 1
ATOM 2820 C C . ARG A 1 352 ? 12.954 0.492 -6.095 1.00 97.12 352 ARG A C 1
ATOM 2822 O O . ARG A 1 352 ? 11.983 0.651 -5.355 1.00 97.12 352 ARG A O 1
ATOM 2829 N N . ILE A 1 353 ? 12.927 -0.297 -7.167 1.00 98.19 353 ILE A N 1
ATOM 2830 C CA . ILE A 1 353 ? 11.828 -1.219 -7.490 1.00 98.19 353 ILE A CA 1
ATOM 2831 C C . ILE A 1 353 ? 12.372 -2.645 -7.396 1.00 98.19 353 ILE A C 1
ATOM 2833 O O . ILE A 1 353 ? 13.340 -2.968 -8.074 1.00 98.19 353 ILE A O 1
ATOM 2837 N N . LEU A 1 354 ? 11.797 -3.480 -6.536 1.00 97.75 354 LEU A N 1
ATOM 2838 C CA . LEU A 1 354 ? 12.341 -4.797 -6.189 1.00 97.75 354 LEU A CA 1
ATOM 2839 C C . LEU A 1 354 ? 11.244 -5.873 -6.194 1.00 97.75 354 LEU A C 1
ATOM 2841 O O . LEU A 1 354 ? 10.079 -5.563 -5.955 1.00 97.75 354 LEU A O 1
ATOM 2845 N N . GLY A 1 355 ? 11.627 -7.139 -6.359 1.00 96.25 355 GLY A N 1
ATOM 2846 C CA . GLY A 1 355 ? 10.784 -8.318 -6.137 1.00 96.25 355 GLY A CA 1
ATOM 2847 C C . GLY A 1 355 ? 10.266 -8.989 -7.414 1.00 96.25 355 GLY A C 1
ATOM 2848 O O . GLY A 1 355 ? 10.188 -8.388 -8.475 1.00 96.25 355 GLY A O 1
ATOM 2849 N N . ALA A 1 356 ? 9.864 -10.260 -7.308 1.00 95.75 356 ALA A N 1
ATOM 2850 C CA . ALA A 1 356 ? 9.500 -11.128 -8.440 1.00 95.75 356 ALA A CA 1
ATOM 2851 C C . ALA A 1 356 ? 8.150 -10.808 -9.140 1.00 95.75 356 ALA A C 1
ATOM 2853 O O . ALA A 1 356 ? 7.505 -11.697 -9.709 1.00 95.75 356 ALA A O 1
ATOM 2854 N N . GLY A 1 357 ? 7.674 -9.570 -9.036 1.00 97.38 357 GLY A N 1
ATOM 2855 C CA . GLY A 1 357 ? 6.450 -9.069 -9.651 1.00 97.38 357 GLY A CA 1
ATOM 2856 C C . GLY A 1 357 ? 6.687 -8.337 -10.972 1.00 97.38 357 GLY A C 1
ATOM 2857 O O . GLY A 1 357 ? 7.757 -8.422 -11.580 1.00 97.38 357 GLY A O 1
ATOM 2858 N N . ARG A 1 358 ? 5.655 -7.628 -11.447 1.00 98.12 358 ARG A N 1
ATOM 2859 C CA . ARG A 1 358 ? 5.663 -6.973 -12.765 1.00 98.12 358 ARG A CA 1
ATOM 2860 C C . ARG A 1 358 ? 5.276 -5.500 -12.703 1.00 98.12 358 ARG A C 1
ATOM 2862 O O . ARG A 1 358 ? 4.265 -5.156 -12.095 1.00 98.12 358 ARG A O 1
ATOM 2869 N N . ILE A 1 359 ? 6.012 -4.658 -13.420 1.00 98.19 359 ILE A N 1
ATOM 2870 C CA . ILE A 1 359 ? 5.617 -3.295 -13.787 1.00 98.19 359 ILE A CA 1
ATOM 2871 C C . ILE A 1 359 ? 5.177 -3.331 -15.253 1.00 98.19 359 ILE A C 1
ATOM 2873 O O . ILE A 1 359 ? 5.950 -3.749 -16.107 1.00 98.19 359 ILE A O 1
ATOM 2877 N N . ILE A 1 360 ? 3.946 -2.930 -15.560 1.00 98.19 360 ILE A N 1
ATOM 2878 C CA . ILE A 1 360 ? 3.361 -3.001 -16.905 1.00 98.19 360 ILE A CA 1
ATOM 2879 C C . ILE A 1 360 ? 3.001 -1.590 -17.365 1.00 98.19 360 ILE A C 1
ATOM 2881 O O . ILE A 1 360 ? 2.192 -0.920 -16.722 1.00 98.19 360 ILE A O 1
ATOM 2885 N N . PHE A 1 361 ? 3.557 -1.162 -18.495 1.00 97.31 361 PHE A N 1
ATOM 2886 C CA . PHE A 1 361 ? 3.227 0.099 -19.154 1.00 97.31 361 PHE A CA 1
ATOM 2887 C C . PHE A 1 361 ? 2.356 -0.166 -20.388 1.00 97.31 361 PHE A C 1
ATOM 2889 O O . PHE A 1 361 ? 2.770 -0.889 -21.293 1.00 97.31 361 PHE A O 1
ATOM 2896 N N . GLU A 1 362 ? 1.167 0.442 -20.428 1.00 95.19 362 GLU A N 1
ATOM 2897 C CA . GLU A 1 362 ? 0.198 0.344 -21.537 1.00 95.19 362 GLU A CA 1
ATOM 2898 C C . GLU A 1 362 ? 0.096 1.657 -22.352 1.00 95.19 362 GLU A C 1
ATOM 2900 O O . GLU A 1 362 ? -0.845 1.854 -23.115 1.00 95.19 362 GLU A O 1
ATOM 2905 N N . GLY A 1 363 ? 1.015 2.617 -22.170 1.00 89.25 363 GLY A N 1
ATOM 2906 C CA . GLY A 1 363 ? 0.928 3.925 -22.831 1.00 89.25 363 GLY A CA 1
ATOM 2907 C C . GLY A 1 363 ? 2.179 4.797 -22.709 1.00 89.25 363 GLY A C 1
ATOM 2908 O O . GLY A 1 363 ? 3.272 4.312 -22.417 1.00 89.25 363 GLY A O 1
ATOM 2909 N N . ARG A 1 364 ? 2.035 6.102 -22.975 1.00 86.69 364 ARG A N 1
ATOM 2910 C CA . ARG A 1 364 ? 3.135 7.077 -22.874 1.00 86.69 364 ARG A CA 1
ATOM 2911 C C . ARG A 1 364 ? 3.363 7.496 -21.421 1.00 86.69 364 ARG 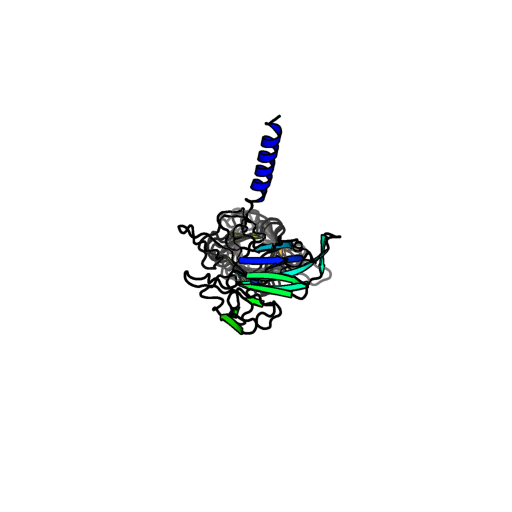A C 1
ATOM 2913 O O . ARG A 1 364 ? 2.451 8.028 -20.796 1.00 86.69 364 ARG A O 1
ATOM 2920 N N . LEU A 1 365 ? 4.592 7.329 -20.942 1.00 84.38 365 LEU A N 1
ATOM 2921 C CA . LEU A 1 365 ? 5.068 7.764 -19.633 1.00 84.38 365 LEU A CA 1
ATOM 2922 C C . LEU A 1 365 ? 6.160 8.822 -19.812 1.00 84.38 365 LEU A C 1
ATOM 2924 O O . LEU A 1 365 ? 7.149 8.561 -20.489 1.00 84.38 365 LEU A O 1
ATOM 2928 N N . ARG A 1 366 ? 6.022 9.978 -19.155 1.00 84.06 366 ARG A N 1
ATOM 2929 C CA . ARG A 1 366 ? 7.094 10.973 -19.002 1.00 84.06 366 ARG A CA 1
ATOM 2930 C C . ARG A 1 366 ? 7.027 11.564 -17.600 1.00 84.06 366 ARG A C 1
ATOM 2932 O O . ARG A 1 366 ? 5.972 12.039 -17.185 1.00 84.06 366 ARG A O 1
ATOM 2939 N N . CYS A 1 367 ? 8.155 11.584 -16.903 1.00 84.31 367 CYS A N 1
ATOM 2940 C CA . CYS A 1 367 ? 8.319 12.293 -15.635 1.00 84.31 367 CYS A CA 1
ATOM 2941 C C . CYS A 1 367 ? 9.280 13.474 -15.835 1.00 84.31 367 CYS A C 1
ATOM 2943 O O . CYS A 1 367 ? 10.072 13.474 -16.776 1.00 84.31 367 CYS A O 1
ATOM 2945 N N . ALA A 1 368 ? 9.135 14.522 -15.022 1.00 71.50 368 ALA A N 1
ATOM 2946 C CA . ALA A 1 368 ? 9.817 15.796 -15.258 1.00 71.50 368 ALA A CA 1
ATOM 2947 C C . ALA A 1 368 ? 11.287 15.782 -14.812 1.00 71.50 368 ALA A C 1
ATOM 2949 O O . ALA A 1 368 ? 12.136 16.352 -15.495 1.00 71.50 368 ALA A O 1
ATOM 2950 N N . ASP A 1 369 ? 11.569 15.122 -13.688 1.00 76.31 369 ASP A N 1
ATOM 2951 C CA . ASP A 1 369 ? 12.843 15.234 -12.984 1.00 76.31 369 ASP A CA 1
ATOM 2952 C C . ASP A 1 369 ? 13.763 14.035 -13.236 1.00 76.31 369 ASP A C 1
ATOM 2954 O O . ASP A 1 369 ? 13.323 12.888 -13.329 1.00 76.31 369 ASP A O 1
ATOM 2958 N N . TYR A 1 370 ? 15.061 14.320 -13.317 1.00 73.50 370 TYR A N 1
ATOM 2959 C CA . TYR A 1 370 ? 16.133 13.337 -13.444 1.00 73.50 370 TYR A CA 1
ATOM 2960 C C . TYR A 1 370 ? 16.577 12.825 -12.068 1.00 73.50 370 TYR A C 1
ATOM 2962 O O . TYR A 1 370 ? 16.973 13.623 -11.219 1.00 73.50 370 TYR A O 1
ATOM 2970 N N . GLN A 1 371 ? 16.583 11.500 -11.899 1.00 81.88 371 GLN A N 1
ATOM 2971 C CA . GLN A 1 371 ? 17.494 10.762 -11.018 1.00 81.88 371 GLN A CA 1
ATOM 2972 C C . GLN A 1 371 ? 17.756 9.368 -11.605 1.00 81.88 371 GLN A C 1
ATOM 2974 O O . GLN A 1 371 ? 16.911 8.828 -12.324 1.00 81.88 371 GLN A O 1
ATOM 2979 N N . ASP A 1 372 ? 18.904 8.787 -11.266 1.00 90.19 372 ASP A N 1
ATOM 2980 C CA . ASP A 1 372 ? 19.204 7.377 -11.520 1.00 90.19 372 ASP A CA 1
ATOM 2981 C C . ASP A 1 372 ? 18.384 6.490 -10.582 1.00 90.19 372 ASP A C 1
ATOM 2983 O O . ASP A 1 372 ? 18.210 6.822 -9.408 1.00 90.19 372 ASP A O 1
ATOM 2987 N N . PHE A 1 373 ? 17.894 5.349 -11.067 1.00 92.00 373 PHE A N 1
ATOM 2988 C CA . PHE A 1 373 ? 17.150 4.408 -10.230 1.00 92.00 373 PHE A CA 1
ATOM 2989 C C . PHE A 1 373 ? 17.386 2.948 -10.604 1.00 92.00 373 PHE A C 1
ATOM 2991 O O . PHE A 1 373 ? 17.816 2.610 -11.708 1.00 92.00 373 PHE A O 1
ATOM 2998 N N . VAL A 1 374 ? 17.082 2.082 -9.638 1.00 96.56 374 VAL A N 1
ATOM 2999 C CA . VAL A 1 374 ? 17.415 0.659 -9.664 1.00 96.56 374 VAL A CA 1
ATOM 3000 C C . VAL A 1 374 ? 16.148 -0.188 -9.692 1.00 96.56 374 VAL A C 1
ATOM 3002 O O . VAL A 1 374 ? 15.212 0.044 -8.919 1.00 96.56 374 VAL A O 1
ATOM 3005 N N . ILE A 1 375 ? 16.149 -1.186 -10.568 1.00 97.94 375 ILE A N 1
ATOM 3006 C CA . ILE A 1 375 ? 15.142 -2.232 -10.701 1.00 97.94 375 ILE A CA 1
ATOM 3007 C C . ILE A 1 375 ? 15.841 -3.575 -10.469 1.00 97.94 375 ILE A C 1
ATOM 3009 O O . ILE A 1 375 ? 16.822 -3.868 -11.146 1.00 97.94 375 ILE A O 1
ATOM 3013 N N . GLY A 1 376 ? 15.365 -4.389 -9.527 1.00 96.56 376 GLY A N 1
ATOM 3014 C CA . GLY A 1 376 ? 16.081 -5.601 -9.118 1.00 96.56 376 GLY A CA 1
ATOM 3015 C C . GLY A 1 376 ? 15.224 -6.700 -8.497 1.00 96.56 376 GLY A C 1
ATOM 3016 O O . GLY A 1 376 ? 13.996 -6.699 -8.614 1.00 96.56 376 GLY A O 1
ATOM 3017 N N . ASP A 1 377 ? 15.881 -7.659 -7.841 1.00 92.75 377 ASP A N 1
ATOM 3018 C CA . ASP A 1 377 ? 15.264 -8.791 -7.129 1.00 92.75 377 ASP A CA 1
ATOM 3019 C C . ASP A 1 377 ? 14.208 -9.558 -7.959 1.00 92.75 377 ASP A C 1
ATOM 3021 O O . ASP A 1 377 ? 13.127 -9.901 -7.477 1.00 92.75 377 ASP A O 1
ATOM 3025 N N . SER A 1 378 ? 14.527 -9.825 -9.230 1.00 95.81 378 SER A N 1
ATOM 3026 C CA . SER A 1 378 ? 13.673 -10.498 -10.218 1.00 95.81 378 SER A CA 1
ATOM 3027 C C . SER A 1 378 ? 12.456 -9.704 -10.732 1.00 95.81 378 SER A C 1
ATOM 3029 O O . SER A 1 378 ? 11.537 -10.304 -11.296 1.00 95.81 378 SER A O 1
ATOM 3031 N N . THR A 1 379 ? 12.455 -8.370 -10.612 1.00 97.81 379 THR A N 1
ATOM 3032 C CA . THR A 1 379 ? 11.388 -7.510 -11.167 1.00 97.81 379 THR A CA 1
ATOM 3033 C C . THR A 1 379 ? 11.344 -7.578 -12.693 1.00 97.81 379 THR A C 1
ATOM 3035 O O . THR A 1 379 ? 12.369 -7.462 -13.366 1.00 97.81 379 THR A O 1
ATOM 3038 N N . GLN A 1 380 ? 10.142 -7.694 -13.259 1.00 98.12 380 GLN A N 1
ATOM 3039 C CA . GLN A 1 380 ? 9.924 -7.631 -14.707 1.00 98.12 380 GLN A CA 1
ATOM 3040 C C . GLN A 1 380 ? 9.287 -6.294 -15.090 1.00 98.12 380 GLN A C 1
ATOM 3042 O O . GLN A 1 380 ? 8.215 -5.953 -14.590 1.00 98.12 380 GLN A O 1
ATOM 3047 N N . VAL A 1 381 ? 9.903 -5.546 -16.000 1.00 98.19 381 VAL A N 1
ATOM 3048 C CA . VAL A 1 381 ? 9.306 -4.355 -16.618 1.00 98.19 381 VAL A CA 1
ATOM 3049 C C . VAL A 1 381 ? 8.807 -4.729 -18.003 1.00 98.19 381 VAL A C 1
ATOM 3051 O O . VAL A 1 381 ? 9.596 -5.155 -18.834 1.00 98.19 381 VAL A O 1
ATOM 3054 N N . VAL A 1 382 ? 7.515 -4.556 -18.265 1.00 98.25 382 VAL A N 1
ATOM 3055 C CA . VAL A 1 382 ? 6.875 -4.918 -19.533 1.00 98.25 382 VAL A CA 1
ATOM 3056 C C . VAL A 1 382 ? 6.297 -3.673 -20.195 1.00 98.25 382 VAL A C 1
ATOM 3058 O O . VAL A 1 382 ? 5.394 -3.034 -19.653 1.00 98.25 382 VAL A O 1
ATOM 3061 N N . LEU A 1 383 ? 6.782 -3.343 -21.388 1.00 98.06 383 LEU A N 1
ATOM 3062 C CA . LEU A 1 383 ? 6.162 -2.360 -22.274 1.00 98.06 383 LEU A CA 1
ATOM 3063 C C . LEU A 1 383 ? 5.263 -3.117 -23.255 1.00 98.06 383 LEU A C 1
ATOM 3065 O O . LEU A 1 383 ? 5.728 -4.020 -23.952 1.00 98.06 383 LEU A O 1
ATOM 3069 N N . GLN A 1 384 ? 3.987 -2.741 -23.331 1.00 96.25 384 GLN A N 1
ATOM 3070 C CA . GLN A 1 384 ? 2.993 -3.330 -24.236 1.00 96.25 384 GLN A CA 1
ATOM 3071 C C . GLN A 1 384 ? 2.082 -2.253 -24.845 1.00 96.25 384 GLN A C 1
ATOM 3073 O O . GLN A 1 384 ? 2.232 -1.076 -24.540 1.00 96.25 384 GLN A O 1
ATOM 3078 N N . ASP A 1 385 ? 1.162 -2.632 -25.736 1.00 90.94 385 ASP A N 1
ATOM 3079 C CA . ASP A 1 385 ? 0.117 -1.744 -26.281 1.00 90.94 385 ASP A CA 1
ATOM 3080 C C . ASP A 1 385 ? 0.646 -0.422 -26.888 1.00 90.94 385 ASP A C 1
ATOM 3082 O O . ASP A 1 385 ? 0.051 0.645 -26.747 1.00 90.94 385 ASP A O 1
ATOM 3086 N N . SER A 1 386 ? 1.794 -0.494 -27.575 1.00 90.44 386 SER A N 1
ATOM 3087 C CA . SER A 1 386 ? 2.529 0.659 -28.129 1.00 90.44 386 SER A CA 1
ATOM 3088 C C . SER A 1 386 ? 2.989 1.695 -27.085 1.00 90.44 386 SER A C 1
ATOM 3090 O O . SER A 1 386 ? 3.144 2.880 -27.399 1.00 90.44 386 SER A O 1
ATOM 3092 N N . ALA A 1 387 ? 3.241 1.256 -25.845 1.00 96.06 387 ALA A N 1
ATOM 3093 C CA . ALA A 1 387 ? 3.801 2.079 -24.779 1.00 96.06 387 ALA A CA 1
ATOM 3094 C C . ALA A 1 387 ? 5.086 2.813 -25.190 1.00 96.06 387 ALA A C 1
ATOM 3096 O O . ALA A 1 387 ? 5.892 2.337 -25.996 1.00 96.06 387 ALA A O 1
ATOM 3097 N N . CYS A 1 388 ? 5.271 3.986 -24.587 1.00 96.12 388 CYS A N 1
ATOM 3098 C CA . CYS A 1 388 ? 6.380 4.896 -24.840 1.00 96.12 388 CYS A CA 1
ATOM 3099 C C . CYS A 1 388 ? 6.962 5.365 -23.509 1.00 96.12 388 CYS A C 1
ATOM 3101 O O . CYS A 1 388 ? 6.389 6.248 -22.870 1.00 96.12 388 CYS A O 1
ATOM 3103 N N . TRP A 1 389 ? 8.093 4.800 -23.099 1.00 95.25 389 TRP A N 1
ATOM 3104 C CA . TRP A 1 389 ? 8.791 5.229 -21.889 1.00 95.25 389 TRP A CA 1
ATOM 3105 C C . TRP A 1 389 ? 9.759 6.367 -22.224 1.00 95.25 389 TRP A C 1
ATOM 3107 O O . TRP A 1 389 ? 10.713 6.168 -22.969 1.00 95.25 389 TRP A O 1
ATOM 3117 N N . GLU A 1 390 ? 9.503 7.572 -21.718 1.00 94.44 390 GLU A N 1
ATOM 3118 C CA . GLU A 1 390 ? 10.383 8.731 -21.894 1.00 94.44 390 GLU A CA 1
ATOM 3119 C C . GLU A 1 390 ? 11.254 8.932 -20.649 1.00 94.44 390 GLU A C 1
ATOM 3121 O O . GLU A 1 390 ? 10.751 9.227 -19.561 1.00 94.44 390 GLU A O 1
ATOM 3126 N N . LEU A 1 391 ? 12.564 8.776 -20.831 1.00 93.75 391 LEU A N 1
ATOM 3127 C CA . LEU A 1 391 ? 13.599 8.963 -19.822 1.00 93.75 391 LEU A CA 1
ATOM 3128 C C . LEU A 1 391 ? 14.198 10.379 -19.937 1.00 93.75 391 LEU A C 1
ATOM 3130 O O . LEU A 1 391 ? 14.545 10.804 -21.043 1.00 93.75 391 LEU A O 1
ATOM 3134 N N . PRO A 1 392 ? 14.317 11.142 -18.833 1.00 91.75 392 PRO A N 1
ATOM 3135 C CA . PRO A 1 392 ? 14.869 12.494 -18.857 1.00 91.75 392 PRO A CA 1
ATOM 3136 C C . PRO A 1 392 ? 16.388 12.488 -19.084 1.00 91.75 392 PRO A C 1
ATOM 3138 O O . PRO A 1 392 ? 17.069 11.483 -18.865 1.00 91.75 392 PRO A O 1
ATOM 3141 N N . SER A 1 393 ? 16.937 13.629 -19.506 1.00 92.50 393 SER A N 1
ATOM 3142 C CA . SER A 1 393 ? 18.379 13.786 -19.734 1.00 92.50 393 SER A CA 1
ATOM 3143 C C . SER A 1 393 ? 19.196 13.446 -18.483 1.00 92.50 393 SER A C 1
ATOM 3145 O O . SER A 1 393 ? 18.838 13.841 -17.378 1.00 92.50 393 SER A O 1
ATOM 3147 N N . GLY A 1 394 ? 20.292 12.715 -18.678 1.00 91.69 394 GLY A N 1
ATOM 3148 C CA . GLY A 1 394 ? 21.201 12.226 -17.642 1.00 91.69 394 GLY A CA 1
ATOM 3149 C C . GLY A 1 394 ? 20.813 10.893 -16.996 1.00 91.69 394 GLY A C 1
ATOM 3150 O O . GLY A 1 394 ? 21.676 10.276 -16.388 1.00 91.69 394 GLY A O 1
ATOM 3151 N N . SER A 1 395 ? 19.561 10.431 -17.121 1.00 92.81 395 SER A N 1
ATOM 3152 C CA . SER A 1 395 ? 19.076 9.279 -16.339 1.00 92.81 395 SER A CA 1
ATOM 3153 C C . SER A 1 395 ? 19.717 7.937 -16.708 1.00 92.81 395 SER A C 1
ATOM 3155 O O . SER A 1 395 ? 19.720 7.516 -17.865 1.00 92.81 395 SER A O 1
ATOM 3157 N N . THR A 1 396 ? 20.191 7.226 -15.691 1.00 95.50 396 THR A N 1
ATOM 3158 C CA . THR A 1 396 ? 20.609 5.826 -15.753 1.00 95.50 396 THR A CA 1
ATOM 3159 C C . THR A 1 396 ? 19.529 4.956 -15.119 1.00 95.50 396 THR A C 1
ATOM 3161 O O . THR A 1 396 ? 19.224 5.090 -13.932 1.00 95.50 396 THR A O 1
ATOM 3164 N N . VAL A 1 397 ? 18.966 4.028 -15.894 1.00 96.44 397 VAL A N 1
ATOM 3165 C CA . VAL A 1 397 ? 18.119 2.955 -15.352 1.00 96.44 397 VAL A CA 1
ATOM 3166 C C . VAL A 1 397 ? 18.961 1.696 -15.220 1.00 96.44 397 VAL A C 1
ATOM 3168 O O . VAL A 1 397 ? 19.455 1.177 -16.222 1.00 96.44 397 VAL A O 1
ATOM 3171 N N . ILE A 1 398 ? 19.124 1.215 -13.989 1.00 97.44 398 ILE A N 1
ATOM 3172 C CA . ILE A 1 398 ? 19.917 0.024 -13.675 1.00 97.44 398 ILE A CA 1
ATOM 3173 C C . ILE A 1 398 ? 18.969 -1.150 -13.434 1.00 97.44 398 ILE A C 1
ATOM 3175 O O . ILE A 1 398 ? 18.111 -1.085 -12.556 1.00 97.44 398 ILE A O 1
ATOM 3179 N N . PHE A 1 399 ? 19.141 -2.222 -14.198 1.00 97.69 399 PHE A N 1
ATOM 3180 C CA . PHE A 1 399 ? 18.520 -3.520 -13.978 1.00 97.69 399 PHE A CA 1
ATOM 3181 C C . PHE A 1 399 ? 19.567 -4.456 -13.361 1.00 97.69 399 PHE A C 1
ATOM 3183 O O . PHE A 1 399 ? 20.575 -4.754 -14.001 1.00 97.69 399 PHE A O 1
ATOM 3190 N N . GLU A 1 400 ? 19.336 -4.913 -12.129 1.00 95.00 400 GLU A N 1
ATOM 3191 C CA . GLU A 1 400 ? 20.271 -5.755 -11.366 1.00 95.00 400 GLU A CA 1
ATOM 3192 C C . GLU A 1 400 ? 19.657 -7.113 -10.979 1.00 95.00 400 GLU A C 1
ATOM 3194 O O . GLU A 1 400 ? 18.471 -7.226 -10.653 1.00 95.00 400 GLU A O 1
ATOM 3199 N N . GLY A 1 401 ? 20.474 -8.163 -10.985 1.00 91.69 401 GLY A N 1
ATOM 3200 C CA . GLY A 1 401 ? 20.137 -9.470 -10.422 1.00 91.69 401 GLY A CA 1
ATOM 3201 C C . GLY A 1 401 ? 19.396 -10.432 -11.360 1.00 91.69 401 GLY A C 1
ATOM 3202 O O . GLY A 1 401 ? 18.587 -10.062 -12.213 1.00 91.69 401 GLY A O 1
ATOM 3203 N N . ASN A 1 402 ? 19.648 -11.727 -11.164 1.00 88.81 402 ASN A N 1
ATOM 3204 C CA . ASN A 1 402 ? 19.094 -12.786 -12.001 1.00 88.81 402 ASN A CA 1
ATOM 3205 C C . ASN A 1 402 ? 17.551 -12.820 -11.972 1.00 88.81 402 ASN A C 1
ATOM 3207 O O . ASN A 1 402 ? 16.904 -12.721 -10.927 1.00 88.81 402 ASN A O 1
ATOM 3211 N N . GLY A 1 403 ? 16.957 -13.006 -13.150 1.00 90.69 403 GLY A N 1
ATOM 3212 C CA . GLY A 1 403 ? 15.508 -13.003 -13.361 1.00 90.69 403 GLY A CA 1
ATOM 3213 C C . GLY A 1 403 ? 14.908 -11.608 -13.562 1.00 90.69 403 GLY A C 1
ATOM 3214 O O . GLY A 1 403 ? 13.825 -11.514 -14.144 1.00 90.69 403 GLY A O 1
ATOM 3215 N N . THR A 1 404 ? 15.608 -10.540 -13.160 1.00 96.75 404 THR A N 1
ATOM 3216 C CA . THR A 1 404 ? 15.194 -9.158 -13.428 1.00 96.75 404 THR A CA 1
ATOM 3217 C C . THR A 1 404 ? 15.262 -8.914 -14.932 1.00 96.75 404 THR A C 1
ATOM 3219 O O . THR A 1 404 ? 16.233 -9.313 -15.577 1.00 96.75 404 THR A O 1
ATOM 3222 N N . ASN A 1 405 ? 14.236 -8.308 -15.531 1.00 96.69 405 ASN A N 1
ATOM 3223 C CA . ASN A 1 405 ? 14.264 -8.052 -16.970 1.00 96.69 405 ASN A CA 1
ATOM 3224 C C . ASN A 1 405 ? 13.422 -6.866 -17.442 1.00 96.69 405 ASN A C 1
ATOM 3226 O O . ASN A 1 405 ? 12.464 -6.453 -16.790 1.00 96.69 405 ASN A O 1
ATOM 3230 N N . LEU A 1 406 ? 13.790 -6.367 -18.621 1.00 98.25 406 LEU A N 1
ATOM 3231 C CA . LEU A 1 406 ? 12.998 -5.471 -19.453 1.00 98.25 406 LEU A CA 1
ATOM 3232 C C . LEU A 1 406 ? 12.462 -6.249 -20.660 1.00 98.25 406 LEU A C 1
ATOM 3234 O O . LEU A 1 406 ? 13.237 -6.686 -21.508 1.00 98.25 406 LEU A O 1
ATOM 3238 N N . GLU A 1 407 ? 11.144 -6.384 -20.766 1.00 98.31 407 GLU A N 1
ATOM 3239 C CA . GLU A 1 407 ? 10.450 -6.935 -21.925 1.00 98.31 407 GLU A CA 1
ATOM 3240 C C . GLU A 1 407 ? 9.747 -5.819 -22.715 1.00 98.31 407 GLU A C 1
ATOM 3242 O O . GLU A 1 407 ? 8.868 -5.122 -22.209 1.00 98.31 407 GLU A O 1
ATOM 3247 N N . MET A 1 408 ? 10.098 -5.671 -23.990 1.00 98.12 408 MET A N 1
ATOM 3248 C CA . MET A 1 408 ? 9.475 -4.744 -24.929 1.00 98.12 408 MET A CA 1
ATOM 3249 C C . MET A 1 408 ? 8.728 -5.517 -26.014 1.00 98.12 408 MET A C 1
ATOM 3251 O O . MET A 1 408 ? 9.328 -6.214 -26.839 1.00 98.12 408 MET A O 1
ATOM 3255 N N . LYS A 1 409 ? 7.396 -5.402 -26.017 1.00 97.25 409 LYS A N 1
ATOM 3256 C CA . LYS A 1 409 ? 6.547 -6.004 -27.052 1.00 97.25 409 LYS A CA 1
ATOM 3257 C C . LYS A 1 409 ? 6.655 -5.224 -28.380 1.00 97.25 409 LYS A C 1
ATOM 3259 O O . LYS A 1 409 ? 6.969 -4.030 -28.359 1.00 97.25 409 LYS A O 1
ATOM 3264 N N . PRO A 1 410 ? 6.329 -5.851 -29.528 1.00 97.06 410 PRO A N 1
ATOM 3265 C CA . PRO A 1 410 ? 6.317 -5.189 -30.833 1.00 97.06 410 PRO A CA 1
ATOM 3266 C C . PRO A 1 410 ? 5.571 -3.851 -30.854 1.00 97.06 410 PRO A C 1
ATOM 3268 O O . PRO A 1 410 ? 4.471 -3.732 -30.314 1.00 97.06 410 PRO A O 1
ATOM 3271 N N . GLY A 1 411 ? 6.168 -2.848 -31.503 1.00 95.50 411 GLY A N 1
ATOM 3272 C CA . GLY A 1 411 ? 5.603 -1.502 -31.638 1.00 95.50 411 GLY A CA 1
ATOM 3273 C C . GLY A 1 411 ? 5.779 -0.587 -30.419 1.00 95.50 411 GLY A C 1
ATOM 3274 O O . GLY A 1 411 ? 5.308 0.549 -30.453 1.00 95.50 411 GLY A O 1
ATOM 3275 N N . THR A 1 412 ? 6.453 -1.040 -29.359 1.00 98.00 412 THR A N 1
ATOM 3276 C CA . THR A 1 412 ? 6.772 -0.205 -28.187 1.00 98.00 412 THR A CA 1
ATOM 3277 C C . THR A 1 412 ? 8.081 0.564 -28.364 1.00 98.00 412 THR A C 1
ATOM 3279 O O . THR A 1 412 ? 8.898 0.254 -29.238 1.00 98.00 412 THR A O 1
ATOM 3282 N N . GLN A 1 413 ? 8.273 1.609 -27.557 1.00 97.62 413 GLN A N 1
ATOM 3283 C CA . GLN A 1 413 ? 9.430 2.495 -27.670 1.00 97.62 413 GLN A CA 1
ATOM 3284 C C . GLN A 1 413 ? 9.971 2.979 -26.316 1.00 97.62 413 GLN A C 1
ATOM 3286 O O . GLN A 1 413 ? 9.209 3.201 -25.372 1.00 97.62 413 GLN A O 1
ATOM 3291 N N . ILE A 1 414 ? 11.283 3.214 -26.255 1.00 97.38 414 ILE A N 1
ATOM 3292 C CA . ILE A 1 414 ? 11.938 4.000 -25.202 1.00 97.38 414 ILE A CA 1
ATOM 3293 C C . ILE A 1 414 ? 12.590 5.218 -25.853 1.00 97.38 414 ILE A C 1
ATOM 3295 O O . ILE A 1 414 ? 13.265 5.107 -26.880 1.00 97.38 414 ILE A O 1
ATOM 3299 N N . LYS A 1 415 ? 12.367 6.385 -25.250 1.00 95.81 415 LYS A N 1
ATOM 3300 C CA . LYS A 1 415 ? 12.936 7.660 -25.674 1.00 95.81 415 LYS A CA 1
ATOM 3301 C C . LYS A 1 415 ? 13.873 8.202 -24.615 1.00 95.81 415 LYS A C 1
ATOM 3303 O O . LYS A 1 415 ? 13.484 8.339 -23.459 1.00 95.81 415 LYS A O 1
ATOM 3308 N N . PHE A 1 416 ? 15.072 8.558 -25.036 1.00 95.31 416 PHE A N 1
ATOM 3309 C CA . PHE A 1 416 ? 16.184 8.886 -24.162 1.00 95.31 416 PHE A CA 1
ATOM 3310 C C . PHE A 1 416 ? 16.537 10.372 -24.250 1.00 95.31 416 PHE A C 1
ATOM 3312 O O . PHE A 1 416 ? 16.863 10.890 -25.320 1.00 95.31 416 PHE A O 1
ATOM 3319 N N . GLY A 1 417 ? 16.491 11.078 -23.122 1.00 93.69 417 GLY A N 1
ATOM 3320 C CA . GLY A 1 417 ? 17.093 12.402 -23.001 1.00 93.69 417 GLY A CA 1
ATOM 3321 C C . GLY A 1 417 ? 18.618 12.352 -23.146 1.00 93.69 417 GLY A C 1
ATOM 3322 O O . GLY A 1 417 ? 19.238 11.286 -23.090 1.00 93.69 417 GLY A O 1
ATOM 3323 N N . THR A 1 418 ? 19.244 13.516 -23.307 1.00 93.12 418 THR A N 1
ATOM 3324 C CA . THR A 1 418 ? 20.691 13.619 -23.538 1.00 93.12 418 THR A CA 1
ATOM 3325 C C . THR A 1 418 ? 21.487 12.925 -22.432 1.00 93.12 418 THR A C 1
ATOM 3327 O O . THR A 1 418 ? 21.207 13.152 -21.258 1.00 93.12 418 THR A O 1
ATOM 3330 N N . ASN A 1 419 ? 22.475 12.101 -22.789 1.00 92.25 419 ASN A N 1
ATOM 3331 C CA . ASN A 1 419 ? 23.303 11.310 -21.858 1.00 92.25 419 ASN A CA 1
ATOM 3332 C C . ASN A 1 419 ? 22.545 10.298 -20.964 1.00 92.25 419 ASN A C 1
ATOM 3334 O O . ASN A 1 419 ? 23.098 9.870 -19.955 1.00 92.25 419 ASN A O 1
ATOM 3338 N N . SER A 1 420 ? 21.301 9.920 -21.285 1.00 94.88 420 SER A N 1
ATOM 3339 C CA . SER A 1 420 ? 20.601 8.833 -20.571 1.00 94.88 420 SER A CA 1
ATOM 3340 C C . SER A 1 420 ? 20.925 7.446 -21.149 1.00 94.88 420 SER A C 1
ATOM 3342 O O . SER A 1 420 ? 21.328 7.338 -22.313 1.00 94.88 420 SER A O 1
ATOM 3344 N N . LYS A 1 421 ? 20.776 6.392 -20.333 1.00 96.25 421 LYS A N 1
ATOM 3345 C CA . LYS A 1 421 ? 21.135 5.000 -20.670 1.00 96.25 421 LYS A CA 1
ATOM 3346 C C . LYS A 1 421 ? 20.353 3.941 -19.896 1.00 96.25 421 LYS A C 1
ATOM 3348 O O . LYS A 1 421 ? 19.772 4.208 -18.844 1.00 96.25 421 LYS A O 1
ATOM 3353 N N . LEU A 1 422 ? 20.434 2.708 -20.398 1.00 97.62 422 LEU A N 1
ATOM 3354 C CA . LEU A 1 422 ? 20.081 1.492 -19.662 1.00 97.62 422 LEU A CA 1
ATOM 3355 C C . LEU A 1 422 ? 21.351 0.709 -19.315 1.00 97.62 422 LEU A C 1
ATOM 3357 O O . LEU A 1 422 ? 22.243 0.588 -20.156 1.00 97.62 422 LEU A O 1
ATOM 3361 N N . VAL A 1 423 ? 21.405 0.138 -18.115 1.00 96.81 423 VAL A N 1
ATOM 3362 C CA . VAL A 1 423 ? 22.471 -0.770 -17.671 1.00 96.81 423 VAL A CA 1
ATOM 3363 C C . VAL A 1 423 ? 21.835 -2.058 -17.162 1.00 96.81 423 VAL A C 1
ATOM 3365 O O . VAL A 1 423 ? 20.937 -2.005 -16.327 1.00 96.81 423 VAL A O 1
ATOM 3368 N N . PHE A 1 424 ? 22.302 -3.202 -17.651 1.00 95.81 424 PHE A N 1
ATOM 3369 C CA . PHE A 1 424 ? 21.910 -4.539 -17.213 1.00 95.81 424 PHE A CA 1
ATOM 3370 C C . PHE A 1 424 ? 23.137 -5.226 -16.619 1.00 95.81 424 PHE A C 1
ATOM 3372 O O . PHE A 1 424 ? 24.167 -5.297 -17.282 1.00 95.81 424 PHE A O 1
ATOM 3379 N N . THR A 1 425 ? 23.035 -5.696 -15.377 1.00 92.94 425 THR A N 1
ATOM 3380 C CA . THR A 1 425 ? 24.138 -6.337 -14.646 1.00 92.94 425 THR A CA 1
ATOM 3381 C C . THR A 1 425 ? 23.626 -7.471 -13.746 1.00 92.94 425 THR A C 1
ATOM 3383 O O . THR A 1 425 ? 22.415 -7.675 -13.606 1.00 92.94 425 THR A O 1
ATOM 3386 N N . ASP A 1 426 ? 24.534 -8.252 -13.158 1.00 88.56 426 ASP A N 1
ATOM 3387 C CA . ASP A 1 426 ? 24.243 -9.370 -12.243 1.00 88.56 426 ASP A CA 1
ATOM 3388 C C . ASP A 1 426 ? 23.212 -10.395 -12.780 1.00 88.56 426 ASP A C 1
ATOM 3390 O O . ASP A 1 426 ? 22.441 -11.007 -12.034 1.00 88.56 426 ASP A O 1
ATOM 3394 N N . GLY A 1 427 ? 23.190 -10.607 -14.101 1.00 87.88 427 GLY A N 1
ATOM 3395 C CA . GLY A 1 427 ? 22.305 -11.568 -14.775 1.00 87.88 427 GLY A CA 1
ATOM 3396 C C . GLY A 1 427 ? 20.891 -11.058 -15.092 1.00 87.88 427 GLY A C 1
ATOM 3397 O O . GLY A 1 427 ? 20.035 -11.865 -15.492 1.00 87.88 427 GLY A O 1
ATOM 3398 N N . ALA A 1 428 ? 20.640 -9.753 -14.929 1.00 94.12 428 ALA A N 1
ATOM 3399 C CA . ALA A 1 428 ? 19.461 -9.078 -15.469 1.00 94.12 428 ALA A CA 1
ATOM 3400 C C . ALA A 1 428 ? 19.472 -9.070 -17.011 1.00 94.12 428 ALA A C 1
ATOM 3402 O O . ALA A 1 428 ? 20.521 -9.273 -17.621 1.00 94.12 428 ALA A O 1
ATOM 3403 N N . ARG A 1 429 ? 18.304 -8.908 -17.656 1.00 94.88 429 ARG A N 1
ATOM 3404 C CA . ARG A 1 429 ? 18.155 -9.170 -19.107 1.00 94.88 429 ARG A CA 1
ATOM 3405 C C . ARG A 1 429 ? 17.260 -8.184 -19.853 1.00 94.88 429 ARG A C 1
ATOM 3407 O O . ARG A 1 429 ? 16.303 -7.661 -19.282 1.00 94.88 429 ARG A O 1
ATOM 3414 N N . ILE A 1 430 ? 17.489 -8.024 -21.153 1.00 97.19 430 ILE A N 1
ATOM 3415 C CA . ILE A 1 430 ? 16.604 -7.314 -22.083 1.00 97.19 430 ILE A CA 1
ATOM 3416 C C . ILE A 1 430 ? 16.050 -8.245 -23.172 1.00 97.19 430 ILE A C 1
ATOM 3418 O O . ILE A 1 430 ? 16.778 -8.993 -23.825 1.00 97.19 430 ILE A O 1
ATOM 3422 N N . PHE A 1 431 ? 14.739 -8.161 -23.396 1.00 97.38 431 PHE A N 1
ATOM 3423 C CA . PHE A 1 431 ? 14.014 -8.855 -24.456 1.00 97.38 431 PHE A CA 1
ATOM 3424 C C . PHE A 1 431 ? 13.201 -7.834 -25.254 1.00 97.38 431 PHE A C 1
ATOM 3426 O O . PHE A 1 431 ? 12.177 -7.353 -24.776 1.00 97.38 431 PHE A O 1
ATOM 3433 N N . ALA A 1 432 ? 13.625 -7.499 -26.469 1.00 97.81 432 ALA A N 1
ATOM 3434 C CA . ALA A 1 432 ? 12.890 -6.605 -27.357 1.00 97.81 432 ALA A CA 1
ATOM 3435 C C . ALA A 1 432 ? 12.747 -7.219 -28.751 1.00 97.81 432 ALA A C 1
ATOM 3437 O O . ALA A 1 432 ? 13.729 -7.666 -29.345 1.00 97.81 432 ALA A O 1
ATOM 3438 N N . ASP A 1 433 ? 11.529 -7.196 -29.290 1.00 96.94 433 ASP A N 1
ATOM 3439 C CA . ASP A 1 433 ? 11.255 -7.494 -30.698 1.00 96.94 433 ASP A CA 1
ATOM 3440 C C . ASP A 1 433 ? 10.501 -6.317 -31.319 1.00 96.94 433 ASP A C 1
ATOM 3442 O O . ASP A 1 433 ? 9.557 -5.797 -30.722 1.00 96.94 433 ASP A O 1
ATOM 3446 N N . SER A 1 434 ? 10.918 -5.883 -32.509 1.00 97.56 434 SER A N 1
ATOM 3447 C CA . SER A 1 434 ? 10.221 -4.889 -33.334 1.00 97.56 434 SER A CA 1
ATOM 3448 C C . SER A 1 434 ? 9.922 -3.588 -32.571 1.00 97.56 434 SER A C 1
ATOM 3450 O O . SER A 1 434 ? 8.844 -3.000 -32.691 1.00 97.56 434 SER A O 1
ATOM 3452 N N . SER A 1 435 ? 10.885 -3.178 -31.742 1.00 97.88 435 SER A N 1
ATOM 3453 C CA . SER A 1 435 ? 10.809 -2.054 -30.804 1.00 97.88 435 SER A CA 1
ATOM 3454 C C . SER A 1 435 ? 11.736 -0.903 -31.212 1.00 97.88 435 SER A C 1
ATOM 3456 O O . SER A 1 435 ? 12.662 -1.088 -32.008 1.00 97.88 435 SER A O 1
ATOM 3458 N N . ILE A 1 436 ? 11.501 0.299 -30.679 1.00 97.25 436 ILE A N 1
ATOM 3459 C CA . ILE A 1 436 ? 12.259 1.512 -31.034 1.00 97.25 436 ILE A CA 1
ATOM 3460 C C . ILE A 1 436 ? 12.981 2.090 -29.810 1.00 97.25 436 ILE A C 1
ATOM 3462 O O . ILE A 1 436 ? 12.367 2.358 -28.783 1.00 97.25 436 ILE A O 1
ATOM 3466 N N . PHE A 1 437 ? 14.275 2.354 -29.955 1.00 97.31 437 PHE A N 1
ATOM 3467 C CA . PHE A 1 437 ? 15.100 3.097 -29.007 1.00 97.31 437 PHE A CA 1
ATOM 3468 C C . PHE A 1 437 ? 15.561 4.374 -29.717 1.00 97.31 437 PHE A C 1
ATOM 3470 O O . PHE A 1 437 ? 16.274 4.292 -30.719 1.00 97.31 437 PHE A O 1
ATOM 3477 N N . SER A 1 438 ? 15.131 5.550 -29.263 1.00 95.56 438 SER A N 1
ATOM 3478 C CA . SER A 1 438 ? 15.467 6.825 -29.919 1.00 95.56 438 SER A CA 1
ATOM 3479 C C . SER A 1 438 ? 15.846 7.909 -28.923 1.00 95.56 438 SER A C 1
ATOM 3481 O O . SER A 1 438 ? 15.509 7.827 -27.745 1.00 95.56 438 SER A O 1
ATOM 3483 N N . SER A 1 439 ? 16.457 8.991 -29.400 1.00 93.81 439 SER A N 1
ATOM 3484 C CA . SER A 1 439 ? 16.494 10.227 -28.624 1.00 93.81 439 SER A CA 1
ATOM 3485 C C . SER A 1 439 ? 15.073 10.752 -28.341 1.00 93.81 439 SER A C 1
ATOM 3487 O O . SER A 1 439 ? 14.109 10.444 -29.055 1.00 93.81 439 SER A O 1
ATOM 3489 N N . LEU A 1 440 ? 14.935 11.513 -27.255 1.00 92.50 440 LEU A N 1
ATOM 3490 C CA . LEU A 1 440 ? 13.695 12.183 -26.858 1.00 92.50 440 LEU A CA 1
ATOM 3491 C C . LEU A 1 440 ? 13.405 13.403 -27.740 1.00 92.50 440 LEU A C 1
ATOM 3493 O O . LEU A 1 440 ? 12.264 13.592 -28.160 1.00 92.50 440 LEU A O 1
ATOM 3497 N N . GLU A 1 441 ? 14.451 14.169 -28.050 1.00 90.00 441 GLU A N 1
ATOM 3498 C CA . GLU A 1 441 ? 14.436 15.295 -28.984 1.00 90.00 441 GLU A CA 1
ATOM 3499 C C . GLU A 1 441 ? 15.165 14.881 -30.278 1.00 90.00 441 GLU A C 1
ATOM 3501 O O . GLU A 1 441 ? 16.092 14.069 -30.249 1.00 90.00 441 GLU A O 1
ATOM 3506 N N . ALA A 1 442 ? 14.730 15.372 -31.440 1.00 84.50 442 ALA A N 1
ATOM 3507 C CA . ALA A 1 442 ? 15.144 14.818 -32.742 1.00 84.50 442 ALA A CA 1
ATOM 3508 C C . ALA A 1 442 ? 16.620 15.076 -33.120 1.00 84.50 442 ALA A C 1
ATOM 3510 O O . ALA A 1 442 ? 17.170 14.391 -33.986 1.00 84.50 442 ALA A O 1
ATOM 3511 N N . ASP A 1 443 ? 17.241 16.068 -32.485 1.00 84.75 443 ASP A N 1
ATOM 3512 C CA . ASP A 1 443 ? 18.612 16.538 -32.686 1.00 84.75 443 ASP A CA 1
ATOM 3513 C C . ASP A 1 443 ? 19.564 16.169 -31.533 1.00 84.75 443 ASP A C 1
ATOM 3515 O O . ASP A 1 443 ? 20.766 16.425 -31.631 1.00 84.75 443 ASP A O 1
ATOM 3519 N N . SER A 1 444 ? 19.064 15.542 -30.461 1.00 90.31 444 SER A N 1
ATOM 3520 C CA . SER A 1 444 ? 19.892 15.081 -29.343 1.00 90.31 444 SER A CA 1
ATOM 3521 C C . SER A 1 444 ? 20.392 13.647 -29.528 1.00 90.31 444 SER A C 1
ATOM 3523 O O . SER A 1 444 ? 19.835 12.856 -30.293 1.00 90.31 444 SER A O 1
ATOM 3525 N N . THR A 1 445 ? 21.456 13.303 -28.802 1.00 91.69 445 THR A N 1
ATOM 3526 C CA . THR A 1 445 ? 21.981 11.938 -28.692 1.00 91.69 445 THR A CA 1
ATOM 3527 C C . THR A 1 445 ? 21.855 11.414 -27.264 1.00 91.69 445 THR A C 1
ATOM 3529 O O . THR A 1 445 ? 21.872 12.183 -26.302 1.00 91.69 445 THR A O 1
ATOM 3532 N N . TRP A 1 446 ? 21.743 10.098 -27.116 1.00 94.38 446 TRP A N 1
ATOM 3533 C CA . TRP A 1 446 ? 21.732 9.397 -25.828 1.00 94.38 446 TRP A CA 1
ATOM 3534 C C . TRP A 1 446 ? 22.912 8.432 -25.729 1.00 94.38 446 TRP A C 1
ATOM 3536 O O . TRP A 1 446 ? 23.534 8.129 -26.741 1.00 94.38 446 TRP A O 1
ATOM 3546 N N . ASP A 1 447 ? 23.262 7.996 -24.520 1.00 94.19 447 ASP A N 1
ATOM 3547 C CA . ASP A 1 447 ? 24.544 7.330 -24.260 1.00 94.19 447 ASP A CA 1
ATOM 3548 C C . ASP A 1 447 ? 24.576 5.920 -24.887 1.00 94.19 447 ASP A C 1
ATOM 3550 O O . ASP A 1 447 ? 25.228 5.713 -25.913 1.00 94.19 447 ASP A O 1
ATOM 3554 N N . GLY A 1 448 ? 23.786 4.977 -24.365 1.00 94.06 448 GLY A N 1
ATOM 3555 C CA . GLY A 1 448 ? 23.659 3.641 -24.953 1.00 94.06 448 GLY A CA 1
ATOM 3556 C C . GLY A 1 448 ? 22.921 2.637 -24.069 1.00 94.06 448 GLY A C 1
ATOM 3557 O O . GLY A 1 448 ? 22.346 2.986 -23.034 1.00 94.06 448 GLY A O 1
ATOM 3558 N N . ILE A 1 449 ? 22.937 1.374 -24.490 1.00 96.31 449 ILE A N 1
ATOM 3559 C CA . ILE A 1 449 ? 22.564 0.221 -23.660 1.00 96.31 449 ILE A CA 1
ATOM 3560 C C . ILE A 1 449 ? 23.849 -0.499 -23.255 1.00 96.31 449 ILE A C 1
ATOM 3562 O O . ILE A 1 449 ? 24.714 -0.718 -24.101 1.00 96.31 449 ILE A O 1
ATOM 3566 N N . TYR A 1 450 ? 23.966 -0.874 -21.985 1.00 95.19 450 TYR A N 1
ATOM 3567 C CA . TYR A 1 450 ? 25.097 -1.620 -21.439 1.00 95.19 450 TYR A CA 1
ATOM 3568 C C . TYR A 1 450 ? 24.613 -2.979 -20.935 1.00 95.19 450 TYR A C 1
ATOM 3570 O O . TYR A 1 450 ? 23.715 -3.033 -20.096 1.00 95.19 450 TYR A O 1
ATOM 3578 N N . LEU A 1 451 ? 25.188 -4.053 -21.473 1.00 93.06 451 LEU A N 1
ATOM 3579 C CA . LEU A 1 451 ? 24.926 -5.444 -21.112 1.00 93.06 451 LEU A CA 1
ATOM 3580 C C . LEU A 1 451 ? 26.202 -5.999 -20.471 1.00 93.06 451 LEU A C 1
ATOM 3582 O O . LEU A 1 451 ? 27.196 -6.197 -21.169 1.00 93.06 451 LEU A O 1
ATOM 3586 N N . ASP A 1 452 ? 26.185 -6.180 -19.153 1.00 87.81 452 ASP A N 1
ATOM 3587 C CA . ASP A 1 452 ? 27.361 -6.527 -18.357 1.00 87.81 452 ASP A CA 1
ATOM 3588 C C . ASP A 1 452 ? 27.194 -7.896 -17.678 1.00 87.81 452 ASP A C 1
ATOM 3590 O O . ASP A 1 452 ? 26.247 -8.138 -16.921 1.00 87.81 452 ASP A O 1
ATOM 3594 N N . GLY A 1 453 ? 28.129 -8.803 -17.958 1.00 75.56 453 GLY A N 1
ATOM 3595 C CA . GLY A 1 453 ? 28.180 -10.160 -17.424 1.00 75.56 453 GLY A CA 1
ATOM 3596 C C . GLY A 1 453 ? 27.442 -11.223 -18.252 1.00 75.56 453 GLY A C 1
ATOM 3597 O O . GLY A 1 453 ? 27.072 -11.058 -19.413 1.00 75.56 453 GLY A O 1
ATOM 3598 N N . ILE A 1 454 ? 27.252 -12.393 -17.641 1.00 72.38 454 ILE A N 1
ATOM 3599 C CA . ILE A 1 454 ? 26.773 -13.612 -18.312 1.00 72.38 454 ILE A CA 1
ATOM 3600 C C . ILE A 1 454 ? 25.236 -13.587 -18.443 1.00 72.38 454 ILE A C 1
ATOM 3602 O O . ILE A 1 454 ? 24.504 -14.093 -17.589 1.00 72.38 454 ILE A O 1
ATOM 3606 N N . THR A 1 455 ? 24.738 -12.992 -19.529 1.00 73.19 455 THR A N 1
ATOM 3607 C CA . THR A 1 455 ? 23.302 -12.772 -19.788 1.00 73.19 455 THR A CA 1
ATOM 3608 C C . THR A 1 455 ? 22.749 -13.590 -20.969 1.00 73.19 455 THR A C 1
ATOM 3610 O O . THR A 1 455 ? 23.473 -14.282 -21.685 1.00 73.19 455 THR A O 1
ATOM 3613 N N . TYR A 1 456 ? 21.427 -13.538 -21.167 1.00 84.44 456 TYR A N 1
ATOM 3614 C CA . TYR A 1 456 ? 20.717 -14.159 -22.298 1.00 84.44 456 TYR A CA 1
ATOM 3615 C C . TYR A 1 456 ? 19.775 -13.134 -22.943 1.00 84.44 456 TYR A C 1
ATOM 3617 O O . TYR A 1 456 ? 18.552 -13.277 -22.875 1.00 84.44 456 TYR A O 1
ATOM 3625 N N . ASP A 1 457 ? 20.348 -12.059 -23.478 1.00 90.69 457 ASP A N 1
ATOM 3626 C CA . ASP A 1 457 ? 19.599 -10.938 -24.052 1.00 90.69 457 ASP A CA 1
ATOM 3627 C C . ASP A 1 457 ? 19.125 -11.220 -25.478 1.00 90.69 457 ASP A C 1
ATOM 3629 O O . ASP A 1 457 ? 19.712 -12.005 -26.226 1.00 90.69 457 ASP A O 1
ATOM 3633 N N . THR A 1 458 ? 18.041 -10.567 -25.891 1.00 94.31 458 THR A N 1
ATOM 3634 C CA . THR A 1 458 ? 17.497 -10.699 -27.246 1.00 94.31 458 THR A CA 1
ATOM 3635 C C . THR A 1 458 ? 16.962 -9.365 -27.746 1.00 94.31 458 THR A C 1
ATOM 3637 O O . THR A 1 458 ? 16.012 -8.821 -27.189 1.00 94.31 458 THR A O 1
ATOM 3640 N N . LEU A 1 459 ? 17.540 -8.865 -28.836 1.00 96.12 459 LEU A N 1
ATOM 3641 C CA . LEU A 1 459 ? 17.175 -7.623 -29.511 1.00 96.12 459 LEU A CA 1
ATOM 3642 C C . LEU A 1 459 ? 16.940 -7.933 -30.997 1.00 96.12 459 LEU A C 1
ATOM 3644 O O . LEU A 1 459 ? 17.884 -8.130 -31.763 1.00 96.12 459 LEU A O 1
ATOM 3648 N N . LYS A 1 460 ? 15.667 -8.019 -31.396 1.00 97.19 460 LYS A N 1
ATOM 3649 C CA . LYS A 1 460 ? 15.220 -8.505 -32.711 1.00 97.19 460 LYS A CA 1
ATOM 3650 C C . LYS A 1 460 ? 14.452 -7.450 -33.477 1.00 97.19 460 LYS A C 1
ATOM 3652 O O . LYS A 1 460 ? 13.530 -6.853 -32.941 1.00 97.19 460 LYS A O 1
ATOM 3657 N N . ASN A 1 461 ? 14.784 -7.239 -34.748 1.00 97.75 461 ASN A N 1
ATOM 3658 C CA . ASN A 1 461 ? 14.066 -6.308 -35.633 1.00 97.75 461 ASN A CA 1
ATOM 3659 C C . ASN A 1 461 ? 13.952 -4.866 -35.066 1.00 97.75 461 ASN A C 1
ATOM 3661 O O . ASN A 1 461 ? 13.105 -4.083 -35.501 1.00 97.75 461 ASN A O 1
ATOM 3665 N N . CYS A 1 462 ? 14.772 -4.510 -34.070 1.00 97.44 462 CYS A N 1
ATOM 3666 C CA . CYS A 1 462 ? 14.676 -3.246 -33.347 1.00 97.44 462 CYS A CA 1
ATOM 3667 C C . CYS A 1 462 ? 15.300 -2.098 -34.143 1.00 97.44 462 CYS A C 1
ATOM 3669 O O . CYS A 1 462 ? 16.187 -2.296 -34.973 1.00 97.44 462 CYS A O 1
ATOM 3671 N N . THR A 1 463 ? 14.864 -0.872 -33.871 1.00 95.88 463 THR A N 1
ATOM 3672 C CA . THR A 1 463 ? 15.458 0.338 -34.449 1.00 95.88 463 THR A CA 1
ATOM 3673 C C . THR A 1 463 ? 16.110 1.179 -33.360 1.00 95.88 463 THR A C 1
ATOM 3675 O O . THR A 1 463 ? 15.432 1.600 -32.429 1.00 95.88 463 THR A O 1
ATOM 3678 N N . PHE A 1 464 ? 17.401 1.461 -33.516 1.00 95.25 464 PHE A N 1
ATOM 3679 C CA . PHE A 1 464 ? 18.198 2.324 -32.649 1.00 95.25 464 PHE A CA 1
ATOM 3680 C C . PHE A 1 464 ? 18.498 3.631 -33.390 1.00 95.25 464 PHE A C 1
ATOM 3682 O O . PHE A 1 464 ? 19.020 3.608 -34.508 1.00 95.25 464 PHE A O 1
ATOM 3689 N N . GLN A 1 465 ? 18.135 4.763 -32.791 1.00 93.12 465 GLN A N 1
ATOM 3690 C CA . GLN A 1 465 ? 18.307 6.102 -33.356 1.00 93.12 465 GLN A CA 1
ATOM 3691 C C . GLN A 1 465 ? 19.068 6.997 -32.382 1.00 93.12 465 GLN A C 1
ATOM 3693 O O . GLN A 1 465 ? 18.649 7.145 -31.237 1.00 93.12 465 GLN A O 1
ATOM 3698 N N . ASN A 1 466 ? 20.144 7.626 -32.855 1.00 91.81 466 ASN A N 1
ATOM 3699 C CA . ASN A 1 466 ? 20.894 8.674 -32.148 1.00 91.81 466 ASN A CA 1
ATOM 3700 C C . ASN A 1 466 ? 21.564 8.222 -30.833 1.00 91.81 466 ASN A C 1
ATOM 3702 O O . ASN A 1 466 ? 21.768 9.028 -29.924 1.00 91.81 466 ASN A O 1
ATOM 3706 N N . ALA A 1 467 ? 21.916 6.939 -30.727 1.00 90.44 467 ALA A N 1
ATOM 3707 C CA . ALA A 1 467 ? 22.794 6.447 -29.667 1.00 90.44 467 ALA A CA 1
ATOM 3708 C C . ALA A 1 467 ? 24.249 6.851 -29.962 1.00 90.44 467 ALA A C 1
ATOM 3710 O O . ALA A 1 467 ? 24.680 6.753 -31.112 1.00 90.44 467 ALA A O 1
ATOM 3711 N N . VAL A 1 468 ? 25.009 7.259 -28.944 1.00 88.81 468 VAL A N 1
ATOM 3712 C CA . VAL A 1 468 ? 26.451 7.537 -29.061 1.00 88.81 468 VAL A CA 1
ATOM 3713 C C . VAL A 1 468 ? 27.234 6.226 -29.117 1.00 88.81 468 VAL A C 1
ATOM 3715 O O . VAL A 1 468 ? 28.015 6.030 -30.044 1.00 88.81 468 VAL A O 1
ATOM 3718 N N . ASN A 1 469 ? 26.974 5.332 -28.157 1.00 84.31 469 ASN A N 1
ATOM 3719 C CA . ASN A 1 469 ? 27.702 4.079 -27.935 1.00 84.31 469 ASN A CA 1
ATOM 3720 C C . ASN A 1 469 ? 26.861 2.825 -28.261 1.00 84.31 469 ASN A C 1
ATOM 3722 O O . ASN A 1 469 ? 27.211 1.725 -27.845 1.00 84.31 469 ASN A O 1
ATOM 3726 N N . GLY A 1 470 ? 25.710 2.969 -28.931 1.00 84.00 470 GLY A N 1
ATOM 3727 C CA . GLY A 1 470 ? 24.889 1.841 -29.398 1.00 84.00 470 GLY A CA 1
ATOM 3728 C C . GLY A 1 470 ? 24.500 0.828 -28.307 1.00 84.00 470 GLY A C 1
ATOM 3729 O O . GLY A 1 470 ? 23.709 1.136 -27.410 1.00 84.00 470 GLY A O 1
ATOM 3730 N N . ILE A 1 471 ? 25.025 -0.397 -28.428 1.00 91.06 471 ILE A N 1
ATOM 3731 C CA . ILE A 1 471 ? 24.873 -1.496 -27.463 1.00 91.06 471 ILE A CA 1
ATOM 3732 C C . ILE A 1 471 ? 26.277 -1.974 -27.079 1.00 91.06 471 ILE A C 1
ATOM 3734 O O . ILE A 1 471 ? 27.000 -2.508 -27.914 1.00 91.06 471 ILE A O 1
ATOM 3738 N N . ASN A 1 472 ? 26.632 -1.819 -25.809 1.00 90.62 472 ASN A N 1
ATOM 3739 C CA . ASN A 1 472 ? 27.912 -2.219 -25.238 1.00 90.62 472 ASN A CA 1
ATOM 3740 C C . ASN A 1 472 ? 27.736 -3.577 -24.559 1.00 90.62 472 ASN A C 1
ATOM 3742 O O . ASN A 1 472 ? 26.767 -3.767 -23.825 1.00 90.62 472 ASN A O 1
ATOM 3746 N N . ILE A 1 473 ? 28.665 -4.501 -24.797 1.00 87.69 473 ILE A N 1
ATOM 3747 C CA . ILE A 1 473 ? 28.641 -5.856 -24.236 1.00 87.69 473 ILE A CA 1
ATOM 3748 C C . ILE A 1 473 ? 29.970 -6.097 -23.516 1.00 87.69 473 ILE A C 1
ATOM 3750 O O . ILE A 1 473 ? 31.026 -6.049 -24.152 1.00 87.69 473 ILE A O 1
ATOM 3754 N N . THR A 1 474 ? 29.926 -6.350 -22.208 1.00 82.75 474 THR A N 1
ATOM 3755 C CA . THR A 1 474 ? 31.107 -6.576 -21.364 1.00 82.75 474 THR A CA 1
ATOM 3756 C C . THR A 1 474 ? 31.003 -7.881 -20.576 1.00 82.75 474 THR A C 1
ATOM 3758 O O . THR A 1 474 ? 29.965 -8.225 -20.033 1.00 82.75 474 THR A O 1
ATOM 3761 N N . ASP A 1 475 ? 32.114 -8.618 -20.524 1.00 65.38 475 ASP A N 1
ATOM 3762 C CA . ASP A 1 475 ? 32.334 -9.801 -19.673 1.00 65.38 475 ASP A CA 1
ATOM 3763 C C . ASP A 1 475 ? 31.332 -10.980 -19.791 1.00 65.38 475 ASP A C 1
ATOM 3765 O O . ASP A 1 475 ? 31.048 -11.700 -18.835 1.00 65.38 475 ASP A O 1
ATOM 3769 N N . ASN A 1 476 ? 30.848 -11.270 -21.003 1.00 59.25 476 ASN A N 1
ATOM 3770 C CA . ASN A 1 476 ? 29.992 -12.439 -21.289 1.00 59.25 476 ASN A CA 1
ATOM 3771 C C . ASN A 1 476 ? 30.719 -13.810 -21.241 1.00 59.25 476 ASN A C 1
ATOM 3773 O O . ASN A 1 476 ? 30.147 -14.825 -21.655 1.00 59.25 476 ASN A O 1
ATOM 3777 N N . TYR A 1 477 ? 31.983 -13.866 -20.805 1.00 58.88 477 TYR A N 1
ATOM 3778 C CA . TYR A 1 477 ? 32.825 -15.063 -20.877 1.00 58.88 477 TYR A CA 1
ATOM 3779 C C . TYR A 1 477 ? 32.928 -15.785 -19.528 1.00 58.88 477 TYR A C 1
ATOM 3781 O O . TYR A 1 477 ? 33.696 -15.394 -18.654 1.00 58.88 477 TYR A O 1
ATOM 3789 N N . ASP A 1 478 ? 32.220 -16.908 -19.402 1.00 62.97 478 ASP A N 1
ATOM 3790 C CA . ASP A 1 478 ? 32.417 -17.854 -18.303 1.00 62.97 478 ASP A CA 1
ATOM 3791 C C . ASP A 1 478 ? 33.372 -18.991 -18.730 1.00 62.97 478 ASP A C 1
ATOM 3793 O O . ASP A 1 478 ? 32.991 -19.821 -19.561 1.00 62.97 478 ASP A O 1
ATOM 3797 N N . PRO A 1 479 ? 34.603 -19.082 -18.187 1.00 59.22 479 PRO A N 1
ATOM 3798 C CA . PRO A 1 479 ? 35.503 -20.203 -18.458 1.00 59.22 479 PRO A CA 1
ATOM 3799 C C . PRO A 1 479 ? 35.080 -21.535 -17.807 1.00 59.22 479 PRO A C 1
ATOM 3801 O O . PRO A 1 479 ? 35.700 -22.561 -18.098 1.00 59.22 479 PRO A O 1
ATOM 3804 N N . PHE A 1 480 ? 34.077 -21.544 -16.919 1.00 62.94 480 PHE A N 1
ATOM 3805 C CA . PHE A 1 480 ? 33.672 -22.712 -16.123 1.00 62.94 480 PHE A CA 1
ATOM 3806 C C . PHE A 1 480 ? 32.166 -23.043 -16.179 1.00 62.94 480 PHE A C 1
ATOM 3808 O O . PHE A 1 480 ? 31.764 -24.098 -15.681 1.00 62.94 480 PHE A O 1
ATOM 3815 N N . GLY A 1 481 ? 31.345 -22.193 -16.798 1.00 61.19 481 GLY A N 1
ATOM 3816 C CA . GLY A 1 481 ? 29.901 -22.369 -16.975 1.00 61.19 481 GLY A CA 1
ATOM 3817 C C . GLY A 1 481 ? 29.445 -22.379 -18.439 1.00 61.19 481 GLY A C 1
ATOM 3818 O O . GLY A 1 481 ? 30.240 -22.508 -19.369 1.00 61.19 481 GLY A O 1
ATOM 3819 N N . SER A 1 482 ? 28.131 -22.267 -18.652 1.00 58.31 482 SER A N 1
ATOM 3820 C CA . SER A 1 482 ? 27.573 -22.046 -19.993 1.00 58.31 482 SER A CA 1
ATOM 3821 C C . SER A 1 482 ? 27.697 -20.561 -20.344 1.00 58.31 482 SER A C 1
ATOM 3823 O O . SER A 1 482 ? 27.160 -19.749 -19.587 1.00 58.31 482 SER A O 1
ATOM 3825 N N . PRO A 1 483 ? 28.337 -20.185 -21.467 1.00 63.41 483 PRO A N 1
ATOM 3826 C CA . PRO A 1 483 ? 28.498 -18.784 -21.834 1.00 63.41 483 PRO A CA 1
ATOM 3827 C C . PRO A 1 483 ? 27.140 -18.110 -22.047 1.00 63.41 483 PRO A C 1
ATOM 3829 O O . PRO A 1 483 ? 26.181 -18.740 -22.503 1.00 63.41 483 PRO A O 1
ATOM 3832 N N . GLY A 1 484 ? 27.085 -16.815 -21.742 1.00 65.19 484 GLY A N 1
ATOM 3833 C CA . GLY A 1 484 ? 25.925 -15.987 -22.046 1.00 65.19 484 GLY A CA 1
ATOM 3834 C C . GLY A 1 484 ? 25.728 -15.872 -23.557 1.00 65.19 484 GLY A C 1
ATOM 3835 O O . GLY A 1 484 ? 26.690 -15.920 -24.326 1.00 65.19 484 GLY A O 1
ATOM 3836 N N . ALA A 1 485 ? 24.482 -15.716 -23.993 1.00 76.06 485 ALA A N 1
ATOM 3837 C CA . ALA A 1 485 ? 24.131 -15.611 -25.404 1.00 76.06 485 ALA A CA 1
ATOM 3838 C C . ALA A 1 485 ? 23.288 -14.357 -25.645 1.00 76.06 485 ALA A C 1
ATOM 3840 O O . ALA A 1 485 ? 22.087 -14.348 -25.385 1.00 76.06 485 ALA A O 1
ATOM 3841 N N . VAL A 1 486 ? 23.929 -13.308 -26.162 1.00 86.00 486 VAL A N 1
ATOM 3842 C CA . VAL A 1 486 ? 23.264 -12.078 -26.607 1.00 86.00 486 VAL A CA 1
ATOM 3843 C C . VAL A 1 486 ? 22.919 -12.225 -28.087 1.00 86.00 486 VAL A C 1
ATOM 3845 O O . VAL A 1 486 ? 23.811 -12.331 -28.929 1.00 86.00 486 VAL A O 1
ATOM 3848 N N . GLU A 1 487 ? 21.628 -12.233 -28.422 1.00 91.00 487 GLU A N 1
ATOM 3849 C CA . GLU A 1 487 ? 21.173 -12.227 -29.814 1.00 91.00 487 GLU A CA 1
ATOM 3850 C C . GLU A 1 487 ? 20.778 -10.811 -30.250 1.00 91.00 487 GLU A C 1
ATOM 3852 O O . GLU A 1 487 ? 19.783 -10.265 -29.778 1.00 91.00 487 GLU A O 1
ATOM 3857 N N . ILE A 1 488 ? 21.516 -10.239 -31.206 1.00 91.56 488 ILE A N 1
ATOM 3858 C CA . ILE A 1 488 ? 21.156 -8.989 -31.891 1.00 91.56 488 ILE A CA 1
ATOM 3859 C C . ILE A 1 488 ? 20.959 -9.321 -33.372 1.00 91.56 488 ILE A C 1
ATOM 3861 O O . ILE A 1 488 ? 21.929 -9.600 -34.077 1.00 91.56 488 ILE A O 1
ATOM 3865 N N . SER A 1 489 ? 19.715 -9.326 -33.858 1.00 94.69 489 SER A N 1
ATOM 3866 C CA . SER A 1 489 ? 19.400 -9.760 -35.228 1.00 94.69 489 SER A CA 1
ATOM 3867 C C . SER A 1 489 ? 18.353 -8.873 -35.915 1.00 94.69 489 SER A C 1
ATOM 3869 O O . SER A 1 489 ? 17.394 -8.398 -35.310 1.00 94.69 489 SER A O 1
ATOM 3871 N N . ASN A 1 490 ? 18.566 -8.598 -37.210 1.00 95.69 490 ASN A N 1
ATOM 3872 C CA . ASN A 1 490 ? 17.750 -7.701 -38.051 1.00 95.69 490 ASN A CA 1
ATOM 3873 C C . ASN A 1 490 ? 17.565 -6.262 -37.516 1.00 95.69 490 ASN A C 1
ATOM 3875 O O . ASN A 1 490 ? 16.655 -5.549 -37.942 1.00 95.69 490 ASN A O 1
ATOM 3879 N N . CYS A 1 491 ? 18.416 -5.817 -36.591 1.00 94.88 491 CYS A N 1
ATOM 3880 C CA . CYS A 1 491 ? 18.342 -4.478 -36.019 1.00 94.88 491 CYS A CA 1
ATOM 3881 C C . CYS A 1 491 ? 18.835 -3.397 -36.992 1.00 94.88 491 CYS A C 1
ATOM 3883 O O . CYS A 1 491 ? 19.753 -3.603 -37.784 1.00 94.88 491 CYS A O 1
ATOM 3885 N N . THR A 1 492 ? 18.225 -2.218 -36.909 1.00 93.56 492 THR A N 1
ATOM 3886 C CA . THR A 1 492 ? 18.553 -1.038 -37.712 1.00 93.56 492 THR A CA 1
ATOM 3887 C C . THR A 1 492 ? 19.175 0.035 -36.829 1.00 93.56 492 THR A C 1
ATOM 3889 O O . THR A 1 492 ? 18.487 0.600 -35.982 1.00 93.56 492 THR A O 1
ATOM 3892 N N . PHE A 1 493 ? 20.442 0.368 -37.070 1.00 90.44 493 PHE A N 1
ATOM 3893 C CA . PHE A 1 493 ? 21.137 1.476 -36.413 1.00 90.44 493 PHE A CA 1
ATOM 3894 C C . PHE A 1 493 ? 21.157 2.689 -37.344 1.00 90.44 493 PHE A C 1
ATOM 3896 O O . PHE A 1 493 ? 21.500 2.574 -38.522 1.00 90.44 493 PHE A O 1
ATOM 3903 N N . LYS A 1 494 ? 20.732 3.845 -36.835 1.00 86.38 494 LYS A N 1
ATOM 3904 C CA . LYS A 1 494 ? 20.645 5.112 -37.568 1.00 86.38 494 LYS A CA 1
ATOM 3905 C C . LYS A 1 494 ? 21.136 6.245 -36.677 1.00 86.38 494 LYS A C 1
ATOM 3907 O O . LYS A 1 494 ? 20.833 6.264 -35.487 1.00 86.38 494 LYS A O 1
ATOM 3912 N N . ASN A 1 495 ? 21.804 7.227 -37.268 1.00 76.25 495 ASN A N 1
ATOM 3913 C CA . ASN A 1 495 ? 21.994 8.520 -36.627 1.00 76.25 495 ASN A CA 1
ATOM 3914 C C . ASN A 1 495 ? 21.439 9.629 -37.530 1.00 76.25 495 ASN A C 1
ATOM 3916 O O . ASN A 1 495 ? 21.685 9.622 -38.737 1.00 76.25 495 ASN A O 1
ATOM 3920 N N . SER A 1 496 ? 20.655 10.541 -36.956 1.00 66.00 496 SER A N 1
ATOM 3921 C CA . SER A 1 496 ? 20.198 11.784 -37.588 1.00 66.00 496 SER A CA 1
ATOM 3922 C C . SER A 1 496 ? 20.955 13.014 -37.083 1.00 66.00 496 SER A C 1
ATOM 3924 O O . SER A 1 496 ? 20.701 14.115 -37.569 1.00 66.00 496 SER A O 1
ATOM 3926 N N . THR A 1 497 ? 21.880 12.844 -36.133 1.00 60.59 497 THR A N 1
ATOM 3927 C CA . THR A 1 497 ? 22.795 13.896 -35.672 1.00 60.59 497 THR A CA 1
ATOM 3928 C C . THR A 1 497 ? 24.139 13.819 -36.408 1.00 60.59 497 THR A C 1
ATOM 3930 O O . THR A 1 497 ? 24.417 12.872 -37.143 1.00 60.59 497 THR A O 1
ATOM 3933 N N . SER A 1 498 ? 24.987 14.835 -36.237 1.00 59.47 498 SER A N 1
ATOM 3934 C CA . SER A 1 498 ? 26.284 14.944 -36.920 1.00 59.47 498 SER A CA 1
ATOM 3935 C C . SER A 1 498 ? 27.437 14.189 -36.242 1.00 59.47 498 SER A C 1
ATOM 3937 O O . SER A 1 498 ? 28.591 14.454 -36.571 1.00 59.47 498 SER A O 1
ATOM 3939 N N . SER A 1 499 ? 27.166 13.323 -35.261 1.00 55.03 499 SER A N 1
ATOM 3940 C CA . SER A 1 499 ? 28.189 12.476 -34.636 1.00 55.03 499 SER A CA 1
ATOM 3941 C C . SER A 1 499 ? 28.346 11.155 -35.389 1.00 55.03 499 SER A C 1
ATOM 3943 O O . SER A 1 499 ? 27.358 10.559 -35.821 1.00 55.03 499 SER A O 1
ATOM 3945 N N . ASP A 1 500 ? 29.572 10.652 -35.499 1.00 54.25 500 ASP A N 1
ATOM 3946 C CA . ASP A 1 500 ? 29.779 9.271 -35.932 1.00 54.25 500 ASP A CA 1
ATOM 3947 C C . ASP A 1 500 ? 29.195 8.306 -34.886 1.00 54.25 500 ASP A C 1
ATOM 3949 O O . ASP A 1 500 ? 29.266 8.563 -33.682 1.00 54.25 500 ASP A O 1
ATOM 3953 N N . LEU A 1 501 ? 28.590 7.208 -35.345 1.00 52.34 501 LEU A N 1
ATOM 3954 C CA . LEU A 1 501 ? 28.128 6.133 -34.468 1.00 52.34 501 LEU A CA 1
ATOM 3955 C C . LEU A 1 501 ? 29.359 5.322 -34.035 1.00 52.34 501 LEU A C 1
ATOM 3957 O O . LEU A 1 501 ? 30.010 4.708 -34.885 1.00 52.34 501 LEU A O 1
ATOM 3961 N N . LEU A 1 502 ? 29.693 5.336 -32.745 1.00 47.88 502 LEU A N 1
ATOM 3962 C CA . LEU A 1 502 ? 30.760 4.494 -32.209 1.00 47.88 502 LEU A CA 1
ATOM 3963 C C . LEU A 1 502 ? 30.177 3.097 -31.950 1.00 47.88 502 LEU A C 1
ATOM 3965 O O . LEU A 1 502 ? 29.244 2.949 -31.161 1.00 47.88 502 LEU A O 1
ATOM 3969 N N . ASN A 1 503 ? 30.696 2.108 -32.686 1.00 45.66 503 ASN A N 1
ATOM 3970 C CA . ASN A 1 503 ? 30.376 0.682 -32.532 1.00 45.66 503 ASN A CA 1
ATOM 3971 C C . ASN A 1 503 ? 31.165 0.058 -31.379 1.00 45.66 503 ASN A C 1
ATOM 3973 O O . ASN A 1 503 ? 32.375 0.373 -31.289 1.00 45.66 503 ASN A O 1
#